Protein AF-Q9DA80-F1 (afdb_monomer)

Secondary structure (DSSP, 8-state):
---------------------PPP---S------SS-----------GGG-TTS--S-GGGS-----S----HHHHHHHHHHHHHHHHHHHHHHHHS--PPPPPTT--------S-------SS---------PPP----PPPPP------S--------TT-S--HHHHHHHHHHHHHHHHHHHHHHHHHHHHHHHHHHHHHHHHHHHHHHHHHHHHHHHHHHHHHHHHHHHHHHHHHHHHHHHHHHHHHHHHHHHHHHHHHHHHHHHHHHHHHTTSS--HHHHHIIIIIHHHHHHHHHHHHHHHHHHHHHHHHHHHHHHHHHHHHHHHHHTS----------------------------------PPPPPPP--PPP---------

Mean predicted aligned error: 23.85 Å

GO terms:
  GO:0005515 protein binding (F, IPI)
  GO:0120336 radial spoke head 1 (C, IDA)
  GO:0120338 radial spoke head 3 (C, IDA)
  GO:0097729 9+2 motile cilium (C, IDA)
  GO:0001535 radial spoke head (C, IDA)
  GO:0003351 epithelial cilium movement involved in extracellular fluid movement (P, IC)
  GO:0036126 sperm flagellum (C, IC)
  GO:0030317 flagellated sperm motility (P, IC)
  GO:0007618 mating (P, IC)

InterPro domains:
  IPR009290 Radial spoke 3 [PF06098] (102-325)
  IPR009290 Radial spoke 3 [PTHR21648] (7-345)

pLDDT: mean 73.5, std 22.7, range [27.19, 98.44]

Structure (mmCIF, N/CA/C/O backbone):
data_AF-Q9DA80-F1
#
_entry.id   AF-Q9DA80-F1
#
loop_
_atom_site.group_PDB
_atom_site.id
_atom_site.type_symbol
_atom_site.label_atom_id
_atom_site.label_alt_id
_atom_site.label_comp_id
_atom_site.label_asym_id
_atom_site.label_entity_id
_atom_site.label_seq_id
_atom_site.pdbx_PDB_ins_code
_atom_site.Cartn_x
_atom_site.Cartn_y
_atom_site.Cartn_z
_atom_site.occupancy
_atom_site.B_iso_or_equiv
_atom_site.auth_seq_id
_atom_site.auth_comp_id
_atom_site.auth_asym_id
_atom_site.auth_atom_id
_atom_site.pdbx_PDB_model_num
ATOM 1 N N . MET A 1 1 ? 106.695 26.367 25.140 1.00 39.31 1 MET A N 1
ATOM 2 C CA . 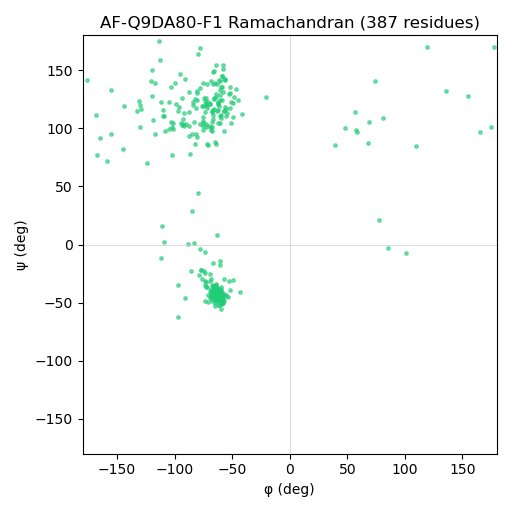MET A 1 1 ? 105.965 26.262 26.419 1.00 39.31 1 MET A CA 1
ATOM 3 C C . MET A 1 1 ? 105.767 27.655 26.987 1.00 39.31 1 MET A C 1
ATOM 5 O O . MET A 1 1 ? 106.679 28.155 27.619 1.00 39.31 1 MET A O 1
ATOM 9 N N . THR A 1 2 ? 104.614 28.271 26.747 1.00 42.47 2 THR A N 1
ATOM 10 C CA . THR A 1 2 ? 104.057 29.327 27.610 1.00 42.47 2 THR A CA 1
ATOM 11 C C . THR A 1 2 ? 102.556 29.381 27.331 1.00 42.47 2 THR A C 1
ATOM 13 O O . THR A 1 2 ? 102.067 30.291 26.668 1.00 42.47 2 THR A O 1
ATOM 16 N N . ASP A 1 3 ? 101.842 28.351 27.793 1.00 35.97 3 ASP A N 1
ATOM 17 C CA . ASP A 1 3 ? 100.382 28.374 27.903 1.00 35.97 3 ASP A CA 1
ATOM 18 C C . ASP A 1 3 ? 99.982 29.480 28.883 1.00 35.97 3 ASP A C 1
ATOM 20 O O . ASP A 1 3 ? 100.402 29.483 30.043 1.00 35.97 3 ASP A O 1
ATOM 24 N N . ARG A 1 4 ? 99.168 30.436 28.431 1.00 41.88 4 ARG A N 1
ATOM 25 C CA . ARG A 1 4 ? 98.478 31.383 29.312 1.00 41.88 4 ARG A CA 1
ATOM 26 C C . ARG A 1 4 ? 96.974 31.206 29.141 1.00 41.88 4 ARG A C 1
ATOM 28 O O . ARG A 1 4 ? 96.396 31.573 28.124 1.00 41.88 4 ARG A O 1
ATOM 35 N N . ASN A 1 5 ? 96.391 30.603 30.175 1.00 36.66 5 ASN A N 1
ATOM 36 C CA . ASN A 1 5 ? 94.972 30.340 30.385 1.00 36.66 5 ASN A CA 1
ATOM 37 C C . ASN A 1 5 ? 94.072 31.559 30.101 1.00 36.66 5 ASN A C 1
ATOM 39 O O . ASN A 1 5 ? 94.323 32.631 30.653 1.00 36.66 5 ASN A O 1
ATOM 43 N N . PRO A 1 6 ? 92.960 31.385 29.363 1.00 37.38 6 PRO A N 1
ATOM 44 C CA . PRO A 1 6 ? 91.938 32.405 29.186 1.00 37.38 6 PRO A CA 1
ATOM 45 C C . PRO A 1 6 ? 90.721 32.104 30.075 1.00 37.38 6 PRO A C 1
ATOM 47 O O . PRO A 1 6 ? 89.709 31.606 29.592 1.00 37.38 6 PRO A O 1
ATOM 50 N N . ARG A 1 7 ? 90.796 32.367 31.383 1.00 33.97 7 ARG A N 1
ATOM 51 C CA . ARG A 1 7 ? 89.621 32.352 32.278 1.00 33.97 7 ARG A CA 1
ATOM 52 C C . ARG A 1 7 ? 89.874 33.241 33.491 1.00 33.97 7 ARG A C 1
ATOM 54 O O . ARG A 1 7 ? 90.464 32.737 34.433 1.00 33.97 7 ARG A O 1
ATOM 61 N N . THR A 1 8 ? 89.430 34.502 33.444 1.00 39.09 8 THR A N 1
ATOM 62 C CA . THR A 1 8 ? 88.972 35.321 34.595 1.00 39.09 8 THR A CA 1
ATOM 63 C C . THR A 1 8 ? 88.893 36.803 34.210 1.00 39.09 8 THR A C 1
ATOM 65 O O . THR A 1 8 ? 89.884 37.519 34.255 1.00 39.09 8 THR A O 1
ATOM 68 N N . ALA A 1 9 ? 87.704 37.279 33.843 1.00 38.31 9 ALA A N 1
ATOM 69 C CA . ALA A 1 9 ? 87.307 38.682 34.010 1.00 38.31 9 ALA A CA 1
ATOM 70 C C . ALA A 1 9 ? 85.793 38.788 33.786 1.00 38.31 9 ALA A C 1
ATOM 72 O O . ALA A 1 9 ? 85.312 39.184 32.727 1.00 38.31 9 ALA A O 1
ATOM 73 N N . GLU A 1 10 ? 85.043 38.368 34.797 1.00 34.44 10 GLU A N 1
ATOM 74 C CA . GLU A 1 10 ? 83.689 38.853 35.036 1.00 34.44 10 GLU A CA 1
ATOM 75 C C . GLU A 1 10 ? 83.802 40.300 35.531 1.00 34.44 10 GLU A C 1
ATOM 77 O O . GLU A 1 10 ? 84.470 40.526 36.535 1.00 34.44 10 GLU A O 1
ATOM 82 N N . ALA A 1 11 ? 83.181 41.276 34.863 1.00 44.72 11 ALA A N 1
ATOM 83 C CA . ALA A 1 11 ? 82.828 42.552 35.492 1.00 44.72 11 ALA A CA 1
ATOM 84 C C . ALA A 1 11 ? 81.883 43.387 34.614 1.00 44.72 11 ALA A C 1
ATOM 86 O O . ALA A 1 11 ? 82.270 43.932 33.585 1.00 44.72 11 ALA A O 1
ATOM 87 N N . SER A 1 12 ? 80.651 43.504 35.113 1.00 41.34 12 SER A N 1
ATOM 88 C CA . SER A 1 12 ? 79.851 44.735 35.192 1.00 41.34 12 SER A CA 1
ATOM 89 C C . SER A 1 12 ? 79.558 45.516 33.907 1.00 41.34 12 SER A C 1
ATOM 91 O O . SER A 1 12 ? 80.410 46.181 33.320 1.00 41.34 12 SER A O 1
ATOM 93 N N . GLY A 1 13 ? 78.268 45.527 33.571 1.00 39.56 13 GLY A N 1
ATOM 94 C CA . GLY A 1 13 ? 77.669 46.354 32.542 1.00 39.56 13 GLY A CA 1
ATOM 95 C C . GLY A 1 13 ? 77.980 47.844 32.671 1.00 39.56 13 GLY A C 1
ATOM 96 O O . GLY A 1 13 ? 77.718 48.479 33.687 1.00 39.56 13 GLY A O 1
ATOM 97 N N . LEU A 1 14 ? 78.429 48.407 31.558 1.00 37.50 14 LEU A N 1
ATOM 98 C CA . LEU A 1 14 ? 78.199 49.794 31.195 1.00 37.50 14 LEU A CA 1
ATOM 99 C C . LEU A 1 14 ? 77.678 49.750 29.757 1.00 37.50 14 LEU A C 1
ATOM 101 O O . LEU A 1 14 ? 78.429 49.516 28.811 1.00 37.50 14 LEU A O 1
ATOM 105 N N . TYR A 1 15 ? 76.359 49.879 29.601 1.00 46.91 15 TYR A N 1
ATOM 106 C CA . TYR A 1 15 ? 75.725 50.037 28.295 1.00 46.91 15 TYR A CA 1
ATOM 107 C C . TYR A 1 15 ? 76.062 51.440 27.778 1.00 46.91 15 TYR A C 1
ATOM 109 O O . TYR A 1 15 ? 75.342 52.407 28.014 1.00 46.91 15 TYR A O 1
ATOM 117 N N . THR A 1 16 ? 77.215 51.566 27.127 1.00 49.22 16 THR A N 1
ATOM 118 C CA . THR A 1 16 ? 77.660 52.826 26.532 1.00 49.22 16 THR A CA 1
ATOM 119 C C . THR A 1 16 ? 77.096 52.932 25.119 1.00 49.22 16 THR A C 1
ATOM 121 O O . THR A 1 16 ? 77.597 52.314 24.179 1.00 49.22 16 THR A O 1
ATOM 124 N N . TYR A 1 17 ? 76.038 53.727 24.968 1.00 58.19 17 TYR A N 1
ATOM 125 C CA . TYR A 1 17 ? 75.478 54.111 23.675 1.00 58.19 17 TYR A CA 1
ATOM 126 C C . TYR A 1 17 ? 76.413 55.122 22.995 1.00 58.19 17 TYR A C 1
ATOM 128 O O . TYR A 1 17 ? 76.479 56.289 23.375 1.00 58.19 17 TYR A O 1
ATOM 136 N N . SER A 1 18 ? 77.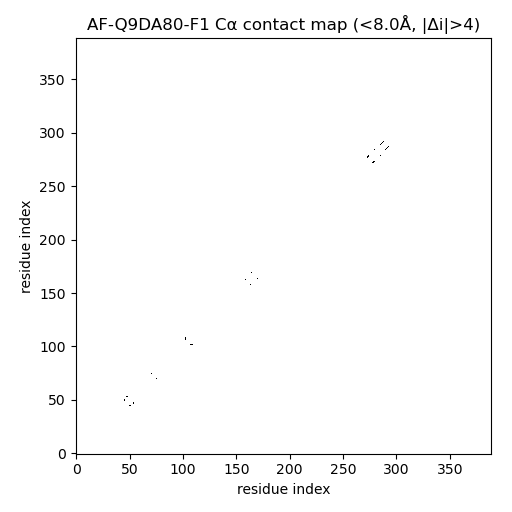176 54.662 22.004 1.00 60.03 18 SER A N 1
ATOM 137 C CA . SER A 1 18 ? 78.058 55.493 21.179 1.00 60.03 18 SER A CA 1
ATOM 138 C C . SER A 1 18 ? 77.472 55.592 19.772 1.00 60.03 18 SER A C 1
ATOM 140 O O . SER A 1 18 ? 77.441 54.614 19.029 1.00 60.03 18 SER A O 1
ATOM 142 N N . SER A 1 19 ? 76.996 56.782 19.404 1.00 63.56 19 SER A N 1
ATOM 143 C CA . SER A 1 19 ? 76.322 57.087 18.135 1.00 63.56 19 SER A CA 1
ATOM 144 C C . SER A 1 19 ? 77.283 57.415 16.986 1.00 63.56 19 SER A C 1
ATOM 146 O O . SER A 1 19 ? 76.940 58.176 16.079 1.00 63.56 19 SER A O 1
ATOM 148 N N . ARG A 1 20 ? 78.505 56.863 16.984 1.00 45.22 20 ARG A N 1
ATOM 149 C CA . ARG A 1 20 ? 79.392 57.051 15.829 1.00 45.22 20 ARG A CA 1
ATOM 150 C C . ARG A 1 20 ? 78.871 56.212 14.656 1.00 45.22 20 ARG A C 1
ATOM 152 O O . ARG A 1 20 ? 78.666 55.010 14.833 1.00 45.22 20 ARG A O 1
ATOM 159 N N . PRO A 1 21 ? 78.649 56.812 13.473 1.00 58.38 21 PRO A N 1
ATOM 160 C CA . PRO A 1 21 ? 78.081 56.114 12.329 1.00 58.38 21 PRO A CA 1
ATOM 161 C C . PRO A 1 21 ? 78.982 54.936 11.952 1.00 58.38 21 PRO A C 1
ATOM 163 O O . PRO A 1 21 ? 80.112 55.115 11.502 1.00 58.38 21 PRO A O 1
ATOM 166 N N . ARG A 1 22 ? 78.490 53.714 12.164 1.00 56.78 22 ARG A N 1
ATOM 167 C CA . ARG A 1 22 ? 79.147 52.491 11.709 1.00 56.78 22 ARG A CA 1
ATOM 168 C C . ARG A 1 22 ? 78.513 52.105 10.384 1.00 56.78 22 ARG A C 1
ATOM 170 O O . ARG A 1 22 ? 77.316 51.832 10.337 1.00 56.78 22 ARG A O 1
ATOM 177 N N . ALA A 1 23 ? 79.306 52.080 9.316 1.00 55.00 23 ALA A N 1
ATOM 178 C CA . ALA A 1 23 ? 78.861 51.507 8.055 1.00 55.00 23 ALA A CA 1
ATOM 179 C C . ALA A 1 23 ? 78.421 50.059 8.317 1.00 55.00 23 ALA A C 1
ATOM 181 O O . ALA A 1 23 ? 79.209 49.238 8.794 1.00 55.00 23 ALA A O 1
ATOM 182 N N . VAL A 1 24 ? 77.146 49.763 8.059 1.00 53.53 24 VAL A N 1
ATOM 183 C CA . VAL A 1 24 ? 76.646 48.390 8.072 1.00 53.53 24 VAL A CA 1
ATOM 184 C C . VAL A 1 24 ? 77.477 47.639 7.041 1.00 53.53 24 VAL A C 1
ATOM 186 O O . VAL A 1 24 ? 77.575 48.080 5.894 1.00 53.53 24 VAL A O 1
ATOM 189 N N . ALA A 1 25 ? 78.117 46.544 7.450 1.00 47.53 25 ALA A N 1
ATOM 190 C CA . ALA A 1 25 ? 78.756 45.633 6.516 1.00 47.53 25 ALA A CA 1
ATOM 191 C C . ALA A 1 25 ? 77.643 45.028 5.655 1.00 47.53 25 ALA A C 1
ATOM 193 O O . ALA A 1 25 ? 77.055 44.002 5.989 1.00 47.53 25 ALA A O 1
ATOM 194 N N . CYS A 1 26 ? 77.284 45.721 4.577 1.00 47.09 26 CYS A N 1
ATOM 195 C CA . CYS A 1 26 ? 76.401 45.190 3.569 1.00 47.09 26 CYS A CA 1
ATOM 196 C C . CYS A 1 26 ? 77.099 43.953 3.015 1.00 47.09 26 CYS A C 1
ATOM 198 O O . CYS A 1 26 ? 78.072 44.068 2.278 1.00 47.09 26 CYS A O 1
ATOM 200 N N . GLN A 1 27 ? 76.554 42.774 3.309 1.00 52.16 27 GLN A N 1
ATOM 201 C CA . GLN A 1 27 ? 76.905 41.518 2.638 1.00 52.16 27 GLN A CA 1
ATOM 202 C C . GLN A 1 27 ? 76.560 41.539 1.134 1.00 52.16 27 GLN A C 1
ATOM 204 O O . GLN A 1 27 ? 76.674 40.532 0.442 1.00 52.16 27 GLN A O 1
ATOM 209 N N . ARG A 1 28 ? 76.161 42.698 0.598 1.00 44.47 28 ARG A N 1
ATOM 210 C CA . ARG A 1 28 ? 76.073 42.942 -0.833 1.00 44.47 28 ARG A CA 1
ATOM 211 C C . ARG A 1 28 ? 77.482 43.135 -1.370 1.00 44.47 28 ARG A C 1
ATOM 213 O O . ARG A 1 28 ? 78.081 44.199 -1.208 1.00 44.47 28 ARG A O 1
ATOM 220 N N . ARG A 1 29 ? 77.991 42.078 -2.005 1.00 45.50 29 ARG A N 1
ATOM 221 C CA . ARG A 1 29 ? 79.207 42.108 -2.814 1.00 45.50 29 ARG A CA 1
ATOM 222 C C . ARG A 1 29 ? 79.122 43.286 -3.784 1.00 45.50 29 ARG A C 1
ATOM 224 O O . ARG A 1 29 ? 78.321 43.290 -4.710 1.00 45.50 29 ARG A O 1
ATOM 231 N N . ARG A 1 30 ? 79.946 44.304 -3.541 1.00 38.25 30 ARG A N 1
ATOM 232 C CA . ARG A 1 30 ? 80.267 45.349 -4.509 1.00 38.25 30 ARG A CA 1
ATOM 233 C C . ARG A 1 30 ? 81.432 44.842 -5.348 1.00 38.25 30 ARG A C 1
ATOM 235 O O . ARG A 1 30 ? 82.566 45.215 -5.095 1.00 38.25 30 ARG A O 1
ATOM 242 N N . HIS A 1 31 ? 81.171 43.964 -6.301 1.00 40.19 31 HIS A N 1
ATOM 243 C CA . HIS A 1 31 ? 82.019 43.895 -7.480 1.00 40.19 31 HIS A CA 1
ATOM 244 C C . HIS A 1 31 ? 81.223 43.304 -8.629 1.00 40.19 31 HIS A C 1
ATOM 246 O O . HIS A 1 31 ? 80.459 42.355 -8.478 1.00 40.19 31 HIS A O 1
ATOM 252 N N . ARG A 1 32 ? 81.362 43.989 -9.748 1.00 33.59 32 ARG A N 1
ATOM 253 C CA . ARG A 1 32 ? 80.627 43.854 -10.984 1.00 33.59 32 ARG A CA 1
ATOM 254 C C . ARG A 1 32 ? 81.235 42.703 -11.774 1.00 33.59 32 ARG A C 1
ATOM 256 O O . ARG A 1 32 ? 82.069 42.961 -12.621 1.00 33.59 32 ARG A O 1
ATOM 263 N N . ASP A 1 33 ? 80.789 41.480 -11.521 1.00 34.53 33 ASP A N 1
ATOM 264 C CA . ASP A 1 33 ? 81.073 40.339 -12.397 1.00 34.53 33 ASP A CA 1
ATOM 265 C C . ASP A 1 33 ? 79.743 39.711 -12.818 1.00 34.53 33 ASP A C 1
ATOM 267 O O . ASP A 1 33 ? 79.335 38.652 -12.354 1.00 34.53 33 ASP A O 1
ATOM 271 N N . SER A 1 34 ? 78.993 40.420 -13.655 1.00 38.41 34 SER A N 1
ATOM 272 C CA . SER A 1 34 ? 77.895 39.823 -14.418 1.00 38.41 34 SER A CA 1
ATOM 273 C C . SER A 1 34 ? 77.851 40.516 -15.765 1.00 38.41 34 SER A C 1
ATOM 275 O O . SER A 1 34 ? 77.153 41.502 -15.996 1.00 38.41 34 SER A O 1
ATOM 277 N N . ILE A 1 35 ? 78.735 40.020 -16.624 1.00 40.44 35 ILE A N 1
ATOM 278 C CA . ILE A 1 35 ? 78.600 40.104 -18.068 1.00 40.44 35 ILE A CA 1
ATOM 279 C C . ILE A 1 35 ? 77.253 39.442 -18.371 1.00 40.44 35 ILE A C 1
ATOM 281 O O . ILE A 1 35 ? 77.095 38.252 -18.123 1.00 40.44 35 ILE A O 1
ATOM 285 N N . LEU A 1 36 ? 76.310 40.243 -18.869 1.00 40.22 36 LEU A N 1
ATOM 286 C CA . LEU A 1 36 ? 74.954 39.868 -19.288 1.00 40.22 36 LEU A CA 1
ATOM 287 C C . LEU A 1 36 ? 73.953 39.744 -18.123 1.00 40.22 36 LEU A C 1
ATOM 289 O O . LEU A 1 36 ? 74.015 38.861 -17.275 1.00 40.22 36 LEU A O 1
ATOM 293 N N . GLN A 1 37 ? 73.046 40.718 -18.091 1.00 33.69 37 GLN A N 1
ATOM 294 C CA . GLN A 1 37 ? 72.004 40.950 -17.094 1.00 33.69 37 GLN A CA 1
ATOM 295 C C . GLN A 1 37 ? 71.025 39.768 -16.989 1.00 33.69 37 GLN A C 1
ATOM 297 O O . GLN A 1 37 ? 70.374 39.443 -17.981 1.00 33.69 37 GLN A O 1
ATOM 302 N N . PRO A 1 38 ? 70.826 39.187 -15.796 1.00 40.41 38 PRO A N 1
ATOM 303 C CA . PRO A 1 38 ? 69.623 38.446 -15.468 1.00 40.41 38 PRO A CA 1
ATOM 304 C C . PRO A 1 38 ? 68.622 39.390 -14.792 1.00 40.41 38 PRO A C 1
ATOM 306 O O . PRO A 1 38 ? 68.937 40.080 -13.823 1.00 40.41 38 PRO A O 1
ATOM 309 N N . VAL A 1 39 ? 67.433 39.397 -15.381 1.00 40.97 39 VAL A N 1
ATOM 310 C CA . VAL A 1 39 ? 66.150 39.986 -14.988 1.00 40.97 39 VAL A CA 1
ATOM 311 C C . VAL A 1 39 ? 66.003 40.288 -13.489 1.00 40.97 39 VAL A C 1
ATOM 313 O O . VAL A 1 39 ? 66.185 39.435 -12.625 1.00 40.97 39 VAL A O 1
ATOM 316 N N . GLU A 1 40 ? 65.639 41.539 -13.231 1.00 42.16 40 GLU A N 1
ATOM 317 C CA . GLU A 1 40 ? 65.418 42.184 -11.942 1.00 42.16 40 GLU A CA 1
ATOM 318 C C . GLU A 1 40 ? 64.465 41.390 -11.028 1.00 42.16 40 GLU A C 1
ATOM 320 O O . GLU A 1 40 ? 63.309 41.136 -11.366 1.00 42.16 40 GLU A O 1
ATOM 325 N N . GLU A 1 41 ? 64.929 41.032 -9.828 1.00 43.91 41 GLU A N 1
ATOM 326 C CA . GLU A 1 41 ? 64.051 40.571 -8.750 1.00 43.91 41 GLU A CA 1
ATOM 327 C C . GLU A 1 41 ? 63.138 41.736 -8.321 1.00 43.91 41 GLU A C 1
ATOM 329 O O . GLU A 1 41 ? 63.641 42.809 -7.965 1.00 43.91 41 GLU A O 1
ATOM 334 N N . PRO A 1 42 ? 61.804 41.569 -8.327 1.00 45.03 42 PRO A N 1
ATOM 335 C CA . PRO A 1 42 ? 60.887 42.672 -8.090 1.00 45.03 42 PRO A CA 1
ATOM 336 C C . PRO A 1 42 ? 60.996 43.155 -6.642 1.00 45.03 42 PRO A C 1
ATOM 338 O O . PRO A 1 42 ? 60.640 42.455 -5.689 1.00 45.03 42 PRO A O 1
ATOM 341 N N . MET A 1 43 ? 61.471 44.392 -6.479 1.00 50.78 43 MET A N 1
ATOM 342 C CA . MET A 1 43 ? 61.323 45.171 -5.253 1.00 50.78 43 MET A CA 1
ATOM 343 C C . MET A 1 43 ? 59.872 45.040 -4.758 1.00 50.78 43 MET A C 1
ATOM 345 O O . MET A 1 43 ? 58.926 45.333 -5.486 1.00 50.78 43 MET A O 1
ATOM 349 N N . SER A 1 44 ? 59.677 44.595 -3.515 1.00 53.88 44 SER A N 1
ATOM 350 C CA . SER A 1 44 ? 58.344 44.479 -2.914 1.00 53.88 44 SER A CA 1
ATOM 351 C C . SER A 1 44 ? 57.796 45.873 -2.604 1.00 53.88 44 SER A C 1
ATOM 353 O O . SER A 1 44 ? 57.988 46.426 -1.519 1.00 53.88 44 SER A O 1
ATOM 355 N N . TYR A 1 45 ? 57.160 46.487 -3.598 1.00 58.69 45 TYR A N 1
ATOM 356 C CA . TYR A 1 45 ? 56.440 47.739 -3.435 1.00 58.69 45 TYR A CA 1
ATOM 357 C C . TYR A 1 45 ? 55.123 47.445 -2.711 1.00 58.69 45 TYR A C 1
ATOM 359 O O . TYR A 1 45 ? 54.181 46.892 -3.277 1.00 58.69 45 TYR A O 1
ATOM 367 N N . GLY A 1 46 ? 55.043 47.814 -1.433 1.00 68.50 46 GLY A N 1
ATOM 368 C CA . GLY A 1 46 ? 53.773 47.836 -0.715 1.00 68.50 46 GLY A CA 1
ATOM 369 C C . GLY A 1 46 ? 52.890 48.940 -1.293 1.00 68.50 46 GLY A C 1
ATOM 370 O O . GLY A 1 46 ? 53.146 50.119 -1.061 1.00 68.50 46 GLY A O 1
ATOM 371 N N . ASN A 1 47 ? 51.871 48.580 -2.072 1.00 70.44 47 ASN A N 1
ATOM 372 C CA . ASN A 1 47 ? 50.983 49.559 -2.685 1.00 70.44 47 ASN A CA 1
ATOM 373 C C . ASN A 1 47 ? 50.170 50.284 -1.595 1.00 70.44 47 ASN A C 1
ATOM 375 O O . ASN A 1 47 ? 49.303 49.687 -0.951 1.00 70.44 47 ASN A O 1
ATOM 379 N N . ILE A 1 48 ? 50.453 51.579 -1.408 1.00 76.88 48 ILE A N 1
ATOM 380 C CA . ILE A 1 48 ? 49.820 52.470 -0.418 1.00 76.88 48 ILE A CA 1
ATOM 381 C C . ILE A 1 48 ? 48.291 52.376 -0.467 1.00 76.88 48 ILE A C 1
ATOM 383 O O . ILE A 1 48 ? 47.639 52.510 0.569 1.00 76.88 48 ILE A O 1
ATOM 387 N N . MET A 1 49 ? 47.720 52.096 -1.648 1.00 73.94 49 MET A N 1
ATOM 388 C CA . MET A 1 49 ? 46.297 51.802 -1.875 1.00 73.94 49 MET A CA 1
ATOM 389 C C . MET A 1 49 ? 45.682 50.856 -0.832 1.00 73.94 49 MET A C 1
ATOM 391 O O . MET A 1 49 ? 44.569 51.108 -0.370 1.00 73.94 49 MET A O 1
ATOM 395 N N . TYR A 1 50 ? 46.418 49.821 -0.421 1.00 69.81 50 TYR A N 1
ATOM 396 C CA . TYR A 1 50 ? 45.942 48.755 0.468 1.00 69.81 50 TYR A CA 1
ATOM 397 C C . TYR A 1 50 ? 46.550 48.805 1.873 1.00 69.81 50 TYR A C 1
ATOM 399 O O . TYR A 1 50 ? 46.278 47.921 2.691 1.00 69.81 50 TYR A O 1
ATOM 407 N N . ASP A 1 51 ? 47.383 49.806 2.166 1.00 73.56 51 ASP A N 1
ATOM 408 C CA . ASP A 1 51 ? 47.976 49.940 3.489 1.00 73.56 51 ASP A CA 1
ATOM 409 C C . ASP A 1 51 ? 46.881 50.288 4.500 1.00 73.56 51 ASP A C 1
ATOM 411 O O . ASP A 1 51 ? 46.266 51.354 4.451 1.00 73.56 51 ASP A O 1
ATOM 415 N N . ARG A 1 52 ? 46.645 49.372 5.443 1.00 70.88 52 ARG A N 1
ATOM 416 C CA . ARG A 1 52 ? 45.625 49.530 6.487 1.00 70.88 52 ARG A CA 1
ATOM 417 C C . ARG A 1 52 ? 45.868 50.743 7.382 1.00 70.88 52 ARG A C 1
ATOM 419 O O . ARG A 1 52 ? 44.954 51.151 8.089 1.00 70.88 52 ARG A O 1
ATOM 426 N N . ARG A 1 53 ? 47.084 51.297 7.382 1.00 74.56 53 ARG A N 1
ATOM 427 C CA . ARG A 1 53 ? 47.427 52.516 8.123 1.00 74.56 53 ARG A CA 1
ATOM 428 C C . ARG A 1 53 ? 46.862 53.775 7.463 1.00 74.56 53 ARG A C 1
ATOM 430 O O . ARG A 1 53 ? 46.688 54.782 8.141 1.00 74.56 53 ARG A O 1
ATOM 437 N N . VAL A 1 54 ? 46.579 53.730 6.160 1.00 75.25 54 VAL A N 1
ATOM 438 C CA . VAL A 1 54 ? 46.095 54.876 5.387 1.00 75.25 54 VAL A CA 1
ATOM 439 C C . VAL A 1 54 ? 44.569 54.901 5.426 1.00 75.25 54 VAL A C 1
ATOM 441 O O . VAL A 1 54 ? 43.894 54.134 4.741 1.00 75.25 54 VAL A O 1
ATOM 444 N N . ILE A 1 55 ? 44.017 55.805 6.234 1.00 70.12 55 ILE A N 1
ATOM 445 C CA . ILE A 1 55 ? 42.573 56.051 6.302 1.00 70.12 55 ILE A CA 1
ATOM 446 C C . ILE A 1 55 ? 42.165 56.868 5.071 1.00 70.12 55 ILE A C 1
ATOM 448 O O . ILE A 1 55 ? 42.656 57.974 4.857 1.00 70.12 55 ILE A O 1
ATOM 452 N N . ARG A 1 56 ? 41.275 56.307 4.248 1.00 72.56 56 ARG A N 1
ATOM 453 C CA . ARG A 1 56 ? 40.745 56.930 3.027 1.00 72.56 56 ARG A CA 1
ATOM 454 C C . ARG A 1 56 ? 39.323 57.411 3.295 1.00 72.56 56 ARG A C 1
ATOM 456 O O . ARG A 1 56 ? 38.470 56.603 3.648 1.00 72.56 56 ARG A O 1
ATOM 463 N N . GLY A 1 57 ? 39.072 58.703 3.106 1.00 74.31 57 GLY A N 1
ATOM 464 C CA . GLY A 1 57 ? 37.762 59.324 3.316 1.00 74.31 57 GLY A CA 1
ATOM 465 C C . GLY A 1 57 ? 37.779 60.420 4.381 1.00 74.31 57 GLY A C 1
ATOM 466 O O . GLY A 1 57 ? 38.772 60.620 5.079 1.00 74.31 57 GLY A O 1
ATOM 467 N N . ASN A 1 58 ? 36.672 61.157 4.475 1.00 69.00 58 ASN A N 1
ATOM 468 C CA . ASN A 1 58 ? 36.546 62.302 5.374 1.00 69.00 58 ASN A CA 1
ATOM 469 C C . ASN A 1 58 ? 36.595 61.865 6.845 1.00 69.00 58 ASN A C 1
ATOM 471 O O . ASN A 1 58 ? 35.804 61.041 7.298 1.00 69.00 58 ASN A O 1
ATOM 475 N N . THR A 1 59 ? 37.502 62.474 7.606 1.00 58.12 59 THR A N 1
ATOM 476 C CA . THR A 1 59 ? 37.775 62.176 9.021 1.00 58.12 59 THR A CA 1
ATOM 477 C C . THR A 1 59 ? 36.704 62.683 9.992 1.00 58.12 59 THR A C 1
ATOM 479 O O . THR A 1 59 ? 36.752 62.344 11.171 1.00 58.12 59 THR A O 1
ATOM 482 N N . TYR A 1 60 ? 35.705 63.437 9.522 1.00 64.44 60 TYR A N 1
ATOM 483 C CA . TYR A 1 60 ? 34.653 64.011 10.372 1.00 64.44 60 TYR A CA 1
ATOM 484 C C . TYR A 1 60 ? 33.714 62.978 11.013 1.00 64.44 60 TYR A C 1
ATOM 486 O O . TYR A 1 60 ? 33.021 63.309 11.968 1.00 64.44 60 TYR A O 1
ATOM 494 N N . ALA A 1 61 ? 33.700 61.735 10.521 1.00 54.62 61 ALA A N 1
ATOM 495 C CA . ALA A 1 61 ? 32.901 60.645 11.083 1.00 54.62 61 ALA A CA 1
ATOM 496 C C . ALA A 1 61 ? 33.751 59.560 11.764 1.00 54.62 61 ALA A C 1
ATOM 498 O O . ALA A 1 61 ? 33.252 58.461 12.005 1.00 54.62 61 ALA A O 1
ATOM 499 N N . LEU A 1 62 ? 35.030 59.833 12.069 1.00 50.78 62 LEU A N 1
ATOM 500 C CA . LEU A 1 62 ? 35.799 58.951 12.945 1.00 50.78 62 LEU A CA 1
ATOM 501 C C . LEU A 1 62 ? 35.091 58.927 14.306 1.00 50.78 62 LEU A C 1
ATOM 503 O O . LEU A 1 62 ? 34.962 59.997 14.909 1.00 50.78 62 LEU A O 1
ATOM 507 N N . PRO A 1 63 ? 34.619 57.761 14.792 1.00 51.69 63 PRO A N 1
ATOM 508 C CA . PRO A 1 63 ? 33.998 57.649 16.103 1.00 51.69 63 PRO A CA 1
ATOM 509 C C . PRO A 1 63 ? 34.993 58.140 17.154 1.00 51.69 63 PRO A C 1
ATOM 511 O O . PRO A 1 63 ? 35.934 57.449 17.541 1.00 51.69 63 PRO A O 1
ATOM 514 N N . THR A 1 64 ? 34.820 59.392 17.556 1.00 48.12 64 THR A N 1
ATOM 515 C CA . THR A 1 64 ? 35.638 60.049 18.560 1.00 48.12 64 THR A CA 1
ATOM 516 C C . THR A 1 64 ? 34.966 59.714 19.872 1.00 48.12 64 THR A C 1
ATOM 518 O O . THR A 1 64 ? 33.996 60.350 20.262 1.00 48.12 64 THR A O 1
ATOM 521 N N . GLY A 1 65 ? 35.433 58.642 20.503 1.00 47.06 65 GLY A N 1
ATOM 522 C CA . GLY A 1 65 ? 34.946 58.226 21.810 1.00 47.06 65 GLY A CA 1
ATOM 523 C C . GLY A 1 65 ? 34.130 56.947 21.768 1.00 47.06 65 GLY A C 1
ATOM 524 O O . GLY A 1 65 ? 32.908 56.979 21.808 1.00 47.06 65 GLY A O 1
ATOM 525 N N . GLN A 1 66 ? 34.823 55.813 21.816 1.00 46.94 66 GLN A N 1
ATOM 526 C CA . GLN A 1 66 ? 34.433 54.766 22.752 1.00 46.94 66 GLN A CA 1
ATOM 527 C C . GLN A 1 66 ? 35.682 54.341 23.519 1.00 46.94 66 GLN A C 1
ATOM 529 O O . GLN A 1 66 ? 36.715 53.986 22.952 1.00 46.94 66 GLN A O 1
ATOM 534 N N . VAL A 1 67 ? 35.582 54.526 24.828 1.00 49.44 67 VAL A N 1
ATOM 535 C CA . VAL A 1 67 ? 36.576 54.234 25.857 1.00 49.44 67 VAL A CA 1
ATOM 536 C C . VAL A 1 67 ? 36.975 52.753 25.767 1.00 49.44 67 VAL A C 1
ATOM 538 O O . VAL A 1 67 ? 36.111 51.914 25.511 1.00 49.44 67 VAL A O 1
ATOM 541 N N . PRO A 1 68 ? 38.257 52.394 25.967 1.00 45.09 68 PRO A N 1
ATOM 542 C CA . PRO A 1 68 ? 38.687 51.002 25.974 1.00 45.09 68 PRO A CA 1
ATOM 543 C C . PRO A 1 68 ? 38.080 50.303 27.195 1.00 45.09 68 PRO A C 1
ATOM 545 O O . PRO A 1 68 ? 38.582 50.430 28.307 1.00 45.09 68 PRO A O 1
ATOM 548 N N . GLY A 1 69 ? 36.974 49.592 27.006 1.00 52.56 69 GLY A N 1
ATOM 549 C CA . GLY A 1 69 ? 36.267 48.958 28.109 1.00 52.56 69 GLY A CA 1
ATOM 550 C C . GLY A 1 69 ? 35.282 47.923 27.605 1.00 52.56 69 GLY A C 1
ATOM 551 O O . GLY A 1 69 ? 34.148 48.259 27.320 1.00 52.56 69 GLY A O 1
ATOM 552 N N . GLN A 1 70 ? 35.756 46.679 27.515 1.00 52.75 70 GLN A N 1
ATOM 553 C CA . GLN A 1 70 ? 34.958 45.452 27.470 1.00 52.75 70 GLN A CA 1
ATOM 554 C C . GLN A 1 70 ? 33.918 45.358 26.328 1.00 52.75 70 GLN A C 1
ATOM 556 O O . GLN A 1 70 ? 32.803 45.847 26.475 1.00 52.75 70 GLN A O 1
ATOM 561 N N . PRO A 1 71 ? 34.225 44.673 25.206 1.00 57.94 71 PRO A N 1
ATOM 562 C CA . PRO A 1 71 ? 33.204 44.397 24.199 1.00 57.94 71 PRO A CA 1
ATOM 563 C C . PRO A 1 71 ? 32.060 43.604 24.836 1.00 57.94 71 PRO A C 1
ATOM 565 O O . PRO A 1 71 ? 32.310 42.649 25.582 1.00 57.94 71 PRO A O 1
ATOM 568 N N . ASP A 1 72 ? 30.822 43.992 24.532 1.00 65.94 72 ASP A N 1
ATOM 569 C CA . ASP A 1 72 ? 29.638 43.288 25.009 1.00 65.94 72 ASP A CA 1
ATOM 570 C C . ASP A 1 72 ? 29.760 41.787 24.683 1.00 65.94 72 ASP A C 1
ATOM 572 O O . ASP A 1 72 ? 30.139 41.424 23.560 1.00 65.94 72 ASP A O 1
ATOM 576 N N . PRO A 1 73 ? 29.430 40.875 25.620 1.00 71.38 73 PRO A N 1
ATOM 577 C CA . PRO A 1 73 ? 29.546 39.431 25.400 1.00 71.38 73 PRO A CA 1
ATOM 578 C C . PRO A 1 73 ? 28.844 38.948 24.121 1.00 71.38 73 PRO A C 1
ATOM 580 O O . PRO A 1 73 ? 29.316 38.017 23.467 1.00 71.38 73 PRO A O 1
ATOM 583 N N . LEU A 1 74 ? 27.753 39.618 23.732 1.00 76.56 74 LEU A N 1
ATOM 584 C CA . LEU A 1 74 ? 27.017 39.368 22.491 1.00 76.56 74 LEU A CA 1
ATOM 585 C C . LEU A 1 74 ? 27.827 39.729 21.240 1.00 76.56 74 LEU A C 1
ATOM 587 O O . LEU A 1 74 ? 27.838 38.957 20.280 1.00 76.56 74 LEU A O 1
ATOM 591 N N . GLU A 1 75 ? 28.548 40.853 21.235 1.00 77.50 75 GLU A N 1
ATOM 592 C CA . GLU A 1 75 ? 29.422 41.215 20.116 1.00 77.50 75 GLU A CA 1
ATOM 593 C C . GLU A 1 75 ? 30.617 40.272 20.012 1.00 77.50 75 GLU A C 1
ATOM 595 O O . GLU A 1 75 ? 30.958 39.838 18.908 1.00 77.50 75 GLU A O 1
ATOM 600 N N . LEU A 1 76 ? 31.209 39.890 21.148 1.00 78.00 76 LEU A N 1
ATOM 601 C CA . LEU A 1 76 ? 32.309 38.931 21.185 1.00 78.00 76 LEU A CA 1
ATOM 602 C C . LEU A 1 76 ? 31.860 37.554 20.673 1.00 78.00 76 LEU A C 1
ATOM 604 O O . LEU A 1 76 ? 32.556 36.938 19.863 1.00 78.00 76 LEU A O 1
ATOM 608 N N . GLN A 1 77 ? 30.672 37.086 21.073 1.00 83.44 77 GLN A N 1
ATOM 609 C CA . GLN A 1 77 ? 30.084 35.844 20.566 1.00 83.44 77 GLN A CA 1
ATOM 610 C C . GLN A 1 77 ? 29.803 35.934 19.063 1.00 83.44 77 GLN A C 1
ATOM 612 O O . GLN A 1 77 ? 30.163 35.023 18.311 1.00 83.44 77 GLN A O 1
ATOM 617 N N . ARG A 1 78 ? 29.223 37.048 18.596 1.00 82.38 78 ARG A N 1
ATOM 618 C CA . ARG A 1 78 ? 28.963 37.284 17.170 1.00 82.38 78 ARG A CA 1
ATOM 619 C C . ARG A 1 78 ? 30.264 37.314 16.368 1.00 82.38 78 ARG A C 1
ATOM 621 O O . ARG A 1 78 ? 30.325 36.743 15.281 1.00 82.38 78 ARG A O 1
ATOM 628 N N . GLN A 1 79 ? 31.321 37.916 16.911 1.00 85.06 79 GLN A N 1
ATOM 629 C CA . GLN A 1 79 ? 32.650 37.958 16.307 1.00 85.06 79 GLN A CA 1
ATOM 630 C C . GLN A 1 79 ? 33.285 36.562 16.248 1.00 85.06 79 GLN A C 1
ATOM 632 O O . GLN A 1 79 ? 33.824 36.183 15.207 1.00 85.06 79 GLN A O 1
ATOM 637 N N . GLN A 1 80 ? 33.177 35.759 17.311 1.00 86.88 80 GLN A N 1
ATOM 638 C CA . GLN A 1 80 ? 33.649 34.370 17.321 1.00 86.88 80 GLN A CA 1
ATOM 639 C C . GLN A 1 80 ? 32.879 33.494 16.323 1.00 86.88 80 GLN A C 1
ATOM 641 O O . GLN A 1 80 ? 33.494 32.754 15.551 1.00 86.88 80 GLN A O 1
ATOM 646 N N . GLN A 1 81 ? 31.548 33.609 16.271 1.00 87.50 81 GLN A N 1
ATOM 647 C CA . GLN A 1 81 ? 30.712 32.890 15.308 1.00 87.50 81 GLN A CA 1
ATOM 648 C C . GLN A 1 81 ? 31.028 33.311 13.867 1.00 87.50 81 GLN A C 1
ATOM 650 O O . GLN A 1 81 ? 31.169 32.451 12.995 1.00 87.50 81 GLN A O 1
ATOM 655 N N . ALA A 1 82 ? 31.201 34.612 13.614 1.00 86.31 82 ALA A N 1
ATOM 656 C CA . ALA A 1 82 ? 31.613 35.135 12.315 1.00 86.31 82 ALA A CA 1
ATOM 657 C C . ALA A 1 82 ? 32.997 34.605 11.912 1.00 86.31 82 ALA A C 1
ATOM 659 O O . ALA A 1 82 ? 33.176 34.168 10.776 1.00 86.31 82 ALA A O 1
ATOM 660 N N . ARG A 1 83 ? 33.952 34.548 12.850 1.00 89.19 83 ARG A N 1
ATOM 661 C CA . ARG A 1 83 ? 35.295 33.988 12.630 1.00 89.19 83 ARG A CA 1
ATOM 662 C C . ARG A 1 83 ? 35.240 32.491 12.316 1.00 89.19 83 ARG A C 1
ATOM 664 O O . ARG A 1 83 ? 35.910 32.043 11.387 1.00 89.19 83 ARG A O 1
ATOM 671 N N . ARG A 1 84 ? 34.389 31.729 13.013 1.00 89.00 84 ARG A N 1
ATOM 672 C CA . ARG A 1 84 ? 34.148 30.300 12.742 1.00 89.00 84 ARG A CA 1
ATOM 673 C C . ARG A 1 84 ? 33.522 30.083 11.365 1.00 89.00 84 ARG A C 1
ATOM 675 O O . ARG A 1 84 ? 33.971 29.216 10.621 1.00 89.00 84 ARG A O 1
ATOM 682 N N . ARG A 1 85 ? 32.523 30.891 10.998 1.00 90.00 85 ARG A N 1
ATOM 683 C CA . ARG A 1 85 ? 31.869 30.837 9.680 1.00 90.00 85 ARG A CA 1
ATOM 684 C C . ARG A 1 85 ? 32.833 31.224 8.557 1.00 90.00 85 ARG A C 1
ATOM 686 O O . ARG A 1 85 ? 32.825 30.577 7.516 1.00 90.00 85 ARG A O 1
ATOM 693 N N . ALA A 1 86 ? 33.689 32.222 8.776 1.00 91.50 86 ALA A N 1
ATOM 694 C CA . ALA A 1 86 ? 34.729 32.617 7.829 1.00 91.50 86 ALA A CA 1
ATOM 695 C C . ALA A 1 86 ? 35.768 31.502 7.619 1.00 91.50 86 ALA A C 1
ATOM 697 O O . ALA A 1 86 ? 36.095 31.188 6.479 1.00 91.50 86 ALA A O 1
ATOM 698 N N . LEU A 1 87 ? 36.225 30.849 8.695 1.00 91.69 87 LEU A N 1
ATOM 699 C CA . LEU A 1 87 ? 37.116 29.683 8.616 1.00 91.69 87 LEU A CA 1
ATOM 700 C C . LEU A 1 87 ? 36.470 28.499 7.883 1.00 91.69 87 LEU A C 1
ATOM 702 O O . LEU A 1 87 ? 37.114 27.881 7.040 1.00 91.69 87 LEU A O 1
ATOM 706 N N . ALA A 1 88 ? 35.198 28.202 8.166 1.00 90.75 88 ALA A N 1
ATOM 707 C CA . ALA A 1 88 ? 34.460 27.140 7.484 1.00 90.75 88 ALA A CA 1
ATOM 708 C C . ALA A 1 88 ? 34.284 27.435 5.987 1.00 90.75 88 ALA A C 1
ATOM 710 O O . ALA A 1 88 ? 34.521 26.562 5.157 1.00 90.75 88 ALA A O 1
ATOM 711 N N . ARG A 1 89 ? 33.944 28.682 5.633 1.00 88.31 89 ARG A N 1
ATOM 712 C CA . ARG A 1 89 ? 33.834 29.119 4.236 1.00 88.31 89 ARG A CA 1
ATOM 713 C C . ARG A 1 89 ? 35.179 29.028 3.517 1.00 88.31 89 ARG A C 1
ATOM 715 O O . ARG A 1 89 ? 35.207 28.577 2.382 1.00 88.31 89 ARG A O 1
ATOM 722 N N . LYS A 1 90 ? 36.282 29.377 4.189 1.00 87.81 90 LYS A N 1
ATOM 723 C CA . LYS A 1 90 ? 37.636 29.237 3.641 1.00 87.81 90 LYS A CA 1
ATOM 724 C C . LYS A 1 90 ? 37.983 27.770 3.352 1.00 87.81 90 LYS A C 1
ATOM 726 O O . LYS A 1 90 ? 38.422 27.477 2.249 1.00 87.81 90 LYS A O 1
ATOM 731 N N . ARG A 1 91 ? 37.695 26.848 4.282 1.00 86.75 91 ARG A N 1
ATOM 732 C CA . ARG A 1 91 ? 37.880 25.398 4.064 1.00 86.75 91 ARG A CA 1
ATOM 733 C C . ARG A 1 91 ? 37.020 24.856 2.921 1.00 86.75 91 ARG A C 1
ATOM 735 O O . ARG A 1 91 ? 37.518 24.102 2.099 1.00 86.75 91 ARG A O 1
ATOM 742 N N . ALA A 1 92 ? 35.749 25.251 2.845 1.00 86.38 92 ALA A N 1
ATOM 743 C CA . ALA A 1 92 ? 34.864 24.843 1.751 1.00 86.38 92 ALA A CA 1
ATOM 744 C C . ALA A 1 92 ? 35.359 25.364 0.390 1.00 86.38 92 ALA A C 1
ATOM 746 O O . ALA A 1 92 ? 35.297 24.663 -0.613 1.00 86.38 92 ALA A O 1
ATOM 747 N N . GLN A 1 93 ? 35.895 26.584 0.359 1.00 84.38 93 GLN A N 1
ATOM 748 C CA . GLN A 1 93 ? 36.448 27.186 -0.851 1.00 84.38 93 GLN A CA 1
ATOM 749 C C . GLN A 1 93 ? 37.784 26.550 -1.263 1.00 84.38 93 GLN A C 1
ATOM 751 O O . GLN A 1 93 ? 38.055 26.440 -2.453 1.00 84.38 93 GLN A O 1
ATOM 756 N N . GLU A 1 94 ? 38.592 26.090 -0.304 1.00 80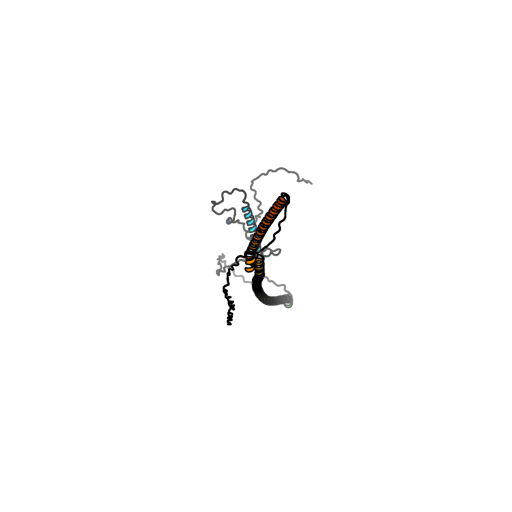.88 94 GLU A N 1
ATOM 757 C CA . GLU A 1 94 ? 39.781 25.267 -0.565 1.00 80.88 94 GLU A CA 1
ATOM 758 C C . GLU A 1 94 ? 39.412 23.878 -1.114 1.00 80.88 94 GLU A C 1
ATOM 760 O O . GLU A 1 94 ? 40.118 23.387 -1.985 1.00 80.88 94 GLU A O 1
ATOM 765 N N . GLN A 1 95 ? 38.292 23.278 -0.686 1.00 79.81 95 GLN A N 1
ATOM 766 C CA . GLN A 1 95 ? 37.795 22.005 -1.239 1.00 79.81 95 GLN A CA 1
ATOM 767 C C . GLN A 1 95 ? 37.185 22.137 -2.642 1.00 79.81 95 GLN A C 1
ATOM 769 O O . GLN A 1 95 ? 37.260 21.199 -3.427 1.00 79.81 95 GLN A O 1
ATOM 774 N N . LEU A 1 96 ? 36.575 23.284 -2.963 1.00 77.06 96 LEU A N 1
ATOM 775 C CA . LEU A 1 96 ? 36.016 23.551 -4.294 1.00 77.06 96 LEU A CA 1
ATOM 776 C C . LEU A 1 96 ? 37.080 23.901 -5.336 1.00 77.06 96 LEU A C 1
ATOM 778 O O . LEU A 1 96 ? 36.812 23.789 -6.531 1.00 77.06 96 LEU A O 1
ATOM 782 N N . LYS A 1 97 ? 38.264 24.360 -4.915 1.00 74.50 97 LYS A N 1
ATOM 783 C CA . LYS A 1 97 ? 39.354 24.603 -5.858 1.00 74.50 97 LYS A CA 1
ATOM 784 C C . LYS A 1 97 ? 39.844 23.251 -6.389 1.00 74.50 97 LYS A C 1
ATOM 786 O O . LYS A 1 97 ? 40.288 22.438 -5.578 1.00 74.50 97 LYS A O 1
ATOM 791 N N . PRO A 1 98 ? 39.805 23.004 -7.712 1.00 72.06 98 PRO A N 1
ATOM 792 C CA . PRO A 1 98 ? 40.438 21.824 -8.281 1.00 72.06 98 PRO A CA 1
ATOM 793 C C . PRO A 1 98 ? 41.918 21.846 -7.889 1.00 72.06 98 PRO A C 1
ATOM 795 O O . PRO A 1 98 ? 42.649 22.780 -8.220 1.00 72.06 98 PRO A O 1
ATOM 798 N N . ARG A 1 99 ? 42.335 20.862 -7.089 1.00 70.69 99 ARG A N 1
ATOM 799 C CA . ARG A 1 99 ? 43.715 20.745 -6.619 1.00 70.69 99 ARG A CA 1
ATOM 800 C C . ARG A 1 99 ? 44.558 20.268 -7.796 1.00 70.69 99 ARG A C 1
ATOM 802 O O . ARG A 1 99 ? 44.374 19.143 -8.256 1.00 70.69 99 ARG A O 1
ATOM 809 N N . THR A 1 100 ? 45.470 21.111 -8.276 1.00 73.94 100 THR A N 1
ATOM 810 C CA . THR A 1 100 ? 46.549 20.647 -9.150 1.00 73.94 100 THR A CA 1
ATOM 811 C C . THR A 1 100 ? 47.331 19.563 -8.399 1.00 73.94 100 THR A C 1
ATOM 813 O O . THR A 1 100 ? 47.627 19.746 -7.213 1.00 73.94 100 THR A O 1
ATOM 816 N N . PRO A 1 101 ? 47.597 18.402 -9.023 1.00 80.62 101 PRO A N 1
ATOM 817 C CA . PRO A 1 101 ? 48.301 17.304 -8.366 1.00 80.62 101 PRO A CA 1
ATOM 818 C C . PRO A 1 101 ? 49.681 17.758 -7.871 1.00 80.62 101 PRO A C 1
ATOM 820 O O . PRO A 1 101 ? 50.252 18.711 -8.400 1.00 80.62 101 PRO A O 1
ATOM 823 N N . GLU A 1 102 ? 50.210 17.100 -6.836 1.00 80.88 102 GLU A N 1
ATOM 824 C CA . GLU A 1 102 ? 51.539 17.433 -6.305 1.00 80.88 102 GLU A CA 1
ATOM 825 C C . GLU A 1 102 ? 52.620 17.275 -7.393 1.00 80.88 102 GLU A C 1
ATOM 827 O O . GLU A 1 102 ? 52.512 16.376 -8.236 1.00 80.88 102 GLU A O 1
ATOM 832 N N . PRO A 1 103 ? 53.660 18.131 -7.402 1.00 82.00 103 PRO A N 1
ATOM 833 C CA . PRO A 1 103 ? 54.809 17.935 -8.272 1.00 82.00 103 PRO A CA 1
ATOM 834 C C . PRO A 1 103 ? 55.443 16.567 -8.017 1.00 82.00 103 PRO A C 1
ATOM 836 O O . PRO A 1 103 ? 55.557 16.122 -6.876 1.00 82.00 103 PRO A O 1
ATOM 839 N N . VAL A 1 104 ? 55.912 15.927 -9.086 1.00 83.25 104 VAL A N 1
ATOM 840 C CA . VAL A 1 104 ? 56.735 14.715 -8.987 1.00 83.25 104 VAL A CA 1
ATOM 841 C C . VAL A 1 104 ? 57.970 15.004 -8.124 1.00 83.25 104 VAL A C 1
ATOM 843 O O . VAL A 1 104 ? 58.536 16.098 -8.215 1.00 83.25 104 VAL A O 1
ATOM 846 N N . GLU A 1 105 ? 58.401 14.036 -7.306 1.00 83.50 105 GLU A N 1
ATOM 847 C CA . GLU A 1 105 ? 59.586 14.173 -6.450 1.00 83.50 105 GLU A CA 1
ATOM 848 C C . GLU A 1 105 ? 60.792 14.712 -7.242 1.00 83.50 105 GLU A C 1
ATOM 850 O O . GLU A 1 105 ? 61.147 14.210 -8.309 1.00 83.50 105 GLU A O 1
ATOM 855 N N . GLY A 1 106 ? 61.399 15.791 -6.736 1.00 86.25 106 GLY A N 1
ATOM 856 C CA . GLY A 1 106 ? 62.526 16.476 -7.377 1.00 86.25 106 GLY A CA 1
ATOM 857 C C . GLY A 1 106 ? 62.158 17.528 -8.434 1.00 86.25 106 GLY A C 1
ATOM 858 O O . GLY A 1 106 ? 63.053 18.208 -8.933 1.00 86.25 106 GLY A O 1
ATOM 859 N N . ARG A 1 107 ? 60.873 17.720 -8.761 1.00 85.19 107 ARG A N 1
ATOM 860 C CA . ARG A 1 107 ? 60.404 18.755 -9.701 1.00 85.19 107 ARG A CA 1
ATOM 861 C C . ARG A 1 107 ? 59.581 19.835 -8.995 1.00 85.19 107 ARG A C 1
ATOM 863 O O . ARG A 1 107 ? 59.054 19.633 -7.906 1.00 85.19 107 ARG A O 1
ATOM 870 N N . LYS A 1 108 ? 59.489 21.009 -9.622 1.00 84.25 108 LYS A N 1
ATOM 871 C CA . LYS A 1 108 ? 58.627 22.121 -9.196 1.00 84.25 108 LYS A CA 1
ATOM 872 C C . LYS A 1 108 ? 57.663 22.446 -10.331 1.00 84.25 108 LYS A C 1
ATOM 874 O O . LYS A 1 108 ? 58.072 22.411 -11.489 1.00 84.25 108 LYS A O 1
ATOM 879 N N . HIS A 1 109 ? 56.413 22.754 -9.996 1.00 82.94 109 HIS A N 1
ATOM 880 C CA . HIS A 1 109 ? 55.459 23.291 -10.967 1.00 82.94 109 HIS A CA 1
ATOM 881 C C . HIS A 1 109 ? 55.982 24.620 -11.517 1.00 82.94 109 HIS A C 1
ATOM 883 O O . HIS A 1 109 ? 56.559 25.409 -10.767 1.00 82.94 109 HIS A O 1
ATOM 889 N N . VAL A 1 110 ? 55.799 24.838 -12.817 1.00 84.50 110 VAL A N 1
ATOM 890 C CA . VAL A 1 110 ? 56.086 26.109 -13.485 1.00 84.50 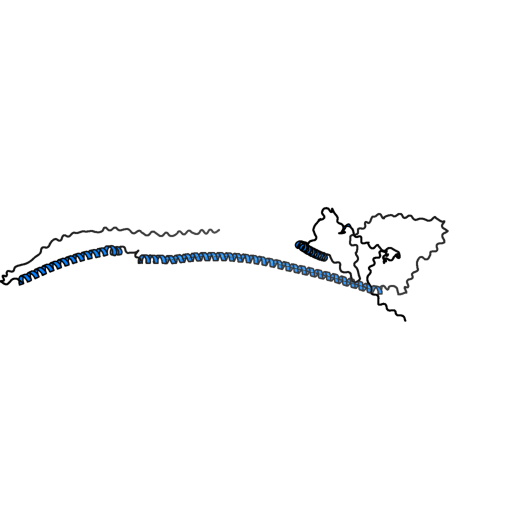110 VAL A CA 1
ATOM 891 C C . VAL A 1 110 ? 54.773 26.650 -14.028 1.00 84.50 110 VAL A C 1
ATOM 893 O O . VAL A 1 110 ? 53.952 25.878 -14.531 1.00 84.50 110 VAL A O 1
ATOM 896 N N . ASP A 1 111 ? 54.570 27.955 -13.903 1.00 80.50 111 ASP A N 1
ATOM 897 C CA . ASP A 1 111 ? 53.401 28.606 -14.476 1.00 80.50 111 ASP A CA 1
ATOM 898 C C . ASP A 1 111 ? 53.577 28.648 -15.996 1.00 80.50 111 ASP A C 1
ATOM 900 O O . ASP A 1 111 ? 54.563 29.177 -16.513 1.00 80.50 111 ASP A O 1
ATOM 904 N N . ILE A 1 112 ? 52.640 28.028 -16.708 1.00 80.62 112 ILE A N 1
ATOM 905 C CA . ILE A 1 112 ? 52.556 28.080 -18.167 1.00 80.62 112 ILE A CA 1
ATOM 906 C C . ILE A 1 112 ? 51.489 29.116 -18.507 1.00 80.62 112 ILE A C 1
ATOM 908 O O . ILE A 1 112 ? 50.446 29.175 -17.850 1.00 80.62 112 ILE A O 1
ATOM 912 N N . GLN A 1 113 ? 51.750 29.924 -19.532 1.00 78.81 113 GLN A N 1
ATOM 913 C CA . GLN A 1 113 ? 50.790 30.879 -20.071 1.00 78.81 113 GLN A CA 1
ATOM 914 C C . GLN A 1 113 ? 49.556 30.107 -20.562 1.00 78.81 113 GLN A C 1
ATOM 916 O O . GLN A 1 113 ? 49.616 29.384 -21.554 1.00 78.81 113 GLN A O 1
ATOM 921 N N . THR A 1 114 ? 48.470 30.174 -19.792 1.00 73.94 114 THR A N 1
ATOM 922 C CA . THR A 1 114 ? 47.223 29.428 -20.058 1.00 73.94 114 THR A CA 1
ATOM 923 C C . THR A 1 114 ? 46.081 30.353 -20.448 1.00 73.94 114 THR A C 1
ATOM 925 O O . THR A 1 114 ? 45.053 29.890 -20.941 1.00 73.94 114 THR A O 1
ATOM 928 N N . GLU A 1 115 ? 46.252 31.661 -20.269 1.00 80.25 115 GLU A N 1
ATOM 929 C CA . GLU A 1 115 ? 45.392 32.649 -20.889 1.00 80.25 115 GLU A CA 1
ATOM 930 C C . GLU A 1 115 ? 45.539 32.651 -22.418 1.00 80.25 115 GLU A C 1
ATOM 932 O O . GLU A 1 115 ? 46.600 32.380 -22.980 1.00 80.25 115 GLU A O 1
ATOM 937 N N . LEU A 1 116 ? 44.444 32.992 -23.098 1.00 77.25 116 LEU A N 1
ATOM 938 C CA . LEU A 1 116 ? 44.445 33.279 -24.528 1.00 77.25 116 LEU A CA 1
ATOM 939 C C . LEU A 1 116 ? 45.335 34.507 -24.787 1.00 77.25 116 LEU A C 1
ATOM 941 O O . LEU A 1 116 ? 44.933 35.634 -24.498 1.00 77.25 116 LEU A O 1
ATOM 945 N N . TYR A 1 117 ? 46.537 34.290 -25.324 1.00 74.81 117 TYR A N 1
ATOM 946 C CA . TYR A 1 117 ? 47.401 35.351 -25.837 1.00 74.81 117 TYR A CA 1
ATOM 947 C C . TYR A 1 117 ? 47.127 35.524 -27.332 1.00 74.81 117 TYR A C 1
ATOM 949 O O . TYR A 1 117 ? 47.430 34.645 -28.137 1.00 74.81 117 TYR A O 1
ATOM 957 N N . LEU A 1 118 ? 46.477 36.632 -27.685 1.00 75.00 118 LEU A N 1
ATOM 958 C CA . LEU A 1 118 ? 46.188 36.986 -29.069 1.00 75.00 118 LEU A CA 1
ATOM 959 C C . LEU A 1 118 ? 47.325 37.881 -29.575 1.00 75.00 118 LEU A C 1
ATOM 961 O O . LEU A 1 118 ? 47.389 39.056 -29.218 1.00 75.00 118 LEU A O 1
ATOM 965 N N . GLU A 1 119 ? 48.230 37.330 -30.380 1.00 73.94 119 GLU A N 1
ATOM 966 C CA . GLU A 1 119 ? 49.180 38.146 -31.138 1.00 73.94 119 GLU A CA 1
ATOM 967 C C . GLU A 1 119 ? 48.450 38.789 -32.315 1.00 73.94 119 GLU A C 1
ATOM 969 O O . GLU A 1 119 ? 47.911 38.106 -33.189 1.00 73.94 119 GLU A O 1
ATOM 974 N N . GLU A 1 120 ? 48.421 40.118 -32.340 1.00 76.06 120 GLU A N 1
ATOM 975 C CA . GLU A 1 120 ? 47.948 40.857 -33.502 1.00 76.06 120 GLU A CA 1
ATOM 976 C C . GLU A 1 120 ? 49.000 40.751 -34.612 1.00 76.06 120 GLU A C 1
ATOM 978 O O . GLU A 1 120 ? 50.026 41.430 -34.597 1.00 76.06 120 GLU A O 1
ATOM 983 N N . ILE A 1 121 ? 48.750 39.873 -35.586 1.00 74.56 121 ILE A N 1
ATOM 984 C CA . ILE A 1 121 ? 49.539 39.806 -36.816 1.00 74.56 121 ILE A CA 1
ATOM 985 C C . ILE A 1 121 ? 49.116 40.993 -37.684 1.00 74.56 121 ILE A C 1
ATOM 987 O O . ILE A 1 121 ? 48.082 40.955 -38.349 1.00 74.56 121 ILE A O 1
ATOM 991 N N . ALA A 1 122 ? 49.894 42.071 -37.653 1.00 71.75 122 ALA A N 1
ATOM 992 C CA . ALA A 1 122 ? 49.751 43.163 -38.604 1.00 71.75 122 ALA A CA 1
ATOM 993 C C . ALA A 1 122 ? 50.599 42.868 -39.852 1.00 71.75 122 ALA A C 1
ATOM 995 O O . ALA A 1 122 ? 51.790 42.591 -39.739 1.00 71.75 122 ALA A O 1
ATOM 996 N N . ASP A 1 123 ? 50.015 43.006 -41.047 1.00 76.25 123 ASP A N 1
ATOM 997 C CA . ASP A 1 123 ? 50.718 42.829 -42.334 1.00 76.25 123 ASP A CA 1
ATOM 998 C C . ASP A 1 123 ? 51.896 43.805 -42.531 1.00 76.25 123 ASP A C 1
ATOM 1000 O O . ASP A 1 123 ? 52.722 43.633 -43.427 1.00 76.25 123 ASP A O 1
ATOM 1004 N N . ARG A 1 124 ? 51.980 44.856 -41.706 1.00 74.44 124 ARG A N 1
ATOM 1005 C CA . ARG A 1 124 ? 53.067 45.835 -41.728 1.00 74.44 124 ARG A CA 1
ATOM 1006 C C . ARG A 1 124 ? 54.057 45.556 -40.604 1.00 74.44 124 ARG A C 1
ATOM 1008 O O . ARG A 1 124 ? 53.809 45.888 -39.448 1.00 74.44 124 ARG A O 1
ATOM 1015 N N . ILE A 1 125 ? 55.201 44.997 -40.980 1.00 73.06 125 ILE A N 1
ATOM 1016 C CA . ILE A 1 125 ? 56.411 44.968 -40.155 1.00 73.06 125 ILE A CA 1
ATOM 1017 C C . ILE A 1 125 ? 56.887 46.395 -39.855 1.00 73.06 125 ILE A C 1
ATOM 1019 O O . ILE A 1 125 ? 56.806 47.282 -40.703 1.00 73.06 125 ILE A O 1
ATOM 1023 N N . VAL A 1 126 ? 57.378 46.618 -38.634 1.00 75.12 126 VAL A N 1
ATOM 1024 C CA . VAL A 1 126 ? 57.999 47.888 -38.239 1.00 75.12 126 VAL A CA 1
ATOM 1025 C C . VAL A 1 126 ? 59.336 48.007 -38.967 1.00 75.12 126 VAL A C 1
ATOM 1027 O O . VAL A 1 126 ? 60.313 47.357 -38.599 1.00 75.12 126 VAL A O 1
ATOM 1030 N N . GLU A 1 127 ? 59.363 48.810 -40.025 1.00 76.88 127 GLU A N 1
ATOM 1031 C CA . GLU A 1 127 ? 60.585 49.177 -40.735 1.00 76.88 127 GLU A CA 1
ATOM 1032 C C . GLU A 1 127 ? 61.393 50.131 -39.844 1.00 76.88 127 GLU A C 1
ATOM 1034 O O . GLU A 1 127 ? 60.917 51.200 -39.460 1.00 76.88 127 GLU A O 1
ATOM 1039 N N . VAL A 1 128 ? 62.597 49.713 -39.453 1.00 74.50 128 VAL A N 1
ATOM 1040 C CA . VAL A 1 128 ? 63.550 50.556 -38.724 1.00 74.50 128 VAL A CA 1
ATOM 1041 C C . VAL A 1 128 ? 64.693 50.866 -39.672 1.00 74.50 128 VAL A C 1
ATOM 1043 O O . VAL A 1 128 ? 65.481 49.980 -40.012 1.00 74.50 128 VAL A O 1
ATOM 1046 N N . ASP A 1 129 ? 64.774 52.125 -40.090 1.00 73.69 129 ASP A N 1
ATOM 1047 C CA . ASP A 1 129 ? 65.869 52.623 -40.910 1.00 73.69 129 ASP A CA 1
ATOM 1048 C C . ASP A 1 129 ? 67.171 52.567 -40.105 1.00 73.69 129 ASP A C 1
ATOM 1050 O O . ASP A 1 129 ? 67.322 53.222 -39.071 1.00 73.69 129 ASP A O 1
ATOM 1054 N N . MET A 1 130 ? 68.120 51.757 -40.570 1.00 75.81 130 MET A N 1
ATOM 1055 C CA . MET A 1 130 ? 69.482 51.753 -40.053 1.00 75.81 130 MET A CA 1
ATOM 1056 C C . MET A 1 130 ? 70.416 52.334 -41.105 1.00 75.81 130 MET A C 1
ATOM 1058 O O . MET A 1 130 ? 70.611 51.761 -42.176 1.00 75.81 130 MET A O 1
ATOM 1062 N N . GLU A 1 131 ? 71.019 53.469 -40.780 1.00 73.12 131 GLU A N 1
ATOM 1063 C CA . GLU A 1 131 ? 72.045 54.091 -41.606 1.00 73.12 131 GLU A CA 1
ATOM 1064 C C . GLU A 1 131 ? 73.389 53.396 -41.355 1.00 73.12 131 GLU A C 1
ATOM 1066 O O . GLU A 1 131 ? 73.860 53.282 -40.222 1.00 73.12 131 GLU A O 1
ATOM 1071 N N . CYS A 1 132 ? 74.010 52.902 -42.424 1.00 64.00 132 CYS A N 1
ATOM 1072 C CA . CYS A 1 132 ? 75.330 52.288 -42.373 1.00 64.00 132 CYS A CA 1
ATOM 1073 C C . CYS A 1 132 ? 76.371 53.321 -42.824 1.00 64.00 132 CYS A C 1
ATOM 1075 O O . CYS A 1 132 ? 76.293 53.835 -43.940 1.00 64.00 132 CYS A O 1
ATOM 1077 N N . GLN A 1 133 ? 77.340 53.638 -41.961 1.00 70.50 133 GLN A N 1
ATOM 1078 C CA . GLN A 1 133 ? 78.469 54.503 -42.303 1.00 70.50 133 GLN A CA 1
ATOM 1079 C C . GLN A 1 133 ? 79.366 53.772 -43.311 1.00 70.50 133 GLN A C 1
ATOM 1081 O O . GLN A 1 133 ? 80.124 52.877 -42.950 1.00 70.50 133 GLN A O 1
ATOM 1086 N N . THR A 1 134 ? 79.248 54.127 -44.588 1.00 59.59 134 THR A N 1
ATOM 1087 C CA . THR A 1 134 ? 80.090 53.585 -45.657 1.00 59.59 134 THR A CA 1
ATOM 1088 C C . THR A 1 134 ? 81.405 54.356 -45.729 1.00 59.59 134 THR A C 1
ATOM 1090 O O . THR A 1 134 ? 81.401 55.566 -45.970 1.00 59.59 134 THR A O 1
ATOM 1093 N N . ASP A 1 135 ? 82.525 53.662 -45.544 1.00 70.38 135 ASP A N 1
ATOM 1094 C CA . ASP A 1 135 ? 83.866 54.233 -45.673 1.00 70.38 135 ASP A CA 1
ATOM 1095 C C . ASP A 1 135 ? 84.161 54.702 -47.108 1.00 70.38 135 ASP A C 1
ATOM 1097 O O . ASP A 1 135 ? 83.595 54.213 -48.089 1.00 70.38 135 ASP A O 1
ATOM 1101 N N . ALA A 1 136 ? 85.072 55.672 -47.224 1.00 64.50 136 ALA A N 1
ATOM 1102 C CA . ALA A 1 136 ? 85.458 56.280 -48.491 1.00 64.50 136 ALA A CA 1
ATOM 1103 C C . ALA A 1 136 ? 86.057 55.249 -49.466 1.00 64.50 136 ALA A C 1
ATOM 1105 O O . ALA A 1 136 ? 86.941 54.465 -49.119 1.00 64.50 136 ALA A O 1
ATOM 1106 N N . PHE A 1 137 ? 85.572 55.296 -50.706 1.00 59.28 137 PHE A N 1
ATOM 1107 C CA . PHE A 1 137 ? 85.900 54.395 -51.809 1.00 59.28 137 PHE A CA 1
ATOM 1108 C C . PHE A 1 137 ? 87.381 54.541 -52.215 1.00 59.28 137 PHE A C 1
ATOM 1110 O O . PHE A 1 137 ? 87.726 55.371 -53.052 1.00 59.28 137 PHE A O 1
ATOM 1117 N N . LEU A 1 138 ? 88.287 53.786 -51.588 1.00 71.38 138 LEU A N 1
ATOM 1118 C CA . LEU A 1 138 ? 89.679 53.697 -52.038 1.00 71.38 138 LEU A CA 1
ATOM 1119 C C . LEU A 1 138 ? 89.761 52.808 -53.283 1.00 71.38 138 LEU A C 1
ATOM 1121 O O . LEU A 1 138 ? 89.104 51.766 -53.346 1.00 71.38 138 LEU A O 1
ATOM 1125 N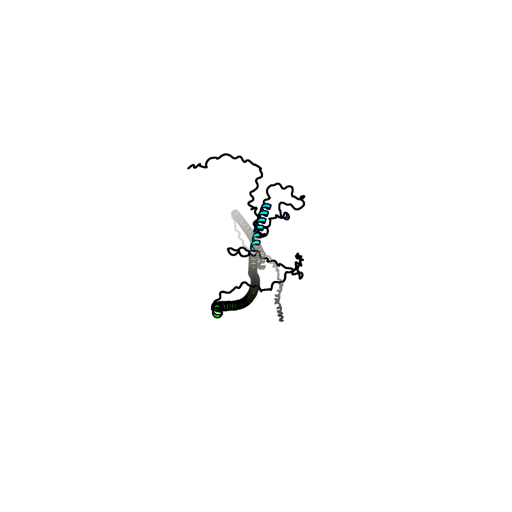 N . ASP A 1 139 ? 90.577 53.225 -54.258 1.00 68.81 139 ASP A N 1
ATOM 1126 C CA . ASP A 1 139 ? 90.773 52.504 -55.516 1.00 68.81 139 ASP A CA 1
ATOM 1127 C C . ASP A 1 139 ? 91.132 51.047 -55.245 1.00 68.81 139 ASP A C 1
ATOM 1129 O O . ASP A 1 139 ? 92.149 50.719 -54.627 1.00 68.81 139 ASP A O 1
ATOM 1133 N N . ARG A 1 140 ? 90.247 50.167 -55.709 1.00 71.12 140 ARG A N 1
ATOM 1134 C CA . ARG A 1 140 ? 90.368 48.730 -55.526 1.00 71.12 140 ARG A CA 1
ATOM 1135 C C . ARG A 1 140 ? 91.636 48.260 -56.248 1.00 71.12 140 ARG A C 1
ATOM 1137 O O . ARG A 1 140 ? 91.667 48.328 -57.480 1.00 71.12 140 ARG A O 1
ATOM 1144 N N . PRO A 1 141 ? 92.663 47.757 -55.537 1.00 76.25 141 PRO A N 1
ATOM 1145 C CA . PRO A 1 141 ? 93.817 47.170 -56.200 1.00 76.25 141 PRO A CA 1
ATOM 1146 C C . PRO A 1 141 ? 93.359 46.016 -57.106 1.00 76.25 141 PRO A C 1
ATOM 1148 O O . PRO A 1 141 ? 92.324 45.393 -56.831 1.00 76.25 141 PRO A O 1
ATOM 1151 N N . PRO A 1 142 ? 94.094 45.736 -58.200 1.00 78.56 142 PRO A N 1
ATOM 1152 C CA . PRO A 1 142 ? 93.702 44.728 -59.175 1.00 78.56 142 PRO A CA 1
ATOM 1153 C C . PRO A 1 142 ? 93.407 43.412 -58.465 1.00 78.56 142 PRO A C 1
ATOM 1155 O O . PRO A 1 142 ? 94.193 42.950 -57.637 1.00 78.56 142 PRO A O 1
ATOM 1158 N N . THR A 1 143 ? 92.249 42.831 -58.775 1.00 74.31 143 THR A N 1
ATOM 1159 C CA . THR A 1 143 ? 91.811 41.576 -58.172 1.00 74.31 143 THR A CA 1
ATOM 1160 C C . THR A 1 143 ? 92.869 40.511 -58.390 1.00 74.31 143 THR A C 1
ATOM 1162 O O . THR A 1 143 ? 93.108 40.157 -59.549 1.00 74.31 143 THR A O 1
ATOM 1165 N N . PRO A 1 144 ? 93.494 39.981 -57.325 1.00 77.75 144 PRO A N 1
ATOM 1166 C CA . PRO A 1 144 ? 94.336 38.813 -57.484 1.00 77.75 144 PRO A CA 1
ATOM 1167 C C . PRO A 1 144 ? 93.485 37.683 -58.070 1.00 77.75 144 PRO A C 1
ATOM 1169 O O . PRO A 1 144 ? 92.286 37.586 -57.788 1.00 77.75 144 PRO A O 1
ATOM 1172 N N . LEU A 1 145 ? 94.102 36.861 -58.920 1.00 74.50 145 LEU A N 1
ATOM 1173 C CA . LEU A 1 145 ? 93.453 35.705 -59.536 1.00 74.50 145 LEU A CA 1
ATOM 1174 C C . LEU A 1 145 ? 92.751 34.880 -58.452 1.00 74.50 145 LEU A C 1
ATOM 1176 O O . LEU A 1 145 ? 93.379 34.452 -57.483 1.00 74.50 145 LEU A O 1
ATOM 1180 N N . PHE A 1 146 ? 91.439 34.697 -58.605 1.00 74.00 146 PHE A N 1
ATOM 1181 C CA . PHE A 1 146 ? 90.626 33.932 -57.669 1.00 74.00 146 PHE A CA 1
ATOM 1182 C C . PHE A 1 146 ? 91.032 32.461 -57.742 1.00 74.00 146 PHE A C 1
ATOM 1184 O O . PHE A 1 146 ? 90.650 31.737 -58.658 1.00 74.00 146 PHE A O 1
ATOM 1191 N N . ILE A 1 147 ? 91.829 32.031 -56.770 1.00 79.25 147 ILE A N 1
ATOM 1192 C CA . ILE A 1 147 ? 92.080 30.622 -56.498 1.00 79.25 147 ILE A CA 1
ATOM 1193 C C . ILE A 1 147 ? 91.032 30.230 -55.455 1.00 79.25 147 ILE A C 1
ATOM 1195 O O . ILE A 1 147 ? 91.087 30.769 -54.346 1.00 79.25 147 ILE A O 1
ATOM 1199 N N . PRO A 1 148 ? 90.062 29.354 -55.778 1.00 77.94 148 PRO A N 1
ATOM 1200 C CA . PRO A 1 148 ? 89.053 28.927 -54.821 1.00 77.94 148 PRO A CA 1
ATOM 1201 C C . PRO A 1 148 ? 89.748 28.362 -53.582 1.00 77.94 148 PRO A C 1
ATOM 1203 O O . PRO A 1 148 ? 90.381 27.307 -53.635 1.00 77.94 148 PRO A O 1
ATOM 1206 N N . ALA A 1 149 ? 89.664 29.072 -52.458 1.00 74.25 149 ALA A N 1
ATOM 1207 C CA . ALA A 1 149 ? 90.063 28.496 -51.186 1.00 74.25 149 ALA A CA 1
ATOM 1208 C C . ALA A 1 149 ? 89.099 27.340 -50.912 1.00 74.25 149 ALA A C 1
ATOM 1210 O O . ALA A 1 149 ? 87.882 27.535 -50.983 1.00 74.25 149 ALA A O 1
ATOM 1211 N N . LYS A 1 150 ? 89.635 26.144 -50.641 1.00 74.50 150 LYS A N 1
ATOM 1212 C CA . LYS A 1 150 ? 88.843 24.947 -50.341 1.00 74.50 150 LYS A CA 1
ATOM 1213 C C . LYS A 1 150 ? 87.833 25.292 -49.242 1.00 74.50 150 LYS A C 1
ATOM 1215 O O . LYS A 1 150 ? 88.199 25.513 -48.090 1.00 74.50 150 LYS A O 1
ATOM 1220 N N . THR A 1 151 ? 86.576 25.457 -49.639 1.00 71.69 151 THR A N 1
ATOM 1221 C CA . THR A 1 151 ? 85.510 25.968 -48.782 1.00 71.69 151 THR A CA 1
ATOM 1222 C C . THR A 1 151 ? 84.815 24.758 -48.192 1.00 71.69 151 THR A C 1
ATOM 1224 O O . THR A 1 151 ? 84.113 24.031 -48.884 1.00 71.69 151 THR A O 1
ATOM 1227 N N . GLY A 1 152 ? 85.094 24.496 -46.923 1.00 75.25 152 GLY A N 1
ATOM 1228 C CA . GLY A 1 152 ? 84.630 23.302 -46.233 1.00 75.25 152 GLY A CA 1
ATOM 1229 C C . GLY A 1 152 ? 85.761 22.703 -45.418 1.00 75.25 152 GLY A C 1
ATOM 1230 O O . GLY A 1 152 ? 86.884 22.552 -45.894 1.00 75.25 152 GLY A O 1
ATOM 1231 N N . LYS A 1 153 ? 85.471 22.379 -44.159 1.00 76.56 153 LYS A N 1
ATOM 1232 C CA . LYS A 1 153 ? 86.321 21.452 -43.418 1.00 76.56 153 LYS A CA 1
ATOM 1233 C C . LYS A 1 153 ? 86.043 20.081 -44.016 1.00 76.56 153 LYS A C 1
ATOM 1235 O O . LYS A 1 153 ? 84.890 19.657 -43.999 1.00 76.56 153 LYS A O 1
ATOM 1240 N N . ASP A 1 154 ? 87.060 19.422 -44.562 1.00 75.88 154 ASP A N 1
ATOM 1241 C CA . ASP A 1 154 ? 86.919 18.026 -44.964 1.00 75.88 154 ASP A CA 1
ATOM 1242 C C . ASP A 1 154 ? 86.563 17.219 -43.717 1.00 75.88 154 ASP A C 1
ATOM 1244 O O . ASP A 1 154 ? 87.376 17.060 -42.807 1.00 75.88 154 ASP A O 1
ATOM 1248 N N . VAL A 1 155 ? 85.323 16.751 -43.656 1.00 79.56 155 VAL A N 1
ATOM 1249 C CA . VAL A 1 155 ? 84.882 15.787 -42.657 1.00 79.56 155 VAL A CA 1
ATOM 1250 C C . VAL A 1 155 ? 84.769 14.470 -43.396 1.00 79.56 155 VAL A C 1
ATOM 1252 O O . VAL A 1 155 ? 83.812 14.233 -44.127 1.00 79.56 155 VAL A O 1
ATOM 1255 N N . ALA A 1 156 ? 85.793 13.636 -43.254 1.00 78.19 156 ALA A N 1
ATOM 1256 C CA . ALA A 1 156 ? 85.680 12.238 -43.623 1.00 78.19 156 ALA A CA 1
ATOM 1257 C C . ALA A 1 156 ? 84.968 11.507 -42.484 1.00 78.19 156 ALA A C 1
ATOM 1259 O O . ALA A 1 156 ? 85.315 11.669 -41.311 1.00 78.19 156 ALA A O 1
ATOM 1260 N N . THR A 1 157 ? 83.976 10.701 -42.824 1.00 76.81 157 THR A N 1
ATOM 1261 C CA . THR A 1 157 ? 83.442 9.695 -41.916 1.00 76.81 157 THR A CA 1
ATOM 1262 C C . THR A 1 157 ? 84.399 8.502 -41.907 1.00 76.81 157 THR A C 1
ATOM 1264 O O . THR A 1 157 ? 84.876 8.066 -42.953 1.00 76.81 157 THR A O 1
ATOM 1267 N N . GLN A 1 158 ? 84.719 7.984 -40.721 1.00 80.69 158 GLN A N 1
ATOM 1268 C CA . GLN A 1 158 ? 85.583 6.808 -40.548 1.00 80.69 158 GLN A CA 1
ATOM 1269 C C . GLN A 1 158 ? 84.803 5.509 -40.795 1.00 80.69 158 GLN A C 1
ATOM 1271 O O . GLN A 1 158 ? 84.889 4.596 -39.991 1.00 80.69 158 GLN A O 1
ATOM 1276 N N . ILE A 1 159 ? 83.992 5.448 -41.853 1.00 80.81 159 ILE A N 1
ATOM 1277 C CA . ILE A 1 159 ? 83.176 4.265 -42.137 1.00 80.81 159 ILE A CA 1
ATOM 1278 C C . ILE A 1 159 ? 84.008 3.299 -42.978 1.00 80.81 159 ILE A C 1
ATOM 1280 O O . ILE A 1 159 ? 84.359 3.599 -44.123 1.00 80.81 159 ILE A O 1
ATOM 1284 N N . LEU A 1 160 ? 84.334 2.146 -42.407 1.00 82.81 160 LEU A N 1
ATOM 1285 C CA . LEU A 1 160 ? 84.993 1.045 -43.100 1.00 82.81 160 LEU A CA 1
ATOM 1286 C C . LEU A 1 160 ? 83.989 0.237 -43.942 1.00 82.81 160 LEU A C 1
ATOM 1288 O O . LEU A 1 160 ? 82.770 0.316 -43.777 1.00 82.81 160 LEU A O 1
ATOM 1292 N N . GLY A 1 161 ? 84.502 -0.576 -44.871 1.00 79.75 161 GLY A N 1
ATOM 1293 C CA . GLY A 1 161 ? 83.669 -1.498 -45.646 1.00 79.75 161 GLY A CA 1
ATOM 1294 C C . GLY A 1 161 ? 82.987 -2.520 -44.731 1.00 79.75 161 GLY A C 1
ATOM 1295 O O . GLY A 1 161 ? 83.673 -3.322 -44.105 1.00 79.75 161 GLY A O 1
ATOM 1296 N N . GLY A 1 162 ? 81.652 -2.484 -44.668 1.00 81.69 162 GLY A N 1
ATOM 1297 C CA . GLY A 1 162 ? 80.831 -3.332 -43.792 1.00 81.69 162 GLY A CA 1
ATOM 1298 C C . GLY A 1 162 ? 80.318 -2.649 -42.517 1.00 81.69 162 GLY A C 1
ATOM 1299 O O . GLY A 1 162 ? 79.489 -3.230 -41.834 1.00 81.69 162 GLY A O 1
ATOM 1300 N N . GLU A 1 163 ? 80.756 -1.420 -42.216 1.00 82.88 163 GLU A N 1
ATOM 1301 C CA . GLU A 1 163 ? 80.222 -0.601 -41.106 1.00 82.88 163 GLU A CA 1
ATOM 1302 C C . GLU A 1 163 ? 79.019 0.262 -41.518 1.00 82.88 163 GLU A C 1
ATOM 1304 O O . GLU A 1 163 ? 78.487 1.038 -40.724 1.00 82.88 163 GLU A O 1
ATOM 1309 N N . LEU A 1 164 ? 78.610 0.175 -42.784 1.00 83.00 164 LEU A N 1
ATOM 1310 C CA . LEU A 1 164 ? 77.397 0.825 -43.256 1.00 83.00 164 LEU A CA 1
ATOM 1311 C C . LEU A 1 164 ? 76.186 0.133 -42.619 1.00 83.00 164 LEU A C 1
ATOM 1313 O O . LEU A 1 164 ? 76.175 -1.090 -42.525 1.00 83.00 164 LEU A O 1
ATOM 1317 N N . PHE A 1 165 ? 75.186 0.929 -42.236 1.00 86.56 165 PHE A N 1
ATOM 1318 C CA . PHE A 1 165 ? 73.897 0.470 -41.715 1.00 86.56 165 PHE A CA 1
ATOM 1319 C C . PHE A 1 165 ? 73.377 -0.737 -42.512 1.00 86.56 165 PHE A C 1
ATOM 1321 O O . PHE A 1 165 ? 73.046 -0.595 -43.696 1.00 86.56 165 PHE A O 1
ATOM 1328 N N . ASP A 1 166 ? 73.319 -1.913 -41.882 1.00 89.81 166 ASP A N 1
ATOM 1329 C CA . ASP A 1 166 ? 72.744 -3.103 -42.513 1.00 89.81 166 ASP A CA 1
ATOM 1330 C C . ASP A 1 166 ? 71.237 -3.072 -42.290 1.00 89.81 166 ASP A C 1
ATOM 1332 O O . ASP A 1 166 ? 70.723 -3.501 -41.253 1.00 89.81 166 ASP A O 1
ATOM 1336 N N . PHE A 1 167 ? 70.530 -2.535 -43.283 1.00 90.62 167 PHE A N 1
ATOM 1337 C CA . PHE A 1 167 ? 69.085 -2.362 -43.229 1.00 90.62 167 PHE A CA 1
ATOM 1338 C C . PHE A 1 167 ? 68.353 -3.658 -42.860 1.00 90.62 167 PHE A C 1
ATOM 1340 O O . PHE A 1 167 ? 67.433 -3.611 -42.046 1.00 90.62 167 PHE A O 1
ATOM 1347 N N . ASP A 1 168 ? 68.789 -4.814 -43.366 1.00 90.81 168 ASP A N 1
ATOM 1348 C CA . ASP A 1 168 ? 68.107 -6.093 -43.139 1.00 90.81 168 ASP A CA 1
ATOM 1349 C C . ASP A 1 168 ? 68.299 -6.634 -41.714 1.00 90.81 168 ASP A C 1
ATOM 1351 O O . ASP A 1 168 ? 67.482 -7.427 -41.227 1.00 90.81 168 ASP A O 1
ATOM 1355 N N . LEU A 1 169 ? 69.376 -6.245 -41.029 1.00 90.75 169 LEU A N 1
ATOM 1356 C CA . LEU A 1 169 ? 69.631 -6.617 -39.636 1.00 90.75 169 LEU A CA 1
ATOM 1357 C C . LEU A 1 169 ? 69.049 -5.592 -38.665 1.00 90.75 169 LEU A C 1
ATOM 1359 O O . LEU A 1 169 ? 68.385 -5.968 -37.698 1.00 90.75 169 LEU A O 1
ATOM 1363 N N . GLU A 1 170 ? 69.270 -4.309 -38.930 1.00 90.50 170 GLU A N 1
ATOM 1364 C CA . GLU A 1 170 ? 68.971 -3.225 -37.997 1.00 90.50 170 GLU A CA 1
ATOM 1365 C C . GLU A 1 170 ? 67.484 -2.849 -37.966 1.00 90.50 170 GLU A C 1
ATOM 1367 O O . GLU A 1 170 ? 66.983 -2.409 -36.930 1.00 90.50 170 GLU A O 1
ATOM 1372 N N . VAL A 1 171 ? 66.735 -3.075 -39.054 1.00 94.62 171 VAL A N 1
ATOM 1373 C CA . VAL A 1 171 ? 65.291 -2.785 -39.091 1.00 94.62 171 VAL A CA 1
ATOM 1374 C C . VAL A 1 171 ? 64.452 -3.842 -38.361 1.00 94.62 171 VAL A C 1
ATOM 1376 O O . VAL A 1 171 ? 63.333 -3.550 -37.939 1.00 94.62 171 VAL A O 1
ATOM 1379 N N . LYS A 1 172 ? 64.968 -5.067 -38.172 1.00 94.94 172 LYS A N 1
ATOM 1380 C CA . LYS A 1 172 ? 64.209 -6.188 -37.584 1.00 94.94 172 LYS A CA 1
ATOM 1381 C C . LYS A 1 172 ? 63.666 -5.882 -36.182 1.00 94.94 172 LYS A C 1
ATOM 1383 O O . LYS A 1 172 ? 62.457 -6.030 -36.009 1.00 94.94 172 LYS A O 1
ATOM 1388 N N . PRO A 1 173 ? 64.468 -5.393 -35.212 1.00 96.12 173 PRO A N 1
ATOM 1389 C CA . PRO A 1 173 ? 63.949 -5.040 -33.890 1.00 96.12 173 PRO A CA 1
ATOM 1390 C C . PRO A 1 173 ? 62.946 -3.882 -33.941 1.00 96.12 173 PRO A C 1
ATOM 1392 O O . PRO A 1 173 ? 61.981 -3.864 -33.181 1.00 96.12 173 PRO A O 1
ATOM 1395 N N . MET A 1 174 ? 63.140 -2.917 -34.851 1.00 94.06 174 MET A N 1
ATOM 1396 C CA . MET A 1 174 ? 62.199 -1.805 -35.016 1.00 94.06 174 MET A CA 1
ATOM 1397 C C . MET A 1 174 ? 60.845 -2.292 -35.536 1.00 94.06 174 MET A C 1
ATOM 1399 O O . MET A 1 174 ? 59.810 -1.888 -35.007 1.00 94.06 174 MET A O 1
ATOM 1403 N N . LEU A 1 175 ? 60.844 -3.175 -36.541 1.00 95.81 175 LEU A N 1
ATOM 1404 C CA . LEU A 1 175 ? 59.620 -3.779 -37.064 1.00 95.81 175 LEU A CA 1
ATOM 1405 C C . LEU A 1 175 ? 58.951 -4.676 -36.028 1.00 95.81 175 LEU A C 1
ATOM 1407 O O . LEU A 1 175 ? 57.735 -4.620 -35.910 1.00 95.81 175 LEU A O 1
ATOM 1411 N N . GLU A 1 176 ? 59.705 -5.455 -35.253 1.00 95.69 176 GLU A N 1
ATOM 1412 C CA . GLU A 1 176 ? 59.146 -6.291 -34.187 1.00 95.69 176 GLU A CA 1
ATOM 1413 C C . GLU A 1 176 ? 58.407 -5.447 -33.141 1.00 95.69 176 GLU A C 1
ATOM 1415 O O . GLU A 1 176 ? 57.265 -5.749 -32.798 1.00 95.69 176 GLU A O 1
ATOM 1420 N N . VAL A 1 177 ? 59.005 -4.334 -32.703 1.00 97.25 177 VAL A N 1
ATOM 1421 C CA . VAL A 1 177 ? 58.359 -3.407 -31.763 1.00 97.25 177 VAL A CA 1
ATOM 1422 C C . VAL A 1 177 ? 57.147 -2.722 -32.394 1.00 97.25 177 VAL A C 1
ATOM 1424 O O . VAL A 1 177 ? 56.110 -2.601 -31.744 1.00 97.25 177 VAL A O 1
ATOM 1427 N N . LEU A 1 178 ? 57.243 -2.271 -33.648 1.00 97.56 178 LEU A N 1
ATOM 1428 C CA . LEU A 1 178 ? 56.144 -1.577 -34.323 1.00 97.56 178 LEU A CA 1
ATOM 1429 C C . LEU A 1 178 ? 54.963 -2.521 -34.583 1.00 97.56 178 LEU A C 1
ATOM 1431 O O . LEU A 1 178 ? 53.825 -2.174 -34.276 1.00 97.56 178 LEU A O 1
ATOM 1435 N N . VAL A 1 179 ? 55.221 -3.725 -35.091 1.00 97.25 179 VAL A N 1
ATOM 1436 C CA . VAL A 1 179 ? 54.203 -4.761 -35.319 1.00 97.25 179 VAL A CA 1
ATOM 1437 C C . VAL A 1 179 ? 53.614 -5.227 -33.989 1.00 97.25 179 VAL A C 1
ATOM 1439 O O . VAL A 1 179 ? 52.397 -5.277 -33.854 1.00 97.25 179 VAL A O 1
ATOM 1442 N N . GLY A 1 180 ? 54.445 -5.487 -32.976 1.00 97.12 180 GLY A N 1
ATOM 1443 C CA . GLY A 1 180 ? 53.980 -5.881 -31.646 1.00 97.12 180 GLY A CA 1
ATOM 1444 C C . GLY A 1 180 ? 53.062 -4.833 -31.022 1.00 97.12 180 GLY A C 1
ATOM 1445 O O . GLY A 1 180 ? 51.944 -5.151 -30.629 1.00 97.12 180 GLY A O 1
ATOM 1446 N N . LYS A 1 181 ? 53.484 -3.562 -31.016 1.00 96.94 181 LYS A N 1
ATOM 1447 C CA . LYS A 1 181 ? 52.703 -2.463 -30.437 1.00 96.94 181 LYS A CA 1
ATOM 1448 C C . LYS A 1 181 ? 51.415 -2.179 -31.208 1.00 96.94 181 LYS A C 1
ATOM 1450 O O . LYS A 1 181 ? 50.397 -1.889 -30.591 1.00 96.94 181 LYS A O 1
ATOM 1455 N N . THR A 1 182 ? 51.442 -2.259 -32.538 1.00 97.38 182 THR A N 1
ATOM 1456 C CA . THR A 1 182 ? 50.234 -2.060 -33.358 1.00 97.38 182 THR A CA 1
ATOM 1457 C C . THR A 1 182 ? 49.228 -3.197 -33.179 1.00 97.38 182 THR A C 1
ATOM 1459 O O . THR A 1 182 ? 48.032 -2.931 -33.081 1.00 97.38 182 THR A O 1
ATOM 1462 N N . ILE A 1 183 ? 49.683 -4.450 -33.060 1.00 97.38 183 ILE A N 1
ATOM 1463 C CA . ILE A 1 183 ? 48.810 -5.598 -32.768 1.00 97.38 183 ILE A CA 1
ATOM 1464 C C . ILE A 1 183 ? 48.259 -5.524 -31.339 1.00 97.38 183 ILE A C 1
ATOM 1466 O O . ILE A 1 183 ? 47.063 -5.708 -31.149 1.00 97.38 183 ILE A O 1
ATOM 1470 N N . GLU A 1 184 ? 49.092 -5.226 -30.339 1.00 97.56 184 GLU A N 1
ATOM 1471 C CA . GLU A 1 184 ? 48.649 -5.082 -28.945 1.00 97.56 184 GLU A CA 1
ATOM 1472 C C . GLU A 1 184 ? 47.607 -3.968 -28.811 1.00 97.56 184 GLU A C 1
ATOM 1474 O O . GLU A 1 184 ? 46.543 -4.183 -28.236 1.00 97.56 184 GLU A O 1
ATOM 1479 N N . GLN A 1 185 ? 47.880 -2.798 -29.393 1.00 98.19 185 GLN A N 1
ATOM 1480 C CA . GLN A 1 185 ? 46.959 -1.670 -29.346 1.00 98.19 185 GLN A CA 1
ATOM 1481 C C . GLN A 1 185 ? 45.643 -1.981 -30.075 1.00 98.19 185 GLN A C 1
ATOM 1483 O O . GLN A 1 185 ? 44.580 -1.764 -29.504 1.00 98.19 185 GLN A O 1
ATOM 1488 N N . SER A 1 186 ? 45.697 -2.540 -31.290 1.00 97.81 186 SER A N 1
ATOM 1489 C CA . SER A 1 186 ? 44.475 -2.898 -32.031 1.00 97.81 186 SER A CA 1
ATOM 1490 C C . SER A 1 186 ? 43.654 -3.986 -31.333 1.00 97.81 186 SER A C 1
ATOM 1492 O O . SER A 1 186 ? 42.429 -3.925 -31.348 1.00 97.81 186 SER A O 1
ATOM 1494 N N . LEU A 1 187 ? 44.299 -4.952 -30.671 1.00 98.00 187 LEU A N 1
ATOM 1495 C CA . LEU A 1 187 ? 43.604 -5.953 -29.862 1.00 98.00 187 LEU A CA 1
ATOM 1496 C C . LEU A 1 187 ? 42.898 -5.316 -28.658 1.00 98.00 187 LEU A C 1
ATOM 1498 O O . LEU A 1 187 ? 41.742 -5.638 -28.397 1.00 98.00 187 LEU A O 1
ATOM 1502 N N . LEU A 1 188 ? 43.574 -4.417 -27.937 1.00 98.38 188 LEU A N 1
ATOM 1503 C CA . LEU A 1 188 ? 42.990 -3.719 -26.790 1.00 98.38 188 LEU A CA 1
ATOM 1504 C C . LEU A 1 188 ? 41.801 -2.842 -27.198 1.00 98.38 188 LEU A C 1
ATOM 1506 O O . LEU A 1 188 ? 40.784 -2.860 -26.513 1.00 98.38 188 LEU A O 1
ATOM 1510 N N . GLU A 1 189 ? 41.904 -2.133 -28.323 1.00 98.44 189 GLU A N 1
ATOM 1511 C CA . GLU A 1 189 ? 40.813 -1.312 -28.864 1.00 98.44 189 GLU A CA 1
ATOM 1512 C C . GLU A 1 189 ? 39.583 -2.171 -29.202 1.00 98.44 189 GLU A C 1
ATOM 1514 O O . GLU A 1 189 ? 38.472 -1.849 -28.783 1.00 98.44 189 GLU A O 1
ATOM 1519 N N . VAL A 1 190 ? 39.768 -3.316 -29.871 1.00 98.25 190 VAL A N 1
ATOM 1520 C CA . VAL A 1 190 ? 38.661 -4.239 -30.184 1.00 98.25 190 VAL A CA 1
ATOM 1521 C C . VAL A 1 190 ? 38.040 -4.828 -28.914 1.00 98.25 190 VAL A C 1
ATOM 1523 O O . VAL A 1 190 ? 36.817 -4.909 -28.808 1.00 98.25 190 VAL A O 1
ATOM 1526 N N . MET A 1 191 ? 38.856 -5.214 -27.929 1.00 97.81 191 MET A N 1
ATOM 1527 C CA . MET A 1 191 ? 38.346 -5.709 -26.648 1.00 97.81 191 MET A CA 1
ATOM 1528 C C . MET A 1 191 ? 37.530 -4.641 -25.911 1.00 97.81 191 MET A C 1
ATOM 1530 O O . MET A 1 191 ? 36.459 -4.949 -25.392 1.00 97.81 191 MET A O 1
ATOM 1534 N N . GLU A 1 192 ? 37.988 -3.388 -25.899 1.00 97.94 192 GLU A N 1
ATOM 1535 C CA . GLU A 1 192 ? 37.243 -2.273 -25.307 1.00 97.94 192 GLU A CA 1
ATOM 1536 C C . GLU A 1 192 ? 35.904 -2.045 -26.029 1.00 97.94 192 GLU A C 1
ATOM 1538 O O . GLU A 1 192 ? 34.867 -1.875 -25.382 1.00 97.94 192 GLU A O 1
ATOM 1543 N N . GLU A 1 193 ? 35.887 -2.100 -27.364 1.00 98.00 193 GLU A N 1
ATOM 1544 C CA . GLU A 1 193 ? 34.655 -1.993 -28.151 1.00 98.00 193 GLU A CA 1
ATOM 1545 C C . GLU A 1 193 ? 33.653 -3.111 -27.817 1.00 98.00 193 GLU A C 1
ATOM 1547 O O . GLU A 1 193 ? 32.461 -2.839 -27.619 1.00 98.00 193 GLU A O 1
ATOM 1552 N N . GLU A 1 194 ? 34.122 -4.356 -27.694 1.00 98.00 194 GLU A N 1
ATOM 1553 C CA . GLU A 1 194 ? 33.294 -5.499 -27.300 1.00 98.00 194 GLU A CA 1
ATOM 1554 C C . GLU A 1 194 ? 32.778 -5.373 -25.860 1.00 98.00 194 GLU A C 1
ATOM 1556 O O . GLU A 1 194 ? 31.603 -5.641 -25.585 1.00 98.00 194 GLU A O 1
ATOM 1561 N N . GLU A 1 195 ? 33.617 -4.931 -24.922 1.00 97.62 195 GLU A N 1
ATOM 1562 C CA . GLU A 1 195 ? 33.217 -4.669 -23.540 1.00 97.62 195 GLU A CA 1
ATOM 1563 C C . GLU A 1 195 ? 32.129 -3.593 -23.466 1.00 97.62 195 GLU A C 1
ATOM 1565 O O . GLU A 1 195 ? 31.099 -3.795 -22.813 1.00 97.62 195 GLU A O 1
ATOM 1570 N N . LEU A 1 196 ? 32.295 -2.480 -24.186 1.00 98.25 196 LEU A N 1
ATOM 1571 C CA . LEU A 1 196 ? 31.300 -1.410 -24.256 1.00 98.25 196 LEU A CA 1
ATOM 1572 C C . LEU A 1 196 ? 29.987 -1.886 -24.889 1.00 98.25 196 LEU A C 1
ATOM 1574 O O . LEU A 1 196 ? 28.907 -1.532 -24.402 1.00 98.25 196 LEU A O 1
ATOM 1578 N N . ALA A 1 197 ? 30.046 -2.702 -25.943 1.00 98.19 197 ALA A N 1
ATOM 1579 C CA . ALA A 1 197 ? 28.859 -3.302 -26.550 1.00 98.19 197 ALA A CA 1
ATOM 1580 C C . ALA A 1 197 ? 28.121 -4.220 -25.559 1.00 98.19 197 ALA A C 1
ATOM 1582 O O . ALA A 1 197 ? 26.902 -4.111 -25.397 1.00 98.19 197 ALA A O 1
ATOM 1583 N N . ASN A 1 198 ? 28.862 -5.055 -24.828 1.00 97.88 198 ASN A N 1
ATOM 1584 C CA . ASN A 1 198 ? 28.321 -5.943 -23.801 1.00 97.88 198 ASN A CA 1
ATOM 1585 C C . ASN A 1 198 ? 27.683 -5.173 -22.638 1.00 97.88 198 ASN A C 1
ATOM 1587 O O . ASN A 1 198 ? 26.604 -5.540 -22.167 1.00 97.88 198 ASN A O 1
ATOM 1591 N N . LEU A 1 199 ? 28.318 -4.094 -22.173 1.00 98.38 199 LEU A N 1
ATOM 1592 C CA . LEU A 1 199 ? 27.772 -3.238 -21.119 1.00 98.38 199 LEU A CA 1
ATOM 1593 C C . LEU A 1 199 ? 26.468 -2.567 -21.557 1.00 98.38 199 LEU A C 1
ATOM 1595 O O . LEU A 1 199 ? 25.495 -2.596 -20.803 1.00 98.38 199 LEU A O 1
ATOM 1599 N N . ARG A 1 200 ? 26.409 -2.036 -22.785 1.00 98.25 200 ARG A N 1
ATOM 1600 C CA . ARG A 1 200 ? 25.180 -1.452 -23.350 1.00 98.25 200 ARG A CA 1
ATOM 1601 C C . ARG A 1 200 ? 24.062 -2.486 -23.451 1.00 98.25 200 ARG A C 1
ATOM 1603 O O . ARG A 1 200 ? 22.949 -2.218 -23.011 1.00 98.25 200 ARG A O 1
ATOM 1610 N N . ALA A 1 201 ? 24.358 -3.682 -23.960 1.00 98.19 201 ALA A N 1
ATOM 1611 C CA . ALA A 1 201 ? 23.380 -4.765 -24.054 1.00 98.19 201 ALA A CA 1
ATOM 1612 C C . ALA A 1 201 ? 22.824 -5.164 -22.674 1.00 98.19 201 ALA A C 1
ATOM 1614 O O . ALA A 1 201 ? 21.612 -5.308 -22.512 1.00 98.19 201 ALA A O 1
ATOM 1615 N N . ARG A 1 202 ? 23.690 -5.278 -21.656 1.00 98.12 202 ARG A N 1
ATOM 1616 C CA . ARG A 1 202 ? 23.274 -5.550 -20.268 1.00 98.12 202 ARG A CA 1
ATOM 1617 C C . ARG A 1 202 ? 22.425 -4.425 -19.687 1.00 98.12 202 ARG A C 1
ATOM 1619 O O . ARG A 1 202 ? 21.452 -4.712 -18.995 1.00 98.12 202 ARG A O 1
ATOM 1626 N N . GLN A 1 203 ? 22.778 -3.170 -19.961 1.00 98.25 203 GLN A N 1
ATOM 1627 C CA . GLN A 1 203 ? 22.003 -2.019 -19.510 1.00 98.25 203 GLN A CA 1
ATOM 1628 C C . GLN A 1 203 ? 20.594 -2.036 -20.110 1.00 98.25 203 GLN A C 1
ATOM 1630 O O . GLN A 1 203 ? 19.630 -1.911 -19.360 1.00 98.25 203 GLN A O 1
ATOM 1635 N N . TYR A 1 204 ? 20.459 -2.271 -21.419 1.00 98.31 204 TYR A N 1
ATOM 1636 C CA . TYR A 1 204 ? 19.147 -2.371 -22.063 1.00 98.31 204 TYR A CA 1
ATOM 1637 C C . TYR A 1 204 ? 18.302 -3.511 -21.490 1.00 98.31 204 TYR A C 1
ATOM 1639 O O . TYR A 1 204 ? 17.141 -3.293 -21.153 1.00 98.31 204 TYR A O 1
ATOM 1647 N N . ALA A 1 205 ? 18.890 -4.696 -21.305 1.00 98.31 205 ALA A N 1
ATOM 1648 C CA . ALA A 1 205 ? 18.189 -5.830 -20.704 1.00 98.31 205 ALA A CA 1
ATOM 1649 C C . ALA A 1 205 ? 17.723 -5.529 -19.267 1.00 98.31 205 ALA A C 1
ATOM 1651 O O . ALA A 1 205 ? 16.605 -5.868 -18.883 1.00 98.31 205 ALA A O 1
ATOM 1652 N N . TYR A 1 206 ? 18.561 -4.860 -18.469 1.00 97.88 206 TYR A N 1
ATOM 1653 C CA . TYR A 1 206 ? 18.202 -4.451 -17.113 1.00 97.88 206 TYR A CA 1
ATOM 1654 C C . TYR A 1 206 ? 17.082 -3.403 -17.100 1.00 97.88 206 TYR A C 1
ATOM 1656 O O . TYR A 1 206 ? 16.149 -3.506 -16.306 1.00 97.88 206 TYR A O 1
ATOM 1664 N N . GLU A 1 207 ? 17.156 -2.401 -17.976 1.00 98.38 207 GLU A N 1
ATOM 1665 C CA . GLU A 1 207 ? 16.124 -1.371 -18.103 1.00 98.38 207 GLU A CA 1
ATOM 1666 C C . GLU A 1 207 ? 14.783 -1.962 -18.551 1.00 98.38 207 GLU A C 1
ATOM 1668 O O 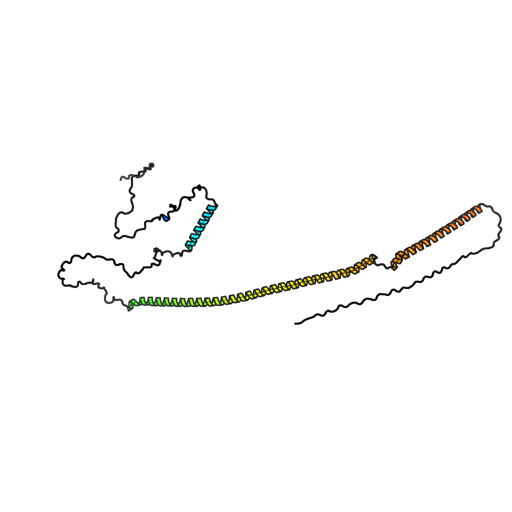. GLU A 1 207 ? 13.744 -1.573 -18.019 1.00 98.38 207 GLU A O 1
ATOM 1673 N N . GLU A 1 208 ? 14.792 -2.933 -19.466 1.00 97.94 208 GLU A N 1
ATOM 1674 C CA . GLU A 1 208 ? 13.592 -3.653 -19.894 1.00 97.94 208 GLU A CA 1
ATOM 1675 C C . GLU A 1 208 ? 12.939 -4.400 -18.726 1.00 97.94 208 GLU A C 1
ATOM 1677 O O . GLU A 1 208 ? 11.761 -4.176 -18.441 1.00 97.94 208 GLU A O 1
ATOM 1682 N N . ILE A 1 209 ? 13.713 -5.208 -17.990 1.00 98.12 209 ILE A N 1
ATOM 1683 C CA . ILE A 1 209 ? 13.229 -5.930 -16.803 1.00 98.12 209 ILE A CA 1
ATOM 1684 C C . ILE A 1 209 ? 12.669 -4.945 -15.775 1.00 98.12 209 ILE A C 1
ATOM 1686 O O . ILE A 1 209 ? 11.539 -5.101 -15.317 1.00 98.12 209 ILE A O 1
ATOM 1690 N N . ARG A 1 210 ? 13.411 -3.878 -15.469 1.00 98.44 210 ARG A N 1
ATOM 1691 C CA . ARG A 1 210 ? 12.994 -2.852 -14.509 1.00 98.44 210 ARG A CA 1
ATOM 1692 C C . ARG A 1 210 ? 11.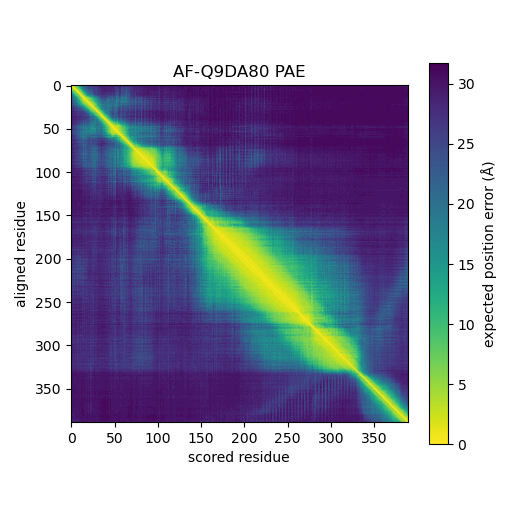689 -2.170 -14.919 1.00 98.44 210 ARG A C 1
ATOM 1694 O O . ARG A 1 210 ? 10.858 -1.878 -14.061 1.00 98.44 210 ARG A O 1
ATOM 1701 N N . ASN A 1 211 ? 11.501 -1.893 -16.208 1.00 97.81 211 ASN A N 1
ATOM 1702 C CA . ASN A 1 211 ? 10.277 -1.275 -16.716 1.00 97.81 211 ASN A CA 1
ATOM 1703 C C . ASN A 1 211 ? 9.079 -2.230 -16.617 1.00 97.81 211 ASN A C 1
ATOM 1705 O O . ASN A 1 211 ? 7.989 -1.795 -16.240 1.00 97.81 211 ASN A O 1
ATOM 1709 N N . VAL A 1 212 ? 9.279 -3.520 -16.907 1.00 98.12 212 VAL A N 1
ATOM 1710 C CA . VAL A 1 212 ? 8.250 -4.561 -16.753 1.00 98.12 212 VAL A CA 1
ATOM 1711 C C . VAL A 1 212 ? 7.865 -4.732 -15.283 1.00 98.12 212 VAL A C 1
ATOM 1713 O O . VAL A 1 212 ? 6.679 -4.685 -14.956 1.00 98.12 212 VAL A O 1
ATOM 1716 N N . GLU A 1 213 ? 8.848 -4.854 -14.392 1.00 98.00 213 GLU A N 1
ATOM 1717 C CA . GLU A 1 213 ? 8.633 -4.957 -12.946 1.00 98.00 213 GLU A CA 1
ATOM 1718 C C . GLU A 1 213 ? 7.889 -3.732 -12.405 1.00 98.00 213 GLU A C 1
ATOM 1720 O O . GLU A 1 213 ? 6.920 -3.869 -11.660 1.00 98.00 213 GLU A O 1
ATOM 1725 N N . LEU A 1 214 ? 8.283 -2.523 -12.820 1.00 98.06 214 LEU A N 1
ATOM 1726 C CA . LEU A 1 214 ? 7.616 -1.290 -12.407 1.00 98.06 214 LEU A CA 1
ATOM 1727 C C . LEU A 1 214 ? 6.152 -1.250 -12.864 1.00 98.06 214 LEU A C 1
ATOM 1729 O O . LEU A 1 214 ? 5.2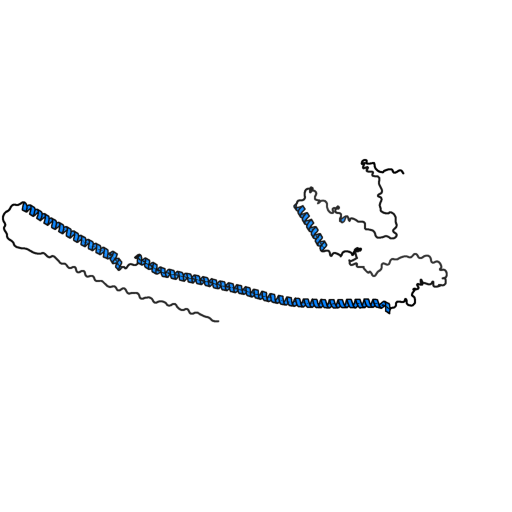76 -0.872 -12.085 1.00 98.06 214 LEU A O 1
ATOM 1733 N N . ALA A 1 215 ? 5.876 -1.649 -14.107 1.00 98.06 215 ALA A N 1
ATOM 1734 C CA . ALA A 1 215 ? 4.514 -1.720 -14.626 1.00 98.06 215 ALA A CA 1
ATOM 1735 C C . ALA A 1 215 ? 3.668 -2.763 -13.874 1.00 98.06 215 ALA A C 1
ATOM 1737 O O . ALA A 1 215 ? 2.492 -2.521 -13.584 1.00 98.06 215 ALA A O 1
ATOM 1738 N N . GLU A 1 216 ? 4.254 -3.907 -13.512 1.00 96.69 216 GLU A N 1
ATOM 1739 C CA . GLU A 1 216 ? 3.581 -4.927 -12.708 1.00 96.69 216 GLU A CA 1
ATOM 1740 C C . GLU A 1 216 ? 3.275 -4.439 -11.288 1.00 96.69 216 GLU A C 1
ATOM 1742 O O . GLU A 1 216 ? 2.143 -4.601 -10.823 1.00 96.69 216 GLU A O 1
ATOM 1747 N N . VAL A 1 217 ? 4.236 -3.793 -10.622 1.00 98.38 217 VAL A N 1
ATOM 1748 C CA . VAL A 1 217 ? 4.039 -3.210 -9.288 1.00 98.38 217 VAL A CA 1
ATOM 1749 C C . VAL A 1 217 ? 2.902 -2.192 -9.315 1.00 98.38 217 VAL A C 1
ATOM 1751 O O . VAL A 1 217 ? 1.976 -2.301 -8.517 1.00 98.38 217 VAL A O 1
ATOM 1754 N N . GLN A 1 218 ? 2.890 -1.272 -10.283 1.00 97.94 218 GLN A N 1
ATOM 1755 C CA . GLN A 1 218 ? 1.808 -0.289 -10.425 1.00 97.94 218 GLN A CA 1
ATOM 1756 C C . GLN A 1 218 ? 0.440 -0.949 -10.643 1.00 97.94 218 GLN A C 1
ATOM 1758 O O . GLN A 1 218 ? -0.564 -0.525 -10.062 1.00 97.94 218 GLN A O 1
ATOM 1763 N N . ARG A 1 219 ? 0.382 -2.017 -11.452 1.00 98.00 219 ARG A N 1
ATOM 1764 C CA . ARG A 1 219 ? -0.843 -2.802 -11.657 1.00 98.00 219 ARG A CA 1
ATOM 1765 C C . ARG A 1 219 ? -1.335 -3.408 -10.339 1.00 98.00 219 ARG A C 1
ATOM 1767 O O . ARG A 1 219 ? -2.534 -3.362 -10.067 1.00 98.00 219 ARG A O 1
ATOM 1774 N N . LEU A 1 220 ? -0.437 -3.990 -9.544 1.00 98.19 220 LEU A N 1
ATOM 1775 C CA . LEU A 1 220 ? -0.768 -4.606 -8.257 1.00 98.19 220 LEU A CA 1
ATOM 1776 C C . LEU A 1 220 ? -1.198 -3.561 -7.219 1.00 98.19 220 LEU A C 1
ATOM 1778 O O . LEU A 1 220 ? -2.215 -3.758 -6.560 1.00 98.19 220 LEU A O 1
ATOM 1782 N N . GLU A 1 221 ? -0.511 -2.424 -7.132 1.00 98.00 221 GLU A N 1
ATOM 1783 C CA . GLU A 1 221 ? -0.871 -1.317 -6.235 1.00 98.00 221 GLU A CA 1
ATOM 1784 C C . GLU A 1 221 ? -2.266 -0.752 -6.542 1.00 98.00 221 GLU A C 1
ATOM 1786 O O . GLU A 1 221 ? -3.068 -0.521 -5.633 1.00 98.00 221 GLU A O 1
ATOM 1791 N N . GLU A 1 222 ? -2.600 -0.567 -7.824 1.00 97.50 222 GLU A N 1
ATOM 1792 C CA . GLU A 1 222 ? -3.938 -0.144 -8.246 1.00 97.50 222 GLU A CA 1
ATOM 1793 C C . GLU A 1 222 ? -4.994 -1.184 -7.844 1.00 97.50 222 GLU A C 1
ATOM 1795 O O . GLU A 1 222 ? -6.036 -0.821 -7.292 1.00 97.50 222 GLU A O 1
ATOM 1800 N N . GLN A 1 223 ? -4.731 -2.476 -8.070 1.00 98.19 223 GLN A N 1
ATOM 1801 C CA . GLN A 1 223 ? -5.636 -3.558 -7.667 1.00 98.19 223 GLN A CA 1
ATOM 1802 C C . GLN A 1 223 ? -5.835 -3.604 -6.148 1.00 98.19 223 GLN A C 1
ATOM 1804 O O . GLN A 1 223 ? -6.972 -3.699 -5.679 1.00 98.19 223 GLN A O 1
ATOM 1809 N N . GLU A 1 224 ? -4.763 -3.482 -5.366 1.00 97.38 224 GLU A N 1
ATOM 1810 C CA . GLU A 1 224 ? -4.837 -3.429 -3.907 1.00 97.38 224 GLU A CA 1
ATOM 1811 C C . GLU A 1 224 ? -5.619 -2.211 -3.424 1.00 97.38 224 GLU A C 1
ATOM 1813 O O . GLU A 1 224 ? -6.458 -2.337 -2.525 1.00 97.38 224 GLU A O 1
ATOM 1818 N N . ARG A 1 225 ? -5.415 -1.042 -4.046 1.00 98.00 225 ARG A N 1
ATOM 1819 C CA . ARG A 1 225 ? -6.182 0.165 -3.729 1.00 98.00 225 ARG A CA 1
ATOM 1820 C C . ARG A 1 225 ? -7.673 -0.066 -3.955 1.00 98.00 225 ARG A C 1
ATOM 1822 O O . ARG A 1 225 ? -8.468 0.184 -3.049 1.00 98.00 225 ARG A O 1
ATOM 1829 N N . ARG A 1 226 ? -8.053 -0.614 -5.115 1.00 97.62 226 ARG A N 1
ATOM 1830 C CA . ARG A 1 226 ? -9.452 -0.951 -5.441 1.00 97.62 226 ARG A CA 1
ATOM 1831 C C . ARG A 1 226 ? -10.038 -1.933 -4.438 1.00 97.62 226 ARG A C 1
ATOM 1833 O O . ARG A 1 226 ? -11.130 -1.710 -3.917 1.00 97.62 226 ARG A O 1
ATOM 1840 N N . HIS A 1 227 ? -9.296 -2.989 -4.125 1.00 98.00 227 HIS A N 1
ATOM 1841 C CA . HIS A 1 227 ? -9.731 -4.013 -3.190 1.00 98.00 227 HIS A CA 1
ATOM 1842 C C . HIS A 1 227 ? -9.905 -3.463 -1.768 1.00 98.00 227 HIS A C 1
ATOM 1844 O O . HIS A 1 227 ? -10.863 -3.809 -1.074 1.00 98.00 227 HIS A O 1
ATOM 1850 N N . ARG A 1 228 ? -9.014 -2.567 -1.331 1.00 97.56 228 ARG A N 1
ATOM 1851 C CA . ARG A 1 228 ? -9.102 -1.881 -0.039 1.00 97.56 228 ARG A CA 1
ATOM 1852 C C . ARG A 1 228 ? -10.310 -0.951 0.024 1.00 97.56 228 ARG A C 1
ATOM 1854 O O . ARG A 1 228 ? -11.063 -1.009 0.993 1.00 97.56 228 ARG A O 1
ATOM 1861 N N . GLU A 1 229 ? -10.522 -0.133 -1.004 1.00 97.94 229 GLU A N 1
ATOM 1862 C CA . GLU A 1 229 ? -11.696 0.739 -1.115 1.00 97.94 229 GLU A CA 1
ATOM 1863 C C . GLU A 1 229 ? -12.998 -0.071 -1.080 1.00 97.94 229 GLU A C 1
ATOM 1865 O O . GLU A 1 229 ? -13.946 0.287 -0.379 1.00 97.94 229 GLU A O 1
ATOM 1870 N N . GLU A 1 230 ? -13.047 -1.193 -1.796 1.00 97.44 230 GLU A N 1
ATOM 1871 C CA . GLU A 1 230 ? -14.216 -2.061 -1.824 1.00 97.44 230 GLU A CA 1
ATOM 1872 C C . GLU A 1 230 ? -14.462 -2.761 -0.486 1.00 97.44 230 GLU A C 1
ATOM 1874 O O . GLU A 1 230 ? -15.590 -2.736 0.009 1.00 97.44 230 GLU A O 1
ATOM 1879 N N . LYS A 1 231 ? -13.420 -3.300 0.159 1.00 98.25 231 LYS A N 1
ATOM 1880 C CA . LYS A 1 231 ? -13.507 -3.846 1.524 1.00 98.25 231 LYS A CA 1
ATOM 1881 C C . LYS A 1 231 ? -14.084 -2.826 2.505 1.00 98.25 231 LYS A C 1
ATOM 1883 O O . LYS A 1 231 ? -14.989 -3.161 3.270 1.00 98.25 231 LYS A O 1
ATOM 1888 N N . GLU A 1 232 ? -13.620 -1.579 2.455 1.00 98.06 232 GLU A N 1
ATOM 1889 C CA . GLU A 1 232 ? -14.137 -0.498 3.300 1.00 98.06 232 GLU A CA 1
ATOM 1890 C C . GLU A 1 232 ? -15.605 -0.168 2.986 1.00 98.06 232 GLU A C 1
ATOM 1892 O O . GLU A 1 232 ? -16.414 -0.024 3.906 1.00 98.06 232 GLU A O 1
ATOM 1897 N N . ARG A 1 233 ? -16.001 -0.122 1.704 1.00 98.00 233 ARG A N 1
ATOM 1898 C CA . ARG A 1 233 ? -17.415 0.050 1.319 1.00 98.00 233 ARG A CA 1
ATOM 1899 C C . ARG A 1 233 ? -18.295 -1.077 1.859 1.00 98.00 233 ARG A C 1
ATOM 1901 O O . ARG A 1 233 ? -19.347 -0.805 2.435 1.00 98.00 233 ARG A O 1
ATOM 1908 N N . ARG A 1 234 ? -17.863 -2.334 1.726 1.00 97.81 234 ARG A N 1
ATOM 1909 C CA . ARG A 1 234 ? -18.600 -3.508 2.225 1.00 97.81 234 ARG A CA 1
ATOM 1910 C C . ARG A 1 234 ? -18.713 -3.496 3.747 1.00 97.81 234 ARG A C 1
ATOM 1912 O O . ARG A 1 234 ? -19.781 -3.789 4.277 1.00 97.81 234 ARG A O 1
ATOM 1919 N N . LYS A 1 235 ? -17.654 -3.089 4.452 1.00 97.75 235 LYS A N 1
ATOM 1920 C CA . LYS A 1 235 ? -17.662 -2.928 5.911 1.00 97.75 235 LYS A CA 1
ATOM 1921 C C . LYS A 1 235 ? -18.680 -1.878 6.362 1.00 97.75 235 LYS A C 1
ATOM 1923 O O . LYS A 1 235 ? -19.433 -2.146 7.294 1.00 97.75 235 LYS A O 1
ATOM 1928 N N . LYS A 1 236 ? -18.750 -0.727 5.683 1.00 97.94 236 LYS A N 1
ATOM 1929 C CA . LYS A 1 236 ? -19.751 0.322 5.959 1.00 97.94 236 LYS A CA 1
ATOM 1930 C C . LYS A 1 236 ? -21.179 -0.176 5.730 1.00 97.94 236 LYS A C 1
ATOM 1932 O O . LYS A 1 236 ? -22.007 -0.054 6.625 1.00 97.94 236 LYS A O 1
ATOM 1937 N N . GLN A 1 237 ? -21.438 -0.827 4.594 1.00 97.31 237 GLN A N 1
ATOM 1938 C CA . GLN A 1 237 ? -22.748 -1.425 4.298 1.00 97.31 237 GLN A CA 1
ATOM 1939 C C . GLN A 1 237 ? -23.161 -2.442 5.368 1.00 97.31 237 GLN A C 1
ATOM 1941 O O . GLN A 1 237 ? -24.278 -2.396 5.878 1.00 97.31 237 GLN A O 1
ATOM 1946 N N . GLN A 1 238 ? -22.252 -3.344 5.748 1.00 97.81 238 GLN A N 1
ATOM 1947 C CA . GLN A 1 238 ? -22.532 -4.346 6.771 1.00 97.81 238 GLN A CA 1
ATOM 1948 C C . GLN A 1 238 ? -22.798 -3.703 8.134 1.00 97.81 238 GLN A C 1
ATOM 1950 O O . GLN A 1 238 ? -23.689 -4.145 8.857 1.00 97.81 238 GLN A O 1
ATOM 1955 N N . TRP A 1 239 ? -22.057 -2.649 8.478 1.00 97.81 239 TRP A N 1
ATOM 1956 C CA . TRP A 1 239 ? -22.272 -1.891 9.705 1.00 97.81 239 TRP A CA 1
ATOM 1957 C C . TRP A 1 239 ? -23.665 -1.249 9.735 1.00 97.81 239 TRP A C 1
ATOM 1959 O O . TRP A 1 239 ? -24.380 -1.412 10.720 1.00 97.81 239 TRP A O 1
ATOM 1969 N N . GLU A 1 240 ? -24.098 -0.614 8.643 1.00 98.12 240 GLU A N 1
ATOM 1970 C CA . GLU A 1 240 ? -25.444 -0.038 8.525 1.00 98.12 240 GLU A CA 1
ATOM 1971 C C . GLU A 1 240 ? -26.547 -1.100 8.630 1.00 98.12 240 GLU A C 1
ATOM 1973 O O . GLU A 1 240 ? -27.550 -0.887 9.313 1.00 98.12 240 GLU A O 1
ATOM 1978 N N . ILE A 1 241 ? -26.362 -2.261 7.991 1.00 97.94 241 ILE A N 1
ATOM 1979 C CA . ILE A 1 241 ? -27.302 -3.390 8.067 1.00 97.94 241 ILE A CA 1
ATOM 1980 C C . ILE A 1 241 ? -27.418 -3.891 9.509 1.00 97.94 241 ILE A C 1
ATOM 1982 O O . ILE A 1 241 ? -28.526 -4.068 10.018 1.00 97.94 241 ILE A O 1
ATOM 1986 N N . VAL A 1 242 ? -26.285 -4.106 10.183 1.00 98.12 242 VAL A N 1
ATOM 1987 C CA . VAL A 1 242 ? -26.254 -4.557 11.581 1.00 98.12 242 VAL A CA 1
ATOM 1988 C C . VAL A 1 242 ? -26.889 -3.517 12.498 1.00 98.12 242 VAL A C 1
ATOM 1990 O O . VAL A 1 242 ? -27.672 -3.878 13.373 1.00 98.12 242 VAL A O 1
ATOM 1993 N N . HIS A 1 243 ? -26.611 -2.233 12.280 1.00 98.12 243 HIS A N 1
ATOM 1994 C CA . HIS A 1 243 ? -27.187 -1.150 13.066 1.00 98.12 243 HIS A CA 1
ATOM 1995 C C . HIS A 1 243 ? -28.717 -1.116 12.941 1.00 98.12 243 HIS A C 1
ATOM 1997 O O . HIS A 1 243 ? -29.409 -1.236 13.951 1.00 98.12 243 HIS A O 1
ATOM 2003 N N . LYS A 1 244 ? -29.251 -1.099 11.712 1.00 97.88 244 LYS A N 1
ATOM 2004 C CA . LYS A 1 244 ? -30.702 -1.155 11.451 1.00 97.88 244 LYS A CA 1
ATOM 2005 C C . LYS A 1 244 ? -31.346 -2.423 12.017 1.00 97.88 244 LYS A C 1
ATOM 2007 O O . LYS A 1 244 ? -32.453 -2.385 12.556 1.00 97.88 244 LYS A O 1
ATOM 2012 N N . ARG A 1 245 ? -30.660 -3.567 11.937 1.00 98.06 245 ARG A N 1
ATOM 2013 C CA . ARG A 1 245 ? -31.126 -4.819 12.550 1.00 98.06 245 ARG A CA 1
ATOM 2014 C C . ARG A 1 245 ? -31.216 -4.701 14.072 1.00 98.06 245 ARG A C 1
ATOM 2016 O O . ARG A 1 245 ? -32.200 -5.134 14.656 1.00 98.06 245 ARG A O 1
ATOM 2023 N N . ASN A 1 246 ? -30.228 -4.097 14.720 1.00 98.06 246 ASN A N 1
ATOM 2024 C CA . ASN A 1 246 ? -30.249 -3.909 16.169 1.00 98.06 246 ASN A CA 1
ATOM 2025 C C . ASN A 1 246 ? -31.361 -2.946 16.598 1.00 98.06 246 ASN A C 1
ATOM 2027 O O . ASN A 1 246 ? -32.078 -3.239 17.551 1.00 98.06 246 ASN A O 1
ATOM 2031 N N . GLU A 1 247 ? -31.567 -1.850 15.868 1.00 97.94 247 GLU A N 1
ATOM 2032 C CA . GLU A 1 247 ? -32.677 -0.925 16.123 1.00 97.94 247 GLU A CA 1
ATOM 2033 C C . GLU A 1 247 ? -34.042 -1.608 15.978 1.00 97.94 247 GLU A C 1
ATOM 2035 O O . GLU A 1 247 ? -34.922 -1.447 16.822 1.00 97.94 247 GLU A O 1
ATOM 2040 N N . THR A 1 248 ? -34.232 -2.392 14.914 1.00 97.19 248 THR A N 1
ATOM 2041 C CA . THR A 1 248 ? -35.488 -3.126 14.693 1.00 97.19 248 THR A CA 1
ATOM 2042 C C . THR A 1 248 ? -35.720 -4.182 15.770 1.00 97.19 248 THR A C 1
ATOM 2044 O O . THR A 1 248 ? -36.828 -4.268 16.294 1.00 97.19 248 THR A O 1
ATOM 2047 N N . LEU A 1 249 ? -34.682 -4.917 16.179 1.00 97.69 249 LEU A N 1
ATOM 2048 C CA . LEU A 1 249 ? -34.761 -5.862 17.295 1.00 97.69 249 LEU A CA 1
ATOM 2049 C C . LEU A 1 249 ? -35.136 -5.175 18.613 1.00 97.69 249 LEU A C 1
ATOM 2051 O O . LEU A 1 249 ? -35.974 -5.703 19.338 1.00 97.69 249 LEU A O 1
ATOM 2055 N N . GLN A 1 250 ? -34.580 -3.996 18.906 1.00 96.69 250 GLN A N 1
ATOM 2056 C CA . GLN A 1 250 ? -34.934 -3.218 20.100 1.00 96.69 250 GLN A CA 1
ATOM 2057 C C . GLN A 1 250 ? -36.385 -2.719 20.065 1.00 96.69 250 GLN A C 1
ATOM 2059 O O . GLN A 1 250 ? -37.088 -2.770 21.071 1.00 96.69 250 GLN A O 1
ATOM 2064 N N . LYS A 1 251 ? -36.870 -2.268 18.903 1.00 97.62 251 LYS A N 1
ATOM 2065 C CA . LYS A 1 251 ? -38.276 -1.863 18.738 1.00 97.62 251 LYS A CA 1
ATOM 2066 C C . LYS A 1 251 ? -39.225 -3.043 18.948 1.00 97.62 251 LYS A C 1
ATOM 2068 O O . LYS A 1 251 ? -40.236 -2.907 19.634 1.00 97.62 251 LYS A O 1
ATOM 2073 N N . ILE A 1 252 ? -38.889 -4.207 18.389 1.00 96.44 252 ILE A N 1
ATOM 2074 C CA . ILE A 1 252 ? -39.671 -5.436 18.556 1.00 96.44 252 ILE A CA 1
ATOM 2075 C C . ILE A 1 252 ? -39.638 -5.900 20.016 1.00 96.44 252 ILE A C 1
ATOM 2077 O O . ILE A 1 252 ? -40.687 -6.235 20.563 1.00 96.44 252 ILE A O 1
ATOM 2081 N N . SER A 1 253 ? -38.475 -5.882 20.674 1.00 95.69 253 SER A N 1
ATOM 2082 C CA . SER A 1 253 ? -38.362 -6.293 22.077 1.00 95.69 253 SER A CA 1
ATOM 2083 C C . SER A 1 253 ? -39.152 -5.373 23.007 1.00 95.69 253 SER A C 1
ATOM 2085 O O . SER A 1 253 ? -39.881 -5.872 23.862 1.00 95.69 253 SER A O 1
ATOM 2087 N N . ALA A 1 254 ? -39.100 -4.055 22.797 1.00 96.12 254 ALA A N 1
ATOM 2088 C CA . ALA A 1 254 ? -39.898 -3.087 23.547 1.00 96.12 254 ALA A CA 1
ATOM 2089 C C . ALA A 1 254 ? -41.406 -3.305 23.348 1.00 96.12 254 ALA A C 1
ATOM 2091 O O . ALA A 1 254 ? -42.170 -3.272 24.312 1.00 96.12 254 ALA A O 1
ATOM 2092 N N . LEU A 1 255 ? -41.838 -3.584 22.114 1.00 96.12 255 LEU A N 1
ATOM 2093 C CA . LEU A 1 255 ? -43.235 -3.888 21.809 1.00 96.12 255 LEU A CA 1
ATOM 2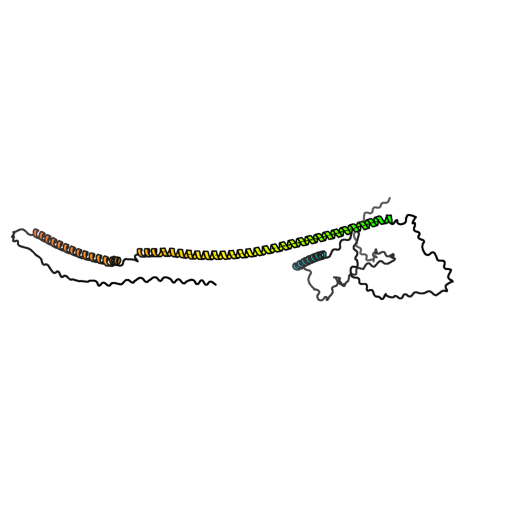094 C C . LEU A 1 255 ? -43.700 -5.178 22.494 1.00 96.12 255 LEU A C 1
ATOM 2096 O O . LEU A 1 255 ? -44.781 -5.198 23.082 1.00 96.12 255 LEU A O 1
ATOM 2100 N N . ILE A 1 256 ? -42.902 -6.248 22.435 1.00 96.31 256 ILE A N 1
ATOM 2101 C CA . ILE A 1 256 ? -43.220 -7.522 23.097 1.00 96.31 256 ILE A CA 1
ATOM 2102 C C . ILE A 1 256 ? -43.291 -7.321 24.612 1.00 96.31 256 ILE A C 1
ATOM 2104 O O . ILE A 1 256 ? -44.254 -7.763 25.237 1.00 96.31 256 ILE A O 1
ATOM 2108 N N . PHE A 1 257 ? -42.326 -6.603 25.189 1.00 94.38 257 PHE A N 1
ATOM 2109 C CA . PHE A 1 257 ? -42.302 -6.278 26.612 1.00 94.38 257 PHE A CA 1
ATOM 2110 C C . PHE A 1 257 ? -43.550 -5.496 27.038 1.00 94.38 257 PHE A C 1
ATOM 2112 O O . PHE A 1 257 ? -44.221 -5.877 27.995 1.00 94.38 257 PHE A O 1
ATOM 2119 N N . ALA A 1 258 ? -43.921 -4.452 26.291 1.00 94.94 258 ALA A N 1
ATOM 2120 C CA . ALA A 1 258 ? -45.123 -3.672 26.562 1.00 94.94 258 ALA A CA 1
ATOM 2121 C C . ALA A 1 258 ? -46.396 -4.526 26.465 1.00 94.94 258 ALA A C 1
ATOM 2123 O O . ALA A 1 258 ? -47.250 -4.451 27.346 1.00 94.94 258 ALA A O 1
ATOM 2124 N N . ARG A 1 259 ? -46.517 -5.383 25.440 1.00 94.00 259 ARG A N 1
ATOM 2125 C CA . ARG A 1 259 ? -47.653 -6.310 25.304 1.00 94.00 259 ARG A CA 1
ATOM 2126 C C . ARG A 1 259 ? -47.746 -7.271 26.484 1.00 94.00 259 ARG A C 1
ATOM 2128 O O . ARG A 1 259 ? -48.832 -7.445 27.023 1.00 94.00 259 ARG A O 1
ATOM 2135 N N . GLN A 1 260 ? -46.627 -7.864 26.897 1.00 91.81 260 GLN A N 1
ATOM 2136 C CA . GLN A 1 260 ? -46.594 -8.789 28.029 1.00 91.81 260 GLN A CA 1
ATOM 2137 C C . GLN A 1 260 ? -46.945 -8.086 29.350 1.00 91.81 260 GLN A C 1
ATOM 2139 O O . GLN A 1 260 ? -47.702 -8.628 30.151 1.00 91.81 260 GLN A O 1
ATOM 2144 N N . TYR A 1 261 ? -46.452 -6.863 29.558 1.00 89.75 261 TYR A N 1
ATOM 2145 C CA . TYR A 1 261 ? -46.778 -6.055 30.733 1.00 89.75 261 TYR A CA 1
ATOM 2146 C C . TYR A 1 261 ? -48.270 -5.694 30.785 1.00 89.75 261 TYR A C 1
ATOM 2148 O O . TYR A 1 261 ? -48.928 -5.907 31.803 1.00 89.75 261 TYR A O 1
ATOM 2156 N N . LEU A 1 262 ? -48.828 -5.204 29.672 1.00 90.06 262 LEU A N 1
ATOM 2157 C CA . LEU A 1 262 ? -50.240 -4.823 29.578 1.00 90.06 262 LEU A CA 1
ATOM 2158 C C . LEU A 1 262 ? -51.185 -6.026 29.699 1.00 90.06 262 LEU A C 1
ATOM 2160 O O . LEU A 1 262 ? -52.241 -5.901 30.318 1.00 90.06 262 LEU A O 1
ATOM 2164 N N . ALA A 1 263 ? -50.798 -7.187 29.161 1.00 90.75 263 ALA A N 1
ATOM 2165 C CA . ALA A 1 263 ? -51.583 -8.416 29.258 1.00 90.75 263 ALA A CA 1
ATOM 2166 C C . ALA A 1 263 ? -51.811 -8.846 30.714 1.00 90.75 263 ALA A C 1
ATOM 2168 O O . ALA A 1 263 ? -52.900 -9.300 31.050 1.00 90.75 263 ALA A O 1
ATOM 2169 N N . ASN A 1 264 ? -50.819 -8.649 31.586 1.00 87.19 264 ASN A N 1
ATOM 2170 C CA . ASN A 1 264 ? -50.936 -8.973 33.009 1.00 87.19 264 ASN A CA 1
ATOM 2171 C C . ASN A 1 264 ? -51.556 -7.833 33.832 1.00 87.19 264 ASN A C 1
ATOM 2173 O O . ASN A 1 264 ? -52.102 -8.075 34.911 1.00 87.19 264 ASN A O 1
ATOM 2177 N N . LEU A 1 265 ? -51.487 -6.593 33.339 1.00 91.62 265 LEU A N 1
ATOM 2178 C CA . LEU A 1 265 ? -52.000 -5.424 34.046 1.00 91.62 265 LEU A CA 1
ATOM 2179 C C . LEU A 1 265 ? -53.526 -5.452 34.165 1.00 91.62 265 LEU A C 1
ATOM 2181 O O . LEU A 1 265 ? -54.039 -5.249 35.262 1.00 91.62 265 LEU A O 1
ATOM 2185 N N . LEU A 1 266 ? -54.246 -5.714 33.067 1.00 88.38 266 LEU A N 1
ATOM 2186 C CA . LEU A 1 266 ? -55.713 -5.695 33.082 1.00 88.38 266 LEU A CA 1
ATOM 2187 C C . LEU A 1 266 ? -56.298 -6.718 34.072 1.00 88.38 266 LEU A C 1
ATOM 2189 O O . LEU A 1 266 ? -57.014 -6.279 34.973 1.00 88.38 266 LEU A O 1
ATOM 2193 N N . PRO A 1 267 ? -55.971 -8.027 34.002 1.00 90.25 267 PRO A N 1
ATOM 2194 C CA . PRO A 1 267 ? -56.453 -9.000 34.982 1.00 90.25 267 PRO A CA 1
ATOM 2195 C C . PRO A 1 267 ? -56.093 -8.610 36.417 1.00 90.25 267 PRO A C 1
ATOM 2197 O O . PRO A 1 267 ? -56.957 -8.618 37.283 1.00 90.25 267 PRO A O 1
ATOM 2200 N N . SER A 1 268 ? -54.856 -8.156 36.661 1.00 91.25 268 SER A N 1
ATOM 2201 C CA . SER A 1 268 ? -54.429 -7.754 38.005 1.00 91.25 268 SER A CA 1
ATOM 2202 C C . SER A 1 268 ? -55.222 -6.565 38.558 1.00 91.25 268 SER A C 1
ATOM 2204 O O . SER A 1 268 ? -55.543 -6.545 39.746 1.00 91.25 268 SER A O 1
ATOM 2206 N N . VAL A 1 269 ? -55.538 -5.567 37.728 1.00 91.56 269 VAL A N 1
ATOM 2207 C CA . VAL A 1 269 ? -56.360 -4.420 38.136 1.00 91.56 269 VAL A CA 1
ATOM 2208 C C . VAL A 1 269 ? -57.800 -4.861 38.388 1.00 91.56 269 VAL A C 1
ATOM 2210 O O . VAL A 1 269 ? -58.356 -4.492 39.419 1.00 91.56 269 VAL A O 1
ATOM 2213 N N . PHE A 1 270 ? -58.388 -5.684 37.515 1.00 89.38 270 PHE A N 1
ATOM 2214 C CA . PHE A 1 270 ? -59.745 -6.201 37.716 1.00 89.38 270 PHE A CA 1
ATOM 2215 C C . PHE A 1 270 ? -59.860 -7.067 38.975 1.00 89.38 270 PHE A C 1
ATOM 2217 O O . PHE A 1 270 ? -60.793 -6.862 39.750 1.00 89.38 270 PHE A O 1
ATOM 2224 N N . ASP A 1 271 ? -58.893 -7.946 39.238 1.00 90.31 271 ASP A N 1
ATOM 2225 C CA . ASP A 1 271 ? -58.853 -8.756 40.458 1.00 90.31 271 ASP A CA 1
ATOM 2226 C C . ASP A 1 271 ? -58.730 -7.875 41.705 1.00 90.31 271 ASP A C 1
ATOM 2228 O O . ASP A 1 271 ? -59.448 -8.072 42.684 1.00 90.31 271 ASP A O 1
ATOM 2232 N N . LYS A 1 272 ? -57.873 -6.845 41.673 1.00 91.56 272 LYS A N 1
ATOM 2233 C CA . LYS A 1 272 ? -57.744 -5.887 42.783 1.00 91.56 272 LYS A CA 1
ATOM 2234 C C . LYS A 1 272 ? -59.030 -5.099 43.017 1.00 91.56 272 LYS A C 1
ATOM 2236 O O . LYS A 1 272 ? -59.457 -5.000 44.163 1.00 91.56 272 LYS A O 1
ATOM 2241 N N . LEU A 1 273 ? -59.659 -4.572 41.963 1.00 90.81 273 LEU A N 1
ATOM 2242 C CA . LEU A 1 273 ? -60.920 -3.832 42.074 1.00 90.81 273 LEU A CA 1
ATOM 2243 C C . LEU A 1 273 ? -62.045 -4.728 42.605 1.00 90.81 273 LEU A C 1
ATOM 2245 O O . LEU A 1 273 ? -62.800 -4.304 43.483 1.00 90.81 273 LEU A O 1
ATOM 2249 N N . ARG A 1 274 ? -62.119 -5.980 42.141 1.00 86.06 274 ARG A N 1
ATOM 2250 C CA . ARG A 1 274 ? -63.088 -6.970 42.626 1.00 86.06 274 ARG A CA 1
ATOM 2251 C C . ARG A 1 274 ? -62.867 -7.288 44.103 1.00 86.06 274 ARG A C 1
ATOM 2253 O O . ARG A 1 274 ? -63.808 -7.204 44.880 1.00 86.06 274 ARG A O 1
ATOM 2260 N N . ASN A 1 275 ? -61.623 -7.537 44.510 1.00 86.19 275 ASN A N 1
ATOM 2261 C CA . ASN A 1 275 ? -61.275 -7.834 45.903 1.00 86.19 275 ASN A CA 1
ATOM 2262 C C . ASN A 1 275 ? -61.455 -6.631 46.844 1.00 86.19 275 ASN A C 1
ATOM 2264 O O . ASN A 1 275 ? -61.751 -6.813 48.018 1.00 86.19 275 ASN A O 1
ATOM 2268 N N . SER A 1 276 ? -61.299 -5.401 46.348 1.00 89.00 276 SER A N 1
ATOM 2269 C CA . SER A 1 276 ? -61.587 -4.178 47.117 1.00 89.00 276 SER A CA 1
ATOM 2270 C C . SER A 1 276 ? -63.079 -3.840 47.229 1.00 89.00 276 SER A C 1
ATOM 2272 O O . SER A 1 276 ? -63.425 -2.860 47.883 1.00 89.00 276 SER A O 1
ATOM 2274 N N . GLY A 1 277 ? -63.961 -4.611 46.581 1.00 80.31 277 GLY A N 1
ATOM 2275 C CA . GLY A 1 277 ? -65.405 -4.386 46.618 1.00 80.31 277 GLY A CA 1
ATOM 2276 C C . GLY A 1 277 ? -65.902 -3.249 45.719 1.00 80.31 277 GLY A C 1
ATOM 2277 O O . GLY A 1 277 ? -66.992 -2.736 45.953 1.00 80.31 277 GLY A O 1
ATOM 2278 N N . PHE A 1 278 ? -65.145 -2.833 44.690 1.00 81.75 278 PHE A N 1
ATOM 2279 C CA . PHE A 1 278 ? -65.663 -1.899 43.672 1.00 81.75 278 PHE A CA 1
ATOM 2280 C C . PHE A 1 278 ? -66.689 -2.569 42.755 1.00 81.75 278 PHE A C 1
ATOM 2282 O O . PHE A 1 278 ? -67.661 -1.932 42.353 1.00 81.75 278 PHE A O 1
ATOM 2289 N N . PHE A 1 279 ? -66.477 -3.848 42.434 1.00 80.62 279 PHE A N 1
ATOM 2290 C CA . PHE A 1 279 ? -67.475 -4.683 41.773 1.00 80.62 279 PHE A CA 1
ATOM 2291 C C . PHE A 1 279 ? -68.258 -5.435 42.846 1.00 80.62 279 PHE A C 1
ATOM 2293 O O . PHE A 1 279 ? -67.757 -6.404 43.411 1.00 80.62 279 PHE A O 1
ATOM 2300 N N . TYR A 1 280 ? -69.466 -4.964 43.122 1.00 77.50 280 TYR A N 1
ATOM 2301 C CA . TYR A 1 280 ? -70.441 -5.603 44.000 1.00 77.50 280 TYR A CA 1
ATOM 2302 C C . TYR A 1 280 ? -71.696 -5.918 43.190 1.00 77.50 280 TYR A C 1
ATOM 2304 O O . TYR A 1 280 ? -72.012 -5.205 42.231 1.00 77.50 280 TYR A O 1
ATOM 2312 N N . ASP A 1 281 ? -72.409 -6.975 43.566 1.00 82.62 281 ASP A N 1
ATOM 2313 C CA . ASP A 1 281 ? -73.734 -7.223 43.013 1.00 82.62 281 ASP A CA 1
ATOM 2314 C C . ASP A 1 281 ? -74.707 -6.188 43.616 1.00 82.62 281 ASP A C 1
ATOM 2316 O O . ASP A 1 281 ? -74.807 -6.088 44.844 1.00 82.62 281 ASP A O 1
ATOM 2320 N N . PRO A 1 282 ? -75.395 -5.361 42.802 1.00 83.00 282 PRO A N 1
ATOM 2321 C CA . PRO A 1 282 ? -76.371 -4.400 43.310 1.00 83.00 282 PRO A CA 1
ATOM 2322 C C . PRO A 1 282 ? -77.479 -5.064 44.136 1.00 83.00 282 PRO A C 1
ATOM 2324 O O . PRO A 1 282 ? -77.990 -4.428 45.053 1.00 83.00 282 PRO A O 1
ATOM 2327 N N . ILE A 1 283 ? -77.823 -6.324 43.847 1.00 87.00 283 ILE A N 1
ATOM 2328 C CA . ILE A 1 283 ? -78.838 -7.080 44.588 1.00 87.00 283 ILE A CA 1
ATOM 2329 C C . ILE A 1 283 ? -78.292 -7.488 45.955 1.00 87.00 283 ILE A C 1
ATOM 2331 O O . ILE A 1 283 ? -78.938 -7.243 46.969 1.00 87.00 283 ILE A O 1
ATOM 2335 N N . GLU A 1 284 ? -77.088 -8.063 45.995 1.00 85.38 284 GLU A N 1
ATOM 2336 C CA . GLU A 1 284 ? -76.423 -8.435 47.250 1.00 85.38 284 GLU A CA 1
ATOM 2337 C C . GLU A 1 284 ? -76.255 -7.209 48.153 1.00 85.38 284 GLU A C 1
ATOM 2339 O O . GLU A 1 284 ? -76.580 -7.260 49.335 1.00 85.38 284 GLU A O 1
ATOM 2344 N N . ARG A 1 285 ? -75.870 -6.061 47.585 1.00 83.38 285 ARG A N 1
ATOM 2345 C CA . ARG A 1 285 ? -75.661 -4.833 48.356 1.00 83.38 285 ARG A CA 1
ATOM 2346 C C . ARG A 1 285 ? -76.951 -4.181 48.849 1.00 83.38 285 ARG A C 1
ATOM 2348 O O . ARG A 1 285 ? -76.958 -3.640 49.951 1.00 83.38 285 ARG A O 1
ATOM 2355 N N . ASP A 1 286 ? -78.033 -4.219 48.073 1.00 88.00 286 ASP A N 1
ATOM 2356 C CA . ASP A 1 286 ? -79.354 -3.766 48.535 1.00 88.00 286 ASP A CA 1
ATOM 2357 C C . ASP A 1 286 ? -79.884 -4.670 49.658 1.00 88.00 286 ASP A C 1
ATOM 2359 O O . ASP A 1 286 ? -80.463 -4.195 50.638 1.00 88.00 286 ASP A O 1
ATOM 2363 N N . ILE A 1 287 ? -79.592 -5.972 49.581 1.00 90.88 287 ILE A N 1
ATOM 2364 C CA . ILE A 1 287 ? -79.890 -6.905 50.664 1.00 90.88 287 ILE A CA 1
ATOM 2365 C C . ILE A 1 287 ? -79.066 -6.559 51.911 1.00 90.88 287 ILE A C 1
ATOM 2367 O O . ILE A 1 287 ? -79.634 -6.420 52.992 1.00 90.88 287 ILE A O 1
ATOM 2371 N N . GLU A 1 288 ? -77.752 -6.378 51.780 1.00 87.31 288 GLU A N 1
ATOM 2372 C CA . GLU A 1 288 ? -76.856 -6.084 52.904 1.00 87.31 288 GLU A CA 1
ATOM 2373 C C . GLU A 1 288 ? -77.121 -4.724 53.566 1.00 87.31 288 GLU A C 1
ATOM 2375 O O . GLU A 1 288 ? -77.058 -4.619 54.790 1.00 87.31 288 GLU A O 1
ATOM 2380 N N . VAL A 1 289 ? -77.406 -3.679 52.780 1.00 87.56 289 VAL A N 1
ATOM 2381 C CA . VAL A 1 289 ? -77.526 -2.290 53.264 1.00 87.56 289 VAL A CA 1
ATOM 2382 C C . VAL A 1 289 ? -78.977 -1.879 53.520 1.00 87.56 289 VAL A C 1
ATOM 2384 O O . VAL A 1 289 ? -79.239 -1.100 54.434 1.00 87.56 289 VAL A O 1
ATOM 2387 N N . GLY A 1 290 ? -79.926 -2.361 52.721 1.00 88.25 290 GLY A N 1
ATOM 2388 C CA . GLY A 1 290 ? -81.341 -2.013 52.831 1.00 88.25 290 GLY A CA 1
ATOM 2389 C C . GLY A 1 290 ? -82.130 -3.057 53.614 1.00 88.25 290 GLY A C 1
ATOM 2390 O O . GLY A 1 290 ? -82.686 -2.760 54.675 1.00 88.25 290 GLY A O 1
ATOM 2391 N N . PHE A 1 291 ? -82.172 -4.289 53.099 1.00 91.38 291 PHE A N 1
ATOM 2392 C CA . PHE A 1 291 ? -83.050 -5.340 53.619 1.00 91.38 291 PHE A CA 1
ATOM 2393 C C . PHE A 1 291 ? -82.627 -5.865 54.990 1.00 91.38 291 PHE A C 1
ATOM 2395 O O . PHE A 1 291 ? -83.469 -5.936 55.879 1.00 91.38 291 PHE A O 1
ATOM 2402 N N . LEU A 1 292 ? -81.355 -6.228 55.188 1.00 93.06 292 LEU A N 1
ATOM 2403 C CA . LEU A 1 292 ? -80.884 -6.778 56.459 1.00 93.06 292 LEU A CA 1
ATOM 2404 C C . LEU A 1 292 ? -81.054 -5.770 57.605 1.00 93.06 292 LEU A C 1
ATOM 2406 O O . LEU A 1 292 ? -81.618 -6.165 58.622 1.00 93.06 292 LEU A O 1
ATOM 2410 N N . PRO A 1 293 ? -80.689 -4.476 57.483 1.00 95.38 293 PRO A N 1
ATOM 2411 C CA . PRO A 1 293 ? -80.926 -3.512 58.557 1.00 95.38 293 PRO A CA 1
ATOM 2412 C C . PRO A 1 293 ? -82.409 -3.268 58.823 1.00 95.38 293 PRO A C 1
ATOM 2414 O O . PRO A 1 293 ? -82.813 -3.173 59.981 1.00 95.38 293 PRO A O 1
ATOM 2417 N N . TRP A 1 294 ? -83.236 -3.207 57.774 1.00 94.44 294 TRP A N 1
ATOM 2418 C CA . TRP A 1 294 ? -84.684 -3.109 57.937 1.00 94.44 294 TRP A CA 1
ATOM 2419 C C . TRP A 1 294 ? -85.251 -4.329 58.672 1.00 94.44 294 TRP A C 1
ATOM 2421 O O . TRP A 1 294 ? -85.997 -4.166 59.635 1.00 94.44 294 TRP A O 1
ATOM 2431 N N . LEU A 1 295 ? -84.853 -5.536 58.266 1.00 95.31 295 LEU A N 1
ATOM 2432 C CA . LEU A 1 295 ? -85.273 -6.791 58.881 1.00 95.31 295 LEU A CA 1
ATOM 2433 C C . LEU A 1 295 ? -84.831 -6.853 60.345 1.00 95.31 295 LEU A C 1
ATOM 2435 O O . LEU A 1 295 ? -85.631 -7.209 61.203 1.00 95.31 295 LEU A O 1
ATOM 2439 N N . MET A 1 296 ? -83.586 -6.470 60.639 1.00 93.88 296 MET A N 1
ATOM 2440 C CA . MET A 1 296 ? -83.063 -6.421 62.005 1.00 93.88 296 MET A CA 1
ATOM 2441 C C . MET A 1 296 ? -83.838 -5.427 62.873 1.00 93.88 296 MET A C 1
ATOM 2443 O O . MET A 1 296 ? -84.201 -5.776 63.991 1.00 93.88 296 MET A O 1
ATOM 2447 N N . ASN A 1 297 ? -84.163 -4.241 62.352 1.00 94.19 297 ASN A N 1
ATOM 2448 C CA . ASN A 1 297 ? -84.984 -3.248 63.050 1.00 94.19 297 ASN A CA 1
ATOM 2449 C C . ASN A 1 297 ? -86.422 -3.748 63.282 1.00 94.19 297 ASN A C 1
ATOM 2451 O O . ASN A 1 297 ? -87.011 -3.521 64.334 1.00 94.19 297 ASN A O 1
ATOM 2455 N N . GLU A 1 298 ? -87.009 -4.461 62.322 1.00 93.56 298 GLU A N 1
ATOM 2456 C CA . GLU A 1 298 ? -88.370 -4.980 62.473 1.00 93.56 298 GLU A CA 1
ATOM 2457 C C . GLU A 1 298 ? -88.436 -6.161 63.453 1.00 93.56 298 GLU A C 1
ATOM 2459 O O . GLU A 1 298 ? -89.381 -6.274 64.238 1.00 93.56 298 GLU A O 1
ATOM 2464 N N . VAL A 1 299 ? -87.391 -6.994 63.479 1.00 94.25 299 VAL A N 1
ATOM 2465 C CA . VAL A 1 299 ? -87.194 -8.021 64.510 1.00 94.25 299 VAL A CA 1
ATOM 2466 C C . VAL A 1 299 ? -86.981 -7.380 65.881 1.00 94.25 299 VAL A C 1
ATOM 2468 O O . VAL A 1 299 ? -87.581 -7.841 66.849 1.00 94.25 299 VAL A O 1
ATOM 2471 N N . GLU A 1 300 ? -86.185 -6.314 65.974 1.00 93.94 300 GLU A N 1
ATOM 2472 C CA . GLU A 1 300 ? -85.962 -5.561 67.213 1.00 93.94 300 GLU A CA 1
ATOM 2473 C C . GLU A 1 300 ? -87.280 -5.005 67.761 1.00 93.94 300 GLU A C 1
ATOM 2475 O O . GLU A 1 300 ? -87.650 -5.333 68.886 1.00 93.94 300 GLU A O 1
ATOM 2480 N N . LYS A 1 301 ? -88.077 -4.308 66.942 1.00 93.81 301 LYS A N 1
ATOM 2481 C CA . LYS A 1 301 ? -89.417 -3.843 67.343 1.00 93.81 301 LYS A CA 1
ATOM 2482 C C . LYS A 1 301 ? -90.328 -4.987 67.766 1.00 93.81 301 LYS A C 1
ATOM 2484 O O . LYS A 1 301 ? -91.065 -4.869 68.741 1.00 93.81 301 LYS A O 1
ATOM 2489 N N . SER A 1 302 ? -90.340 -6.101 67.032 1.00 93.88 302 SER A N 1
ATOM 2490 C CA . SER A 1 302 ? -91.147 -7.266 67.414 1.00 93.88 302 SER A CA 1
ATOM 2491 C C . SER A 1 302 ? -90.702 -7.837 68.764 1.00 93.88 302 SER A C 1
ATOM 2493 O O . SER A 1 302 ? -91.543 -8.252 69.567 1.00 93.88 302 SER A O 1
ATOM 2495 N N . MET A 1 303 ? -89.394 -7.858 69.026 1.00 93.19 303 MET A N 1
ATOM 2496 C CA . MET A 1 303 ? -88.819 -8.288 70.297 1.00 93.19 303 MET A CA 1
ATOM 2497 C C . MET A 1 303 ? -89.205 -7.326 71.421 1.00 93.19 303 MET A C 1
ATOM 2499 O O . MET A 1 303 ? -89.622 -7.789 72.479 1.00 93.19 303 MET A O 1
ATOM 2503 N N . GLU A 1 304 ? -89.140 -6.014 71.189 1.00 93.19 304 GLU A N 1
ATOM 2504 C CA . GLU A 1 304 ? -89.564 -4.980 72.137 1.00 93.19 304 GLU A CA 1
ATOM 2505 C C . GLU A 1 304 ? -91.047 -5.115 72.490 1.00 93.19 304 GLU A C 1
ATOM 2507 O O . GLU A 1 304 ? -91.386 -5.180 73.670 1.00 93.19 304 GLU A O 1
ATOM 2512 N N . HIS A 1 305 ? -91.934 -5.250 71.497 1.00 91.81 305 HIS A N 1
ATOM 2513 C CA . HIS A 1 305 ? -93.361 -5.490 71.738 1.00 91.81 305 HIS A CA 1
ATOM 2514 C C . HIS A 1 305 ? -93.591 -6.773 72.547 1.00 91.81 305 HIS A C 1
ATOM 2516 O O . HIS A 1 305 ? -94.385 -6.778 73.491 1.00 91.81 305 HIS A O 1
ATOM 2522 N N . SER A 1 306 ? -92.878 -7.859 72.221 1.00 91.75 306 SER A N 1
ATOM 2523 C CA . SER A 1 306 ? -92.954 -9.103 72.993 1.00 91.75 306 SER A CA 1
ATOM 2524 C C . SER A 1 306 ? -92.410 -8.934 74.412 1.00 91.75 306 SER A C 1
ATOM 2526 O O . SER A 1 306 ? -92.941 -9.559 75.331 1.00 91.75 306 SER A O 1
ATOM 2528 N N . MET A 1 307 ? -91.365 -8.128 74.603 1.00 90.06 307 MET A N 1
ATOM 2529 C CA . MET A 1 307 ? -90.810 -7.812 75.914 1.00 90.06 307 MET A CA 1
ATOM 2530 C C . MET A 1 307 ? -91.829 -7.040 76.738 1.00 90.06 307 MET A C 1
ATOM 2532 O O . MET A 1 307 ? -92.174 -7.512 77.811 1.00 90.06 307 MET A O 1
ATOM 2536 N N . VAL A 1 308 ? -92.371 -5.938 76.210 1.00 91.94 308 VAL A N 1
ATOM 2537 C CA . VAL A 1 308 ? -93.412 -5.126 76.860 1.00 91.94 308 VAL A CA 1
ATOM 2538 C C . VAL A 1 308 ? -94.623 -5.985 77.221 1.00 91.94 308 VAL A C 1
ATOM 2540 O O . VAL A 1 308 ? -95.111 -5.913 78.348 1.00 91.94 308 VAL A O 1
ATOM 2543 N N . GLY A 1 309 ? -95.075 -6.850 76.308 1.00 89.50 309 GLY A N 1
ATOM 2544 C CA . GLY A 1 309 ? -96.160 -7.795 76.573 1.00 89.50 309 GLY A CA 1
ATOM 2545 C C . GLY A 1 309 ? -95.851 -8.747 77.733 1.00 89.50 309 GLY A C 1
ATOM 2546 O O . GLY A 1 309 ? -96.701 -8.950 78.601 1.00 89.50 309 GLY A O 1
ATOM 2547 N N . ARG A 1 310 ? -94.624 -9.284 77.804 1.00 90.56 310 ARG A N 1
ATOM 2548 C CA . ARG A 1 310 ? -94.170 -10.109 78.937 1.00 90.56 310 ARG A CA 1
ATOM 2549 C C . ARG A 1 310 ? -94.091 -9.311 80.235 1.00 90.56 310 ARG A C 1
ATOM 2551 O O . ARG A 1 310 ? -94.547 -9.815 81.253 1.00 90.56 310 ARG A O 1
ATOM 2558 N N . THR A 1 311 ? -93.593 -8.074 80.218 1.00 90.69 311 THR A N 1
ATOM 2559 C CA . THR A 1 311 ? -93.548 -7.227 81.420 1.00 90.69 311 THR A CA 1
ATOM 2560 C C . THR A 1 311 ? -94.946 -6.930 81.944 1.00 90.69 311 THR A C 1
ATOM 2562 O O . THR A 1 311 ? -95.168 -6.988 83.149 1.00 90.69 311 THR A O 1
ATOM 2565 N N . VAL A 1 312 ? -95.906 -6.639 81.060 1.00 91.38 312 VAL A N 1
ATOM 2566 C CA . VAL A 1 312 ? -97.308 -6.412 81.443 1.00 91.38 312 VAL A CA 1
ATOM 2567 C C . VAL A 1 312 ? -97.931 -7.676 82.026 1.00 91.38 312 VAL A C 1
ATOM 2569 O O . VAL A 1 312 ? -98.592 -7.602 83.061 1.00 91.38 312 VAL A O 1
ATOM 2572 N N . LEU A 1 313 ? -97.691 -8.836 81.410 1.00 91.19 313 LEU A N 1
ATOM 2573 C CA . LEU A 1 313 ? -98.175 -10.111 81.931 1.00 91.19 313 LEU A CA 1
ATOM 2574 C C . LEU A 1 313 ? -97.580 -10.421 83.312 1.00 91.19 313 LEU A C 1
ATOM 2576 O O . LEU A 1 313 ? -98.324 -10.784 84.217 1.00 91.19 313 LEU A O 1
ATOM 2580 N N . ASP A 1 314 ? -96.277 -10.215 83.504 1.00 90.94 314 ASP A N 1
ATOM 2581 C CA . ASP A 1 314 ? -95.617 -10.397 84.802 1.00 90.94 314 ASP A CA 1
ATOM 2582 C C . ASP A 1 314 ? -96.143 -9.420 85.862 1.00 90.94 314 ASP A C 1
ATOM 2584 O O . ASP A 1 314 ? -96.308 -9.805 87.020 1.00 90.94 314 ASP A O 1
ATOM 2588 N N . MET A 1 315 ? -96.442 -8.170 85.489 1.00 90.19 315 MET A N 1
ATOM 2589 C CA . MET A 1 315 ? -97.079 -7.201 86.389 1.00 90.19 315 MET A CA 1
ATOM 2590 C C . MET A 1 315 ? -98.488 -7.647 86.796 1.00 90.19 315 MET A C 1
ATOM 2592 O O . MET A 1 315 ? -98.821 -7.587 87.977 1.00 90.19 315 MET A O 1
ATOM 2596 N N . LEU A 1 316 ? -99.291 -8.149 85.852 1.00 90.44 316 LEU A N 1
ATOM 2597 C CA . LEU A 1 316 ? -100.622 -8.695 86.137 1.00 90.44 316 LEU A CA 1
ATOM 2598 C C . LEU A 1 316 ? -100.548 -9.946 87.018 1.00 90.44 316 LEU A C 1
ATOM 2600 O O . LEU A 1 316 ? -101.333 -10.083 87.953 1.00 90.44 316 LEU A O 1
ATOM 2604 N N . ILE A 1 317 ? -99.602 -10.851 86.751 1.00 89.44 317 ILE A N 1
ATOM 2605 C CA . ILE A 1 317 ? -99.386 -12.044 87.577 1.00 89.44 317 ILE A CA 1
ATOM 2606 C C . ILE A 1 317 ? -98.981 -11.634 88.994 1.00 89.44 317 ILE A C 1
ATOM 2608 O O . ILE A 1 317 ? -99.555 -12.160 89.945 1.00 89.44 317 ILE A O 1
ATOM 2612 N N . ARG A 1 318 ? -98.051 -10.681 89.160 1.00 88.88 318 ARG A N 1
ATOM 2613 C CA . ARG A 1 318 ? -97.677 -10.170 90.489 1.00 88.88 318 ARG A CA 1
ATOM 2614 C C . ARG A 1 318 ? -98.856 -9.553 91.228 1.00 88.88 318 ARG A C 1
ATOM 2616 O O . ARG A 1 318 ? -99.065 -9.925 92.371 1.00 88.88 318 ARG A O 1
ATOM 2623 N N . ASP A 1 319 ? -99.644 -8.693 90.587 1.00 88.50 319 ASP A N 1
ATOM 2624 C CA . ASP A 1 319 ? -100.823 -8.058 91.197 1.00 88.50 319 ASP A CA 1
ATOM 2625 C C . ASP A 1 319 ? -101.880 -9.103 91.610 1.00 88.50 319 ASP A C 1
ATOM 2627 O O . ASP A 1 319 ? -102.430 -9.052 92.708 1.00 88.50 319 ASP A O 1
ATOM 2631 N N . VAL A 1 320 ? -102.117 -10.134 90.789 1.00 89.31 320 VAL A N 1
ATOM 2632 C CA . VAL A 1 320 ? -103.010 -11.250 91.154 1.00 89.31 320 VAL A CA 1
ATOM 2633 C C . VAL A 1 320 ? -102.446 -12.081 92.312 1.00 89.31 320 VAL A C 1
ATOM 2635 O O . VAL A 1 320 ? -103.210 -12.506 93.181 1.00 89.31 320 VAL A O 1
ATOM 2638 N N . VAL A 1 321 ? -101.135 -12.337 92.337 1.00 88.44 321 VAL A N 1
ATOM 2639 C CA . VAL A 1 321 ? -100.477 -13.082 93.421 1.00 88.44 321 VAL A CA 1
ATOM 2640 C C . VAL A 1 321 ? -100.484 -12.276 94.721 1.00 88.44 321 VAL A C 1
ATOM 2642 O O . VAL A 1 321 ? -100.839 -12.842 95.749 1.00 88.44 321 VAL A O 1
ATOM 2645 N N . GLU A 1 322 ? -100.192 -10.974 94.688 1.00 85.38 322 GLU A N 1
ATOM 2646 C CA . GLU A 1 322 ? -100.294 -10.075 95.847 1.00 85.38 322 GLU A CA 1
ATOM 2647 C C . GLU A 1 322 ? -101.722 -10.007 96.380 1.00 85.38 322 GLU A C 1
ATOM 2649 O O . GLU A 1 322 ? -101.930 -10.164 97.579 1.00 85.38 322 GLU A O 1
ATOM 2654 N N . ARG A 1 323 ? -102.729 -9.852 95.511 1.00 84.69 323 ARG A N 1
ATOM 2655 C CA . ARG A 1 323 ? -104.136 -9.882 95.938 1.00 84.69 323 ARG A CA 1
ATOM 2656 C C . ARG A 1 323 ? -104.507 -11.209 96.579 1.00 84.69 323 ARG A C 1
ATOM 2658 O O . ARG A 1 323 ? -105.159 -11.204 97.614 1.00 84.69 323 ARG A O 1
ATOM 2665 N N . ARG A 1 324 ? -104.063 -12.342 96.020 1.00 82.75 324 ARG A N 1
ATOM 2666 C CA . ARG A 1 324 ? -104.300 -13.649 96.648 1.00 82.75 324 ARG A CA 1
ATOM 2667 C C . ARG A 1 324 ? -103.580 -13.783 97.982 1.00 82.75 324 ARG A C 1
ATOM 2669 O O . ARG A 1 324 ? -104.186 -14.313 98.902 1.00 82.75 324 ARG A O 1
ATOM 2676 N N . ILE A 1 325 ? -102.328 -13.337 98.100 1.00 81.62 325 ILE A N 1
ATOM 2677 C CA . ILE A 1 325 ? -101.596 -13.335 99.376 1.00 81.62 325 ILE A CA 1
ATOM 2678 C C . ILE A 1 325 ? -102.358 -12.490 100.400 1.00 81.62 325 ILE A C 1
ATOM 2680 O O . ILE A 1 325 ? -102.646 -12.995 101.477 1.00 81.62 325 ILE A O 1
ATOM 2684 N N . ASN A 1 326 ? -102.799 -11.286 100.031 1.00 77.81 326 ASN A N 1
ATOM 2685 C CA . ASN A 1 326 ? -103.620 -10.433 100.891 1.00 77.81 326 ASN A CA 1
ATOM 2686 C C . ASN A 1 326 ? -104.945 -11.104 101.277 1.00 77.81 326 ASN A C 1
ATOM 2688 O O . ASN A 1 326 ? -105.333 -11.034 102.438 1.00 77.81 326 ASN A O 1
ATOM 2692 N N . ASP A 1 327 ? -105.621 -11.786 100.348 1.00 76.12 327 ASP A N 1
ATOM 2693 C CA . ASP A 1 327 ? -106.848 -12.543 100.627 1.00 76.12 327 ASP A CA 1
ATOM 2694 C C . ASP A 1 327 ? -106.592 -13.738 101.561 1.00 76.12 327 ASP A C 1
ATOM 2696 O O . ASP A 1 327 ? -107.450 -14.071 102.381 1.00 76.12 327 ASP A O 1
ATOM 2700 N N . TYR A 1 328 ? -105.438 -14.405 101.445 1.00 71.75 328 TYR A N 1
ATOM 2701 C CA . TYR A 1 328 ? -105.033 -15.493 102.340 1.00 71.75 328 TYR A CA 1
ATOM 2702 C C . TYR A 1 328 ? -104.669 -14.965 103.730 1.00 71.75 328 TYR A C 1
ATOM 2704 O O . TYR A 1 328 ? -105.149 -15.519 104.715 1.00 71.75 328 TYR A O 1
ATOM 2712 N N . GLU A 1 329 ? -103.921 -13.865 103.820 1.00 64.25 329 GLU A N 1
ATOM 2713 C CA . GLU A 1 329 ? -103.612 -13.193 105.087 1.00 64.25 329 GLU A CA 1
ATOM 2714 C C . GLU A 1 329 ? -104.886 -12.637 105.752 1.00 64.25 329 GLU A C 1
ATOM 2716 O O . GLU A 1 329 ? -105.071 -12.783 106.959 1.00 64.25 329 GLU A O 1
ATOM 2721 N N . HIS A 1 330 ? -105.836 -12.101 104.975 1.00 58.75 330 HIS A N 1
ATOM 2722 C CA . HIS A 1 330 ? -107.147 -11.672 105.482 1.00 58.75 330 HIS A CA 1
ATOM 2723 C C . HIS A 1 330 ? -108.033 -12.850 105.903 1.00 58.75 330 HIS A C 1
ATOM 2725 O O . HIS A 1 330 ? -108.829 -12.713 106.834 1.00 58.75 330 HIS A O 1
ATOM 2731 N N . LYS A 1 331 ? -107.912 -14.015 105.253 1.00 54.53 331 LYS A N 1
ATOM 2732 C CA . LYS A 1 331 ? -108.631 -15.229 105.663 1.00 54.53 331 LYS A CA 1
ATOM 2733 C C . LYS A 1 331 ? -108.023 -15.904 106.885 1.00 54.53 331 LYS A C 1
ATOM 2735 O O . LYS A 1 331 ? -108.788 -16.479 107.652 1.00 54.53 331 LYS A O 1
ATOM 2740 N N . GLU A 1 332 ? -106.716 -15.810 107.119 1.00 49.97 332 GLU A N 1
ATOM 2741 C CA . GLU A 1 332 ? -106.154 -16.202 108.420 1.00 49.97 332 GLU A CA 1
ATOM 2742 C C . GLU A 1 332 ? -106.566 -15.230 109.537 1.00 49.97 332 GLU A C 1
ATOM 2744 O O . GLU A 1 332 ? -106.699 -15.639 110.690 1.00 49.97 332 GLU A O 1
ATOM 2749 N N . ALA A 1 333 ? -106.877 -13.972 109.206 1.00 42.09 333 ALA A N 1
ATOM 2750 C CA . ALA A 1 333 ? -107.328 -12.971 110.171 1.00 42.09 333 ALA A CA 1
ATOM 2751 C C . ALA A 1 333 ? -108.834 -13.010 110.524 1.00 42.09 333 ALA A C 1
ATOM 2753 O O . ALA A 1 333 ? -109.268 -12.187 111.333 1.00 42.09 333 ALA A O 1
ATOM 2754 N N . MET A 1 334 ? -109.649 -13.934 109.986 1.00 31.94 334 MET A N 1
ATOM 2755 C CA . MET A 1 334 ? -111.093 -13.995 110.291 1.00 31.94 334 MET A CA 1
ATOM 2756 C C . MET A 1 334 ? -111.604 -15.409 110.682 1.00 31.94 334 MET A C 1
ATOM 2758 O O . MET A 1 334 ? -111.470 -16.356 109.905 1.00 31.94 334 MET A O 1
ATOM 2762 N N . PRO A 1 335 ? -112.224 -15.560 111.876 1.00 35.12 335 PRO A N 1
ATOM 2763 C CA . PRO A 1 335 ? -112.660 -16.828 112.481 1.00 35.12 335 PRO A CA 1
ATOM 2764 C C . PRO A 1 335 ? -113.974 -17.404 111.881 1.00 35.12 335 PRO A C 1
ATOM 2766 O O . PRO A 1 335 ? -114.648 -16.739 111.095 1.00 35.12 335 PRO A O 1
ATOM 2769 N N . PRO A 1 336 ? -114.350 -18.665 112.206 1.00 34.06 336 PRO A N 1
ATOM 2770 C CA . PRO A 1 336 ? -115.085 -19.559 111.309 1.00 34.06 336 PRO A CA 1
ATOM 2771 C C . PRO A 1 336 ? -116.610 -19.554 111.502 1.00 34.06 336 PRO A C 1
ATOM 2773 O O . PRO A 1 336 ? -117.106 -19.518 112.625 1.00 34.06 336 PRO A O 1
ATOM 2776 N N . GLY A 1 337 ? -117.368 -19.746 110.414 1.00 32.59 337 GLY A N 1
ATOM 2777 C CA . GLY A 1 337 ? -118.793 -20.082 110.509 1.00 32.59 337 GLY A CA 1
ATOM 2778 C C . GLY A 1 337 ? -119.557 -20.145 109.182 1.00 32.59 337 GLY A C 1
ATOM 2779 O O . GLY A 1 337 ? -119.996 -19.123 108.681 1.00 32.59 337 GLY A O 1
ATOM 2780 N N . GLN A 1 338 ? -119.787 -21.372 108.690 1.00 33.78 338 GLN A N 1
ATOM 2781 C CA . GLN A 1 338 ? -120.940 -21.799 107.862 1.00 33.78 338 GLN A CA 1
ATOM 2782 C C . GLN A 1 338 ? -121.031 -21.229 106.425 1.00 33.78 338 GLN A C 1
ATOM 2784 O O . GLN A 1 338 ? -121.631 -20.200 106.159 1.00 33.78 338 GLN A O 1
ATOM 2789 N N . LYS A 1 339 ? -120.396 -21.863 105.429 1.00 27.19 339 LYS A N 1
ATOM 2790 C CA . LYS A 1 339 ? -120.976 -22.922 104.564 1.00 27.19 339 LYS A CA 1
ATOM 2791 C C . LYS A 1 339 ? -122.442 -22.690 104.153 1.00 27.19 339 LYS A C 1
ATOM 2793 O O . LYS A 1 339 ? -123.338 -23.307 104.717 1.00 27.19 339 LYS A O 1
ATOM 2798 N N . THR A 1 340 ? -122.664 -21.941 103.074 1.00 34.47 340 THR A N 1
ATOM 2799 C CA . THR A 1 340 ? -123.783 -22.215 102.159 1.00 34.47 340 THR A CA 1
ATOM 2800 C C . THR A 1 340 ? -123.266 -22.265 100.723 1.00 34.47 340 THR A C 1
ATOM 2802 O O . THR A 1 340 ? -122.681 -21.326 100.194 1.00 34.47 340 THR A O 1
ATOM 2805 N N . ASN A 1 341 ? -123.418 -23.451 100.142 1.00 30.12 341 ASN A N 1
ATOM 2806 C CA . ASN A 1 341 ? -123.180 -23.764 98.745 1.00 30.12 341 ASN A CA 1
ATOM 2807 C C . ASN A 1 341 ? -124.415 -23.347 97.947 1.00 30.12 341 ASN A C 1
ATOM 2809 O O . ASN A 1 341 ? -125.476 -23.895 98.227 1.00 30.12 341 ASN A O 1
ATOM 2813 N N . VAL A 1 342 ? -124.268 -22.517 96.912 1.00 32.47 342 VAL A N 1
ATOM 2814 C CA . VAL A 1 342 ? -124.992 -22.716 95.645 1.00 32.47 342 VAL A CA 1
ATOM 2815 C C . VAL A 1 342 ? -124.074 -22.304 94.495 1.00 32.47 342 VAL A C 1
ATOM 2817 O O . VAL A 1 342 ? -123.591 -21.180 94.411 1.00 32.47 342 VAL A O 1
ATOM 2820 N N . ILE A 1 343 ? -123.819 -23.295 93.653 1.00 31.02 343 ILE A N 1
ATOM 2821 C CA . ILE A 1 343 ? -123.064 -23.301 92.403 1.00 31.02 343 ILE A CA 1
ATOM 2822 C C . ILE A 1 343 ? -124.044 -23.010 91.259 1.00 31.02 343 ILE A C 1
ATOM 2824 O O . ILE A 1 343 ? -125.167 -23.505 91.324 1.00 31.02 343 ILE A O 1
ATOM 2828 N N . ASN A 1 344 ? -123.607 -22.239 90.252 1.00 34.22 344 ASN A N 1
ATOM 2829 C CA . ASN A 1 344 ? -123.988 -22.225 88.817 1.00 34.22 344 ASN A CA 1
ATOM 2830 C C . ASN A 1 344 ? -123.695 -20.808 88.285 1.00 34.22 344 ASN A C 1
ATOM 2832 O O . ASN A 1 344 ? -124.153 -19.845 88.881 1.00 34.22 344 ASN A O 1
ATOM 2836 N N . GLY A 1 345 ? -122.968 -20.534 87.207 1.00 29.81 345 GLY A N 1
ATOM 2837 C CA . GLY A 1 345 ? -122.362 -21.299 86.122 1.00 29.81 345 GLY A CA 1
ATOM 2838 C C . GLY A 1 345 ? -121.707 -20.276 85.155 1.00 29.81 345 GLY A C 1
ATOM 2839 O O . GLY A 1 345 ? -121.884 -19.073 85.351 1.00 29.81 345 GLY A O 1
ATOM 2840 N N . PRO A 1 346 ? -120.909 -20.711 84.167 1.00 34.62 346 PRO A N 1
ATOM 2841 C CA . PRO A 1 346 ? -119.803 -19.921 83.613 1.00 34.62 346 PRO A CA 1
ATOM 2842 C C . PRO A 1 346 ? -119.996 -19.479 82.142 1.00 34.62 346 PRO A C 1
ATOM 2844 O O . PRO A 1 346 ? -120.875 -20.002 81.465 1.00 34.62 346 PRO A O 1
ATOM 2847 N N . ASN A 1 347 ? -119.044 -18.659 81.648 1.00 32.19 347 ASN A N 1
ATOM 2848 C CA . ASN A 1 347 ? -118.562 -18.589 80.246 1.00 32.19 347 ASN A CA 1
ATOM 2849 C C . ASN A 1 347 ? -119.511 -17.913 79.213 1.00 32.19 347 ASN A C 1
ATOM 2851 O O . ASN A 1 347 ? -120.714 -18.089 79.275 1.00 32.19 347 ASN A O 1
ATOM 2855 N N . THR A 1 348 ? -119.113 -17.107 78.217 1.00 31.69 348 THR A N 1
ATOM 2856 C CA . THR A 1 348 ? -117.851 -16.934 77.472 1.00 31.69 348 THR A CA 1
ATOM 2857 C C . THR A 1 348 ? -118.000 -15.755 76.484 1.00 31.69 348 THR A C 1
ATOM 2859 O O . THR A 1 348 ? -119.026 -15.639 75.826 1.00 31.69 348 THR A O 1
ATOM 2862 N N . VAL A 1 349 ? -116.919 -14.978 76.349 1.00 35.38 349 VAL A N 1
ATOM 2863 C CA . VAL A 1 349 ? -116.278 -14.524 75.092 1.00 35.38 349 VAL A CA 1
ATOM 2864 C C . VAL A 1 349 ? -117.014 -13.524 74.183 1.00 35.38 349 VAL A C 1
ATOM 2866 O O . VAL A 1 349 ? -117.884 -13.848 73.384 1.00 35.38 349 VAL A O 1
ATOM 2869 N N . THR A 1 350 ? -116.512 -12.292 74.257 1.00 31.08 350 THR A N 1
ATOM 2870 C CA . THR A 1 350 ? -116.441 -11.274 73.202 1.00 31.08 350 THR A CA 1
ATOM 2871 C C . THR A 1 350 ? -115.343 -11.609 72.183 1.00 31.08 350 THR A C 1
ATOM 2873 O O . THR A 1 350 ? -114.185 -11.712 72.584 1.00 31.08 350 THR A O 1
ATOM 2876 N N . ASP A 1 351 ? -115.679 -11.664 70.892 1.00 34.19 351 ASP A N 1
ATOM 2877 C CA . ASP A 1 351 ? -114.728 -11.596 69.767 1.00 34.19 351 ASP A CA 1
ATOM 2878 C C . ASP A 1 351 ? -114.933 -10.274 68.995 1.00 34.19 351 ASP A C 1
ATOM 2880 O O . ASP A 1 351 ? -116.045 -10.018 68.522 1.00 34.19 351 ASP A O 1
ATOM 2884 N N . PRO A 1 352 ? -113.903 -9.415 68.851 1.00 36.94 352 PRO A N 1
ATOM 2885 C CA . PRO A 1 352 ? -113.960 -8.218 68.020 1.00 36.94 352 PRO A CA 1
ATOM 2886 C C . PRO A 1 352 ? -113.216 -8.378 66.677 1.00 36.94 352 PRO A C 1
ATOM 2888 O O . PRO A 1 352 ? -112.076 -8.821 66.617 1.00 36.94 352 PRO A O 1
ATOM 2891 N N . SER A 1 353 ? -113.877 -7.903 65.617 1.00 32.16 353 SER A N 1
ATOM 2892 C CA . SER A 1 353 ? -113.333 -7.190 64.447 1.00 32.16 353 SER A CA 1
ATOM 2893 C C . SER A 1 353 ? -112.096 -7.748 63.719 1.00 32.16 353 SER A C 1
ATOM 2895 O O . SER A 1 353 ? -110.956 -7.422 64.038 1.00 32.16 353 SER A O 1
ATOM 2897 N N . VAL A 1 354 ? -112.343 -8.432 62.597 1.00 35.12 354 VAL A N 1
ATOM 2898 C CA . VAL A 1 354 ? -111.366 -8.658 61.518 1.00 35.12 354 VAL A CA 1
ATOM 2899 C C . VAL A 1 354 ? -111.682 -7.691 60.372 1.00 35.12 354 VAL A C 1
ATOM 2901 O O . VAL A 1 354 ? -112.604 -7.930 59.596 1.00 35.12 354 VAL A O 1
ATOM 2904 N N . THR A 1 355 ? -110.932 -6.591 60.255 1.00 34.25 355 THR A N 1
ATOM 2905 C CA . THR A 1 355 ? -110.984 -5.707 59.077 1.00 34.25 355 THR A CA 1
ATOM 2906 C C . THR A 1 355 ? -109.788 -6.008 58.184 1.00 34.25 355 THR A C 1
ATOM 2908 O O . THR A 1 355 ? -108.668 -5.562 58.420 1.00 34.25 355 THR A O 1
ATOM 2911 N N . THR A 1 356 ? -110.036 -6.793 57.143 1.00 35.56 356 THR A N 1
ATOM 2912 C CA . THR A 1 356 ? -109.133 -7.050 56.019 1.00 35.56 356 THR A CA 1
ATOM 2913 C C . THR A 1 356 ? -108.930 -5.782 55.185 1.00 35.56 356 THR A C 1
ATOM 2915 O O . THR A 1 356 ? -109.823 -5.385 54.439 1.00 35.56 356 THR A O 1
ATOM 2918 N N . LEU A 1 357 ? -107.748 -5.163 55.263 1.00 34.66 357 LEU A N 1
ATOM 2919 C CA . LEU A 1 357 ? -107.288 -4.173 54.284 1.00 34.66 357 LEU A CA 1
ATOM 2920 C C . LEU A 1 357 ? -106.483 -4.878 53.190 1.00 34.66 357 LEU A C 1
ATOM 2922 O O . LEU A 1 357 ? -105.327 -5.256 53.356 1.00 34.66 357 LEU A O 1
ATOM 2926 N N . HIS A 1 358 ? -107.151 -5.061 52.059 1.00 33.88 358 HIS A N 1
ATOM 2927 C CA . HIS A 1 358 ? -106.605 -5.567 50.810 1.00 33.88 358 HIS A CA 1
ATOM 2928 C C . HIS A 1 358 ? -105.837 -4.422 50.123 1.00 33.88 358 HIS A C 1
ATOM 2930 O O . HIS A 1 358 ? -106.452 -3.511 49.575 1.00 33.88 358 HIS A O 1
ATOM 2936 N N . THR A 1 359 ? -104.501 -4.431 50.164 1.00 33.12 359 THR A N 1
ATOM 2937 C CA . THR A 1 359 ? -103.676 -3.520 49.348 1.00 33.12 359 THR A CA 1
ATOM 2938 C C . THR A 1 359 ? -103.011 -4.337 48.251 1.00 33.12 359 THR A C 1
ATOM 2940 O O . THR A 1 359 ? -102.002 -5.000 48.476 1.00 33.12 359 THR A O 1
ATOM 2943 N N . GLN A 1 360 ? -103.614 -4.323 47.063 1.00 33.62 360 GLN A N 1
ATOM 2944 C CA . GLN A 1 360 ? -103.039 -4.907 45.855 1.00 33.62 360 GLN A CA 1
ATOM 2945 C C . GLN A 1 360 ? -102.078 -3.900 45.204 1.00 33.62 360 GLN A C 1
ATOM 2947 O O . GLN A 1 360 ? -102.467 -2.789 44.849 1.00 33.62 360 GLN A O 1
ATOM 2952 N N . LYS A 1 361 ? -100.823 -4.318 45.026 1.00 31.59 361 LYS A N 1
ATOM 2953 C CA . LYS A 1 361 ? -99.863 -3.787 44.049 1.00 31.59 361 LYS A CA 1
ATOM 2954 C C . LYS A 1 361 ? -99.466 -4.943 43.125 1.00 31.59 361 LYS A C 1
ATOM 2956 O O . LYS A 1 361 ? -99.042 -5.979 43.631 1.00 31.59 361 LYS A O 1
ATOM 2961 N N . PRO A 1 362 ? -99.561 -4.762 41.803 1.00 40.41 362 PRO A N 1
ATOM 2962 C CA . PRO A 1 362 ? -98.570 -5.329 40.883 1.00 40.41 362 PRO A CA 1
ATOM 2963 C C . PRO A 1 362 ? -98.121 -4.245 39.882 1.00 40.41 362 PRO A C 1
ATOM 2965 O O . PRO A 1 362 ? -98.938 -3.580 39.255 1.00 40.41 362 PRO A O 1
ATOM 2968 N N . VAL A 1 363 ? -96.855 -3.823 39.915 1.00 37.59 363 VAL A N 1
ATOM 2969 C CA . VAL A 1 363 ? -95.753 -4.335 39.073 1.00 37.59 363 VAL A CA 1
ATOM 2970 C C . VAL A 1 363 ? -96.074 -4.177 37.583 1.00 37.59 363 VAL A C 1
ATOM 2972 O O . VAL A 1 363 ? -96.781 -4.984 36.991 1.00 37.59 363 VAL A O 1
ATOM 2975 N N . LEU A 1 364 ? -95.562 -3.089 37.000 1.00 36.91 364 LEU A N 1
ATOM 2976 C CA . LEU A 1 364 ? -95.614 -2.807 35.570 1.00 36.91 364 LEU A CA 1
ATOM 2977 C C . LEU A 1 364 ? -94.229 -3.114 34.990 1.00 36.91 364 LEU A C 1
ATOM 2979 O O . LEU A 1 364 ? -93.271 -2.376 35.227 1.00 36.91 364 LEU A O 1
ATOM 2983 N N . ASP A 1 365 ? -94.138 -4.230 34.275 1.00 36.88 365 ASP A N 1
ATOM 2984 C CA . ASP A 1 365 ? -92.954 -4.670 33.542 1.00 36.88 365 ASP A CA 1
ATOM 2985 C C . ASP A 1 365 ? -92.600 -3.661 32.445 1.00 36.88 365 ASP A C 1
ATOM 2987 O O . ASP A 1 365 ? -93.387 -3.408 31.530 1.00 36.88 365 ASP A O 1
ATOM 2991 N N . ARG A 1 366 ? -91.389 -3.095 32.496 1.00 36.84 366 ARG A N 1
ATOM 2992 C CA . ARG A 1 366 ? -90.827 -2.332 31.376 1.00 36.84 366 ARG A CA 1
ATOM 2993 C C . ARG A 1 366 ? -89.575 -3.027 30.865 1.00 36.84 366 ARG A C 1
ATOM 2995 O O . ARG A 1 366 ? -88.472 -2.839 31.366 1.00 36.84 366 ARG A O 1
ATOM 3002 N N . VAL A 1 367 ? -89.804 -3.831 29.834 1.00 35.34 367 VAL A N 1
ATOM 3003 C CA . VAL A 1 367 ? -88.811 -4.467 28.970 1.00 35.34 367 VAL A CA 1
ATOM 3004 C C . VAL A 1 367 ? -87.891 -3.386 28.388 1.00 35.34 367 VAL A C 1
ATOM 3006 O O . VAL A 1 367 ? -88.335 -2.541 27.612 1.00 35.34 367 VAL A O 1
ATOM 3009 N N . SER A 1 368 ? -86.616 -3.396 28.781 1.00 39.03 368 SER A N 1
ATOM 3010 C CA . SER A 1 368 ? -85.566 -2.587 28.159 1.00 39.03 368 SER A CA 1
ATOM 3011 C C . SER A 1 368 ? -84.827 -3.447 27.139 1.00 39.03 368 SER A C 1
ATOM 3013 O O . SER A 1 368 ? -84.218 -4.463 27.469 1.00 39.03 368 SER A O 1
ATOM 3015 N N . SER A 1 369 ? -84.955 -3.048 25.880 1.00 39.44 369 SER A N 1
ATOM 3016 C CA . SER A 1 369 ? -84.351 -3.642 24.693 1.00 39.44 369 SER A CA 1
ATOM 3017 C C . SER A 1 369 ? -82.821 -3.631 24.756 1.00 39.44 369 SER A C 1
ATOM 3019 O O . SER A 1 369 ? -82.210 -2.579 24.947 1.00 39.44 369 SER A O 1
ATOM 3021 N N . GLN A 1 370 ? -82.212 -4.796 24.532 1.00 40.94 370 GLN A N 1
ATOM 3022 C CA . GLN A 1 370 ? -80.771 -4.951 24.337 1.00 40.94 370 GLN A CA 1
ATOM 3023 C C . GLN A 1 370 ? -80.299 -4.249 23.046 1.00 40.94 370 GLN A C 1
ATOM 3025 O O . GLN A 1 370 ? -80.965 -4.376 22.015 1.00 40.94 370 GLN A O 1
ATOM 3030 N N . PRO A 1 371 ? -79.144 -3.558 23.050 1.00 43.97 371 PRO A N 1
ATOM 3031 C CA . PRO A 1 371 ? -78.511 -3.073 21.832 1.00 43.97 371 PRO A CA 1
ATOM 3032 C C . PRO A 1 371 ? -77.728 -4.201 21.146 1.00 43.97 371 PRO A C 1
ATOM 3034 O O . PRO A 1 371 ? -76.930 -4.897 21.772 1.00 43.97 371 PRO A O 1
ATOM 3037 N N . ALA A 1 372 ? -77.959 -4.362 19.843 1.00 43.94 372 ALA A N 1
ATOM 3038 C CA . ALA A 1 372 ? -77.241 -5.293 18.979 1.00 43.94 372 ALA A CA 1
ATOM 3039 C C . ALA A 1 372 ? -75.754 -4.895 18.800 1.00 43.94 372 ALA A C 1
ATOM 3041 O O . ALA A 1 372 ? -75.436 -3.703 18.788 1.00 43.94 372 ALA A O 1
ATOM 3042 N N . PRO A 1 373 ? -74.842 -5.870 18.623 1.00 48.22 373 PRO A N 1
ATOM 3043 C CA . PRO A 1 373 ? -73.414 -5.625 18.454 1.00 48.22 373 PRO A CA 1
ATOM 3044 C C . PRO A 1 373 ? -73.093 -5.059 17.062 1.00 48.22 373 PRO A C 1
ATOM 3046 O O . PRO A 1 373 ? -73.398 -5.659 16.031 1.00 48.22 373 PRO A O 1
ATOM 3049 N N . SER A 1 374 ? -72.455 -3.890 17.047 1.00 41.62 374 SER A N 1
ATOM 3050 C CA . SER A 1 374 ? -71.967 -3.213 15.846 1.00 41.62 374 SER A CA 1
ATOM 3051 C C . SER A 1 374 ? -70.873 -4.026 15.154 1.00 41.62 374 SER A C 1
ATOM 3053 O O . SER A 1 374 ? -69.896 -4.440 15.774 1.00 41.62 374 SER A O 1
ATOM 3055 N N . GLN A 1 375 ? -71.055 -4.225 13.851 1.00 45.31 375 GLN A N 1
ATOM 3056 C CA . GLN A 1 375 ? -70.201 -5.021 12.982 1.00 45.31 375 GLN A CA 1
ATOM 3057 C C . GLN A 1 375 ? -68.775 -4.467 12.852 1.00 45.31 375 GLN A C 1
ATOM 3059 O O . GLN A 1 375 ? -68.533 -3.271 12.679 1.00 45.31 375 GLN A O 1
ATOM 3064 N N . GLU A 1 376 ? -67.847 -5.412 12.893 1.00 37.59 376 GLU A N 1
ATOM 3065 C CA . GLU A 1 376 ? -66.404 -5.307 12.745 1.00 37.59 376 GLU A CA 1
ATOM 3066 C C . GLU A 1 376 ? -66.030 -4.872 11.313 1.00 37.59 376 GLU A C 1
ATOM 3068 O O . GLU A 1 376 ? -66.294 -5.571 10.332 1.00 37.59 376 GLU A O 1
ATOM 3073 N N . ARG A 1 377 ? -65.431 -3.682 11.171 1.00 41.28 377 ARG A N 1
ATOM 3074 C CA . ARG A 1 377 ? -64.896 -3.189 9.893 1.00 41.28 377 ARG A CA 1
ATOM 3075 C C . ARG A 1 377 ? -63.585 -3.912 9.582 1.00 41.28 377 ARG A C 1
ATOM 3077 O O . ARG A 1 377 ? -62.571 -3.650 10.224 1.00 41.28 377 ARG A O 1
ATOM 3084 N N . LYS A 1 378 ? -63.600 -4.788 8.575 1.00 43.59 378 LYS A N 1
ATOM 3085 C CA . LYS A 1 378 ? -62.377 -5.349 7.985 1.00 43.59 378 LYS A CA 1
ATOM 3086 C C . LYS A 1 378 ? -61.577 -4.253 7.254 1.00 43.59 378 LYS A C 1
ATOM 3088 O O . LYS A 1 378 ? -62.185 -3.430 6.569 1.00 43.59 378 LYS A O 1
ATOM 3093 N N . PRO A 1 379 ? -60.241 -4.234 7.391 1.00 51.78 379 PRO A N 1
ATOM 3094 C CA . PRO A 1 379 ? -59.370 -3.266 6.734 1.00 51.78 379 PRO A CA 1
ATOM 3095 C C . PRO A 1 379 ? -59.276 -3.533 5.226 1.00 51.78 379 PRO A C 1
ATOM 3097 O O . PRO A 1 379 ? -59.187 -4.678 4.789 1.00 51.78 379 PRO A O 1
ATOM 3100 N N . VAL A 1 380 ? -59.314 -2.449 4.454 1.00 47.66 380 VAL A N 1
ATOM 3101 C CA . VAL A 1 380 ? -59.137 -2.423 2.999 1.00 47.66 380 VAL A CA 1
ATOM 3102 C C . VAL A 1 380 ? -57.679 -2.755 2.676 1.00 47.66 380 VAL A C 1
ATOM 3104 O O . VAL A 1 380 ? -56.768 -2.076 3.142 1.00 47.66 380 VAL A O 1
ATOM 3107 N N . GLU A 1 381 ? -57.470 -3.817 1.901 1.00 43.12 381 GLU A N 1
ATOM 3108 C CA . GLU A 1 381 ? -56.194 -4.143 1.265 1.00 43.12 381 GLU A CA 1
ATOM 3109 C C . GLU A 1 381 ? -55.906 -3.098 0.176 1.00 43.12 381 GLU A C 1
ATOM 3111 O O . GLU A 1 381 ? -56.446 -3.168 -0.928 1.00 43.12 381 GLU A O 1
ATOM 3116 N N . GLU A 1 382 ? -55.075 -2.098 0.472 1.00 45.06 382 GLU A N 1
ATOM 3117 C CA . GLU A 1 382 ? -54.505 -1.245 -0.572 1.00 45.06 382 GLU A CA 1
ATOM 3118 C C . GLU A 1 382 ? -53.398 -2.021 -1.292 1.00 45.06 382 GLU A C 1
ATOM 3120 O O . GLU A 1 382 ? -52.307 -2.259 -0.768 1.00 45.06 382 GLU A O 1
ATOM 3125 N N . GLY A 1 383 ? -53.742 -2.476 -2.497 1.00 39.72 383 GLY A N 1
ATOM 3126 C CA . GLY A 1 383 ? -52.886 -3.234 -3.393 1.00 39.72 383 GLY A CA 1
ATOM 3127 C C . GLY A 1 383 ? -51.622 -2.476 -3.794 1.00 39.72 383 GLY A C 1
ATOM 3128 O O . GLY A 1 383 ? -51.648 -1.303 -4.169 1.00 39.72 383 GLY A O 1
ATOM 3129 N N . GLY A 1 384 ? -50.505 -3.202 -3.751 1.00 40.34 384 GLY A N 1
ATOM 3130 C CA . GLY A 1 384 ? -49.210 -2.745 -4.227 1.00 40.34 384 GLY A CA 1
ATOM 3131 C C . GLY A 1 384 ? -49.225 -2.442 -5.723 1.00 40.34 384 GLY A C 1
ATOM 3132 O O . GLY A 1 384 ? -49.492 -3.313 -6.547 1.00 40.34 384 GLY A O 1
ATOM 3133 N N . HIS A 1 385 ? -48.874 -1.206 -6.072 1.00 43.94 385 HIS A N 1
ATOM 3134 C CA . HIS A 1 385 ? -48.423 -0.859 -7.414 1.00 43.94 385 HIS A CA 1
ATOM 3135 C C . HIS A 1 385 ? -46.940 -1.222 -7.544 1.00 43.94 385 HIS A C 1
ATOM 3137 O O . HIS A 1 385 ? -46.051 -0.467 -7.157 1.00 43.94 385 HIS A O 1
ATOM 3143 N N . LEU A 1 386 ? -46.688 -2.413 -8.082 1.00 41.50 386 LEU A N 1
ATOM 3144 C CA . LEU A 1 386 ? -45.425 -2.777 -8.716 1.00 41.50 386 LEU A CA 1
ATOM 3145 C C . LEU A 1 386 ? -45.457 -2.205 -10.140 1.00 41.50 386 LEU A C 1
ATOM 3147 O O . LEU A 1 386 ? -45.987 -2.841 -11.046 1.00 41.50 386 LEU A O 1
ATOM 3151 N N . MET A 1 387 ? -44.936 -0.993 -10.333 1.00 43.72 387 MET A N 1
ATOM 3152 C CA . MET A 1 387 ? -44.581 -0.513 -11.671 1.00 43.72 387 MET A CA 1
ATOM 3153 C C . MET A 1 387 ? -43.199 -1.065 -12.006 1.00 43.72 387 MET A C 1
ATOM 3155 O O . MET A 1 387 ? -42.191 -0.657 -11.431 1.00 43.72 387 MET A O 1
ATOM 3159 N N . ALA A 1 388 ? -43.204 -2.062 -12.882 1.00 39.22 388 ALA A N 1
ATOM 3160 C CA . ALA A 1 388 ? -42.050 -2.502 -13.633 1.00 39.22 388 ALA A CA 1
ATOM 3161 C C . ALA A 1 388 ? -41.885 -1.565 -14.833 1.00 39.22 388 ALA A C 1
ATOM 3163 O O . ALA A 1 388 ? -42.785 -1.515 -15.666 1.00 39.22 388 ALA A O 1
ATOM 3164 N N . GLU A 1 389 ? -40.768 -0.843 -14.891 1.00 41.25 389 GLU A N 1
ATOM 3165 C CA . GLU A 1 389 ? -40.061 -0.423 -16.112 1.00 41.25 389 GLU A CA 1
ATOM 3166 C C . GLU A 1 389 ? -38.643 0.035 -15.756 1.00 41.25 389 GLU A C 1
ATOM 3168 O O . GLU A 1 389 ? -38.488 0.745 -14.732 1.00 41.25 389 GLU A O 1
#

Sequence (389 aa):
MTDRNPRTAEASGLYTYSSRPRAVACQRRRHRDSILQPVEEPMSYGNIMYDRRVIRGNTYALPTGQVPGQPDPLELQRQQQARRRALARKRAQEQLKPRTPEPVEGRKHVDIQTELYLEEIADRIVEVDMECQTDAFLDRPPTPLFIPAKTGKDVATQILGGELFDFDLEVKPMLEVLVGKTIEQSLLEVMEEEELANLRARQYAYEEIRNVELAEVQRLEEQERRHREEKERRKKQQWEIVHKRNETLQKISALIFARQYLANLLPSVFDKLRNSGFFYDPIERDIEVGFLPWLMNEVEKSMEHSMVGRTVLDMLIRDVVERRINDYEHKEAMPPGQKTNVINGPNTVTDPSVTTLHTQKPVLDRVSSQPAPSQERKPVEEGGHLMAE

Solvent-accessible surface area (backbone atoms only — not comparable to full-atom values): 25989 Å² total; per-residue (Å²): 142,81,90,78,85,92,82,88,82,90,77,82,92,73,92,75,88,73,88,69,89,69,82,74,84,63,89,66,80,88,69,92,84,66,89,72,86,77,82,81,79,78,76,86,74,79,59,67,92,72,38,87,85,60,82,84,75,80,71,89,74,58,83,83,79,77,75,97,69,76,80,53,70,66,57,52,49,51,51,51,51,50,50,51,52,51,52,51,51,50,51,54,52,59,69,67,45,84,74,77,76,80,60,57,92,98,56,75,84,75,93,69,92,77,70,92,79,81,79,84,83,61,95,68,73,87,83,75,91,77,87,74,91,74,76,82,88,67,84,76,70,82,79,72,83,85,69,83,70,82,83,69,81,88,76,80,77,92,72,54,98,82,66,60,86,52,62,85,65,66,45,48,65,56,49,51,51,51,53,50,52,52,51,52,50,55,51,51,52,51,50,51,53,51,50,52,51,52,52,50,53,52,48,52,55,49,51,52,52,51,52,53,52,51,53,51,49,53,53,49,53,54,51,51,48,52,51,50,54,47,52,52,52,52,51,51,53,51,50,54,52,52,48,54,50,51,53,51,50,51,53,51,50,51,50,52,51,52,51,56,53,53,66,53,46,55,58,54,51,52,52,50,40,43,74,71,56,75,62,66,57,71,65,61,49,43,39,63,66,49,48,48,53,51,51,51,51,53,50,47,53,53,49,50,54,52,47,53,52,48,52,53,51,53,52,52,49,48,53,55,50,50,51,49,49,52,53,50,56,52,52,75,72,51,88,91,81,81,94,80,89,84,88,87,85,81,90,80,86,89,85,83,85,87,81,84,80,84,80,88,82,80,88,81,89,76,89,78,83,81,84,80,85,82,81,83,82,77,82,82,82,82,75,82,83,80,81,86,130

Organism: Mus musculus (NCBI:txid10090)

Foldseek 3Di:
DDDDDDDDDDDDDDPDDDPDDDDDPPPPDPDDDDPDDDDDDDDPDPPPVPPPVDDDDDPPPVPPDDDPDDDDPVVVVVVVVVVVVVVVVVVVVVVPPPDDDDDDPPDDDDDDPPDDDDDPDDPDDPDDDDDDPDDDDDPDDPDDPDDPDPPDDDDDDPQDVPNPDPCVPVCVVVCVVVVVVVVVVVVVVVVVVVVVVVVVVVVVVVVVVVVVVVVVVVVVVVVVVVVVVVVVVVVVVVVVVVVVVVVVVVVVVVVVVVVVVVVVVVVVVVVVCVVVPVDDDPVVVCCVPPVVVVVVVVVVVVVVVVVVVVVVVVVVVVVVVVVVVVVVVVVVVDDDDDDDDDDDDDDDDDDDDDDDDDDDDDDDDDDDDDDDDDDDDDDDPPDDPPDDD

Radius of gyration: 84.66 Å; Cα contacts (8 Å, |Δi|>4): 17; chains: 1; bounding box: 231×88×172 Å